Protein AF-A0AAJ5NM85-F1 (afdb_monomer)

Solvent-accessible surface area (backbone atoms only — not comparable to full-atom values): 30050 Å² total; per-residue (Å²): 132,50,73,75,46,78,42,83,62,84,63,25,39,36,34,34,31,39,49,61,102,87,48,76,36,71,47,92,88,70,49,82,34,58,48,47,79,47,77,43,70,54,78,76,82,49,87,84,48,31,68,41,43,70,54,45,54,53,50,40,73,75,38,35,67,41,74,45,28,33,74,47,63,30,53,40,73,85,62,88,69,64,92,82,57,78,21,74,34,55,94,40,68,31,39,19,36,43,34,27,45,94,83,41,65,37,34,44,29,36,36,50,46,18,47,28,34,30,31,42,60,16,39,39,32,30,33,31,36,35,64,30,50,29,65,45,68,54,78,86,50,56,49,36,8,47,56,16,18,33,30,33,44,16,41,39,35,41,34,41,38,35,35,37,40,37,37,48,34,30,30,12,46,41,32,5,34,31,26,53,51,12,34,42,29,55,25,34,27,34,40,41,38,39,25,47,25,18,27,9,32,41,23,11,31,32,21,50,47,9,35,41,33,53,27,39,27,42,29,40,37,42,22,37,31,58,84,80,28,22,30,11,44,41,23,8,31,44,20,43,47,16,31,40,33,46,33,38,38,34,42,37,38,35,49,71,30,87,57,86,56,39,25,18,6,39,39,29,0,30,77,44,69,91,45,39,68,90,53,50,36,48,29,43,38,31,45,34,40,37,52,66,46,64,40,66,38,38,68,50,48,21,69,74,45,89,87,70,42,66,39,51,57,90,35,46,40,52,37,34,26,50,67,91,80,67,99,71,88,50,96,38,55,44,81,43,53,68,69,62,51,46,63,72,46,52,86,62,62,70,80,72,74,77,70,83,74,74,85,74,92,81,60,86,82,46,91,88,63,54,79,91,43,51,48,16,37,59,32,32,46,64,33,34,67,87,57,55,71,66,59,28,44,56,57,36,71,55,54,55,82,85,38,60,64,42,73,43,53,60,73,52,72,50,48,14,40,82,90,44,75,57,57,41,57,78,86,42,53,91,56,51,40,31,37,40,39,33,34,76,89,74,51,71,52,81,32,51,39,79,51,72,49,70,51,102,81,32,51,53,39,36,32,30,57,53,94,93,30,85,42,73,39,33,67,85,37,68,42,51,72,61,54,51,55,57,48,51,52,49,47,53,55,55,73,70,47,69,91,74,48,68,66,57,46,60,76,68,51,59,87,63,62,84,98,49,63,60,46,70,76,69,56,43,74,86,41,46,70,57,47,64,72,41,39,60,62,51,53,49,32,51,55,54,72,50,73,58,91,54,83,83,41,69,67,55,51,51,52,52,49,52,51,46,65,72,42,44,62,59,64,72,75,104

Structure (mmCIF, N/CA/C/O backbone):
data_AF-A0AAJ5NM85-F1
#
_entry.id   AF-A0AAJ5NM85-F1
#
loop_
_atom_site.group_PDB
_atom_site.id
_atom_site.type_symbol
_atom_site.label_atom_id
_atom_site.label_alt_id
_atom_site.label_comp_id
_atom_site.label_asym_id
_atom_site.label_entity_id
_atom_site.label_seq_id
_atom_site.pdbx_PDB_ins_code
_atom_site.Cartn_x
_atom_site.Cartn_y
_atom_site.Cartn_z
_atom_site.occupancy
_atom_site.B_iso_or_equiv
_atom_site.auth_seq_id
_atom_site.auth_comp_id
_atom_site.auth_asym_id
_atom_site.auth_atom_id
_atom_site.pdbx_PDB_model_num
ATOM 1 N N . MET A 1 1 ? -15.282 -10.354 30.564 1.00 53.19 1 MET A N 1
ATOM 2 C CA . MET A 1 1 ? -16.303 -10.937 29.638 1.00 53.19 1 MET A CA 1
ATOM 3 C C . MET A 1 1 ? -16.311 -12.460 29.787 1.00 53.19 1 MET A C 1
ATOM 5 O O . MET A 1 1 ? -15.390 -13.124 29.322 1.00 53.19 1 MET A O 1
ATOM 9 N N . ASN A 1 2 ? -17.308 -13.020 30.475 1.00 59.53 2 ASN A N 1
ATOM 10 C CA . ASN A 1 2 ? -17.346 -14.452 30.786 1.00 59.53 2 ASN A CA 1
ATOM 11 C C . ASN A 1 2 ? -18.121 -15.215 29.705 1.00 59.53 2 ASN A C 1
ATOM 13 O O . ASN A 1 2 ? -19.340 -15.087 29.597 1.00 59.53 2 ASN A O 1
ATOM 17 N N . VAL A 1 3 ? -17.421 -16.012 28.893 1.00 65.38 3 VAL A N 1
ATOM 18 C CA . VAL A 1 3 ? -18.071 -16.956 27.971 1.00 65.38 3 VAL A CA 1
ATOM 19 C C . VAL A 1 3 ? -18.693 -18.069 28.809 1.00 65.38 3 VAL A C 1
ATOM 21 O O . VAL A 1 3 ? -17.976 -18.869 29.409 1.00 65.38 3 VAL A O 1
ATOM 24 N N . LYS A 1 4 ? -20.026 -18.115 28.858 1.00 72.75 4 LYS A N 1
ATOM 25 C CA . LYS A 1 4 ? -20.777 -19.103 29.641 1.00 72.75 4 LYS A CA 1
ATOM 26 C C . LYS A 1 4 ? -20.854 -20.438 28.917 1.00 72.75 4 LYS A C 1
ATOM 28 O O . LYS A 1 4 ? -20.656 -21.491 29.512 1.00 72.75 4 LYS A O 1
ATOM 33 N N . THR A 1 5 ? -21.157 -20.387 27.621 1.00 78.31 5 THR A N 1
ATOM 34 C CA . THR A 1 5 ? -21.244 -21.578 26.771 1.00 78.31 5 THR A CA 1
ATOM 35 C C . THR A 1 5 ? -20.793 -21.258 25.353 1.00 78.31 5 THR A C 1
ATOM 37 O O . THR A 1 5 ? -20.979 -20.141 24.867 1.00 78.31 5 THR A O 1
ATOM 40 N N . VAL A 1 6 ? -20.225 -22.259 24.687 1.00 80.88 6 VAL A N 1
ATOM 41 C CA . VAL A 1 6 ? -19.972 -22.243 23.245 1.00 80.88 6 VAL A CA 1
ATOM 42 C C . VAL A 1 6 ? -20.846 -23.323 22.633 1.00 80.88 6 VAL A C 1
ATOM 44 O O . VAL A 1 6 ? -20.788 -24.477 23.058 1.00 80.88 6 VAL A O 1
ATOM 47 N N . LYS A 1 7 ? -21.684 -22.946 21.670 1.00 84.25 7 LYS A N 1
ATOM 48 C CA . LYS A 1 7 ? -22.556 -23.861 20.934 1.00 84.25 7 LYS A CA 1
ATOM 49 C C . LYS A 1 7 ? -22.127 -23.921 19.479 1.00 84.25 7 LYS A C 1
ATOM 51 O O . LYS A 1 7 ? -21.772 -22.910 18.876 1.00 84.25 7 LYS A O 1
ATOM 56 N N . ASP A 1 8 ? -22.172 -25.120 18.927 1.00 80.50 8 ASP A N 1
ATOM 57 C CA . ASP A 1 8 ? -22.029 -25.341 17.498 1.00 80.50 8 ASP A CA 1
ATOM 58 C C . ASP A 1 8 ? -23.404 -25.163 16.831 1.00 80.50 8 ASP A C 1
ATOM 60 O O . ASP A 1 8 ? -24.329 -25.916 17.129 1.00 80.50 8 ASP A O 1
ATOM 64 N N . GLU A 1 9 ? -23.545 -24.160 15.958 1.00 80.62 9 GLU A N 1
ATOM 65 C CA . GLU A 1 9 ? -24.769 -23.896 15.187 1.00 80.62 9 GLU A CA 1
ATOM 66 C C . GLU A 1 9 ? -24.514 -24.026 13.675 1.00 80.62 9 GLU A C 1
ATOM 68 O O . GLU A 1 9 ? -24.886 -23.176 12.862 1.00 80.62 9 GLU A O 1
ATOM 73 N N . GLY A 1 10 ? -23.835 -25.106 13.279 1.00 78.19 10 GLY A N 1
ATOM 74 C CA . GLY A 1 10 ? -23.626 -25.454 11.875 1.00 78.19 10 GLY A CA 1
ATOM 75 C C . GLY A 1 10 ? -22.535 -24.606 11.226 1.00 78.19 10 GLY A C 1
ATOM 76 O O . GLY A 1 10 ? -21.361 -24.966 11.299 1.00 78.19 10 GLY A O 1
ATOM 77 N N . ASP A 1 11 ? -22.909 -23.493 10.592 1.00 59.88 11 ASP A N 1
ATOM 78 C CA . ASP A 1 11 ? -21.981 -22.577 9.905 1.00 59.88 11 ASP A CA 1
ATOM 79 C C . ASP A 1 11 ? -21.297 -21.579 10.864 1.00 59.88 11 ASP A C 1
ATOM 81 O O . ASP A 1 11 ? -20.364 -20.879 10.467 1.00 59.88 11 ASP A O 1
ATOM 85 N N . TYR A 1 12 ? -21.715 -21.530 12.134 1.00 68.19 12 TYR A N 1
ATOM 86 C CA . TYR A 1 12 ? -21.208 -20.597 13.143 1.00 68.19 12 TYR A CA 1
ATOM 87 C C . TYR A 1 12 ? -20.920 -21.306 14.471 1.00 68.19 12 TYR A C 1
ATOM 89 O O . TYR A 1 12 ? -21.576 -22.284 14.831 1.00 68.19 12 TYR A O 1
ATOM 97 N N . TYR A 1 13 ? -19.957 -20.780 15.225 1.00 73.75 13 TYR A N 1
ATOM 98 C CA . TYR A 1 13 ? -19.885 -20.969 16.668 1.00 73.75 13 TYR A CA 1
ATOM 99 C C . TYR A 1 13 ? -20.651 -19.834 17.342 1.00 73.75 13 TYR A C 1
ATOM 101 O O . TYR A 1 13 ? -20.342 -18.659 17.132 1.00 73.75 13 TYR A O 1
ATOM 109 N N . LYS A 1 14 ? -21.639 -20.184 18.160 1.00 80.38 14 LYS A N 1
ATOM 110 C CA . LYS A 1 14 ? -22.370 -19.248 19.005 1.00 80.38 14 LYS A CA 1
ATOM 111 C C . LYS A 1 14 ? -21.721 -19.212 20.383 1.00 80.38 14 LYS A C 1
ATOM 113 O O . LYS A 1 14 ? -21.803 -20.171 21.149 1.00 80.38 14 LYS A O 1
ATOM 118 N N . PHE A 1 15 ? -21.088 -18.095 20.701 1.00 80.75 15 PHE A N 1
ATOM 119 C CA . PHE A 1 15 ? -20.566 -17.800 22.027 1.00 80.75 15 PHE A CA 1
ATOM 120 C C . PHE A 1 15 ? -21.640 -17.055 22.805 1.00 80.75 15 PHE A C 1
ATOM 122 O O . PHE A 1 15 ? -22.013 -15.946 22.432 1.00 80.75 15 PHE A O 1
ATOM 129 N N . VAL A 1 16 ? -22.129 -17.662 23.882 1.00 80.38 16 VAL A N 1
ATOM 130 C CA . VAL A 1 16 ? -23.043 -16.995 24.810 1.00 80.38 16 VAL A CA 1
ATOM 131 C C . VAL A 1 16 ? -22.191 -16.363 25.898 1.00 80.38 16 VAL A C 1
ATOM 133 O O . VAL A 1 16 ? -21.657 -17.061 26.768 1.00 80.38 16 VAL A O 1
ATOM 136 N N . GLY A 1 17 ? -22.016 -15.052 25.804 1.00 73.81 17 GLY A N 1
ATOM 137 C CA . GLY A 1 17 ? -21.405 -14.253 26.850 1.00 73.81 17 GLY A CA 1
ATOM 138 C C . GLY A 1 17 ? -22.451 -13.811 27.864 1.00 73.81 17 GLY A C 1
ATOM 139 O O . GLY A 1 17 ? -23.620 -13.618 27.532 1.00 73.81 17 GLY A O 1
ATOM 140 N N . GLU A 1 18 ? -22.032 -13.661 29.110 1.00 72.81 18 GLU A N 1
ATOM 141 C CA . GLU A 1 18 ? -22.828 -13.003 30.139 1.00 72.81 18 GLU A CA 1
ATOM 142 C C . GLU A 1 18 ? -22.237 -11.627 30.414 1.00 72.81 18 GLU A C 1
ATOM 144 O O . GLU A 1 18 ? -21.014 -11.459 30.515 1.00 72.81 18 GLU A O 1
ATOM 149 N N . PHE A 1 19 ? -23.116 -10.638 30.480 1.00 64.19 19 PHE A N 1
ATOM 150 C CA . PHE A 1 19 ? -22.761 -9.333 30.985 1.00 64.19 19 PHE A CA 1
ATOM 151 C C . PHE A 1 19 ? -22.539 -9.420 32.496 1.00 64.19 19 PHE A C 1
ATOM 153 O O . PHE A 1 19 ? -23.261 -10.120 33.199 1.00 64.19 19 PHE A O 1
ATOM 160 N N . ASN A 1 20 ? -21.559 -8.680 33.011 1.00 60.28 20 ASN A N 1
ATOM 161 C CA . ASN A 1 20 ? -21.497 -8.416 34.449 1.00 60.28 20 ASN A CA 1
ATOM 162 C C . ASN A 1 20 ? -22.788 -7.666 34.854 1.00 60.28 20 ASN A C 1
ATOM 164 O O . ASN A 1 20 ? -23.427 -7.080 33.978 1.00 60.28 20 ASN A O 1
ATOM 168 N N . ASP A 1 21 ? -23.135 -7.608 36.145 1.00 59.12 21 ASP A N 1
ATOM 169 C CA . ASP A 1 21 ? -24.398 -7.032 36.677 1.00 59.12 21 ASP A CA 1
ATOM 170 C C . ASP A 1 21 ? -24.747 -5.594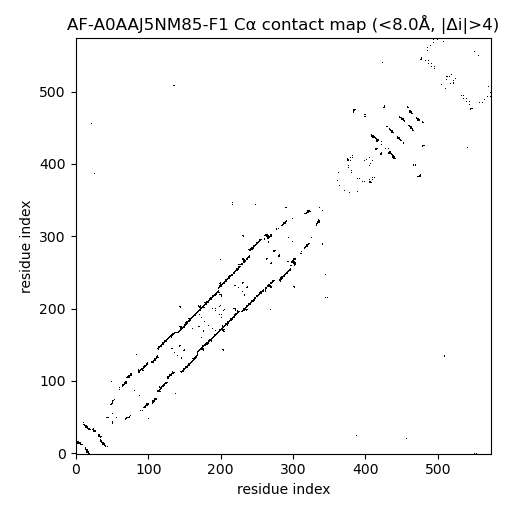 36.201 1.00 59.12 21 ASP A C 1
ATOM 172 O O . ASP A 1 21 ? -25.833 -5.081 36.465 1.00 59.12 21 ASP A O 1
ATOM 176 N N . ASN A 1 22 ? -23.834 -4.942 35.477 1.00 56.31 22 ASN A N 1
ATOM 177 C CA . ASN A 1 22 ? -23.887 -3.568 34.991 1.00 56.31 22 ASN A CA 1
ATOM 178 C C . ASN A 1 22 ? -24.462 -3.407 33.576 1.00 56.31 22 ASN A C 1
ATOM 180 O O . ASN A 1 22 ? -24.713 -2.274 33.167 1.00 56.31 22 ASN A O 1
ATOM 184 N N . PHE A 1 23 ? -24.628 -4.486 32.805 1.00 63.12 23 PHE A N 1
ATOM 185 C CA . PHE A 1 23 ? -25.128 -4.397 31.432 1.00 63.12 23 PHE A CA 1
ATOM 186 C C . PHE A 1 23 ? -26.288 -5.355 31.198 1.00 63.12 23 PHE A C 1
ATOM 188 O O . PHE A 1 23 ? -26.308 -6.487 31.674 1.00 63.12 23 PHE A O 1
ATOM 195 N N . ILE A 1 24 ? -27.248 -4.887 30.409 1.00 63.94 24 ILE A N 1
ATOM 196 C CA . ILE A 1 24 ? -28.376 -5.685 29.953 1.00 63.94 24 ILE A CA 1
ATOM 197 C C . ILE A 1 24 ? -28.390 -5.719 28.432 1.00 63.94 24 ILE A C 1
ATOM 199 O O . ILE A 1 24 ? -28.097 -4.729 27.762 1.00 63.94 24 ILE A O 1
ATOM 203 N N . ASN A 1 25 ? -28.765 -6.862 27.882 1.00 63.31 25 ASN A N 1
ATOM 204 C CA . ASN A 1 25 ? -29.136 -6.985 26.488 1.00 63.31 25 ASN A CA 1
ATOM 205 C C . ASN A 1 25 ? -30.648 -6.800 26.375 1.00 63.31 25 ASN A C 1
ATOM 207 O O . ASN A 1 25 ? -31.394 -7.484 27.073 1.00 63.31 25 ASN A O 1
ATOM 211 N N . ILE A 1 26 ? -31.114 -5.928 25.485 1.00 65.19 26 ILE A N 1
ATOM 212 C CA . ILE A 1 26 ? -32.531 -5.899 25.110 1.00 65.19 26 ILE A CA 1
ATOM 213 C C . ILE A 1 26 ? -32.653 -6.550 23.738 1.00 65.19 26 ILE A C 1
ATOM 215 O O . ILE A 1 26 ? -32.163 -6.014 22.738 1.00 65.19 26 ILE A O 1
ATOM 219 N N . LEU A 1 27 ? -33.292 -7.718 23.705 1.00 65.00 27 LEU A N 1
ATOM 220 C CA . LEU A 1 27 ? -33.532 -8.463 22.475 1.00 65.00 27 LEU A CA 1
ATOM 221 C C . LEU A 1 27 ? -34.530 -7.713 21.578 1.00 65.00 27 LEU A C 1
ATOM 223 O O . LEU A 1 27 ? -35.232 -6.797 22.006 1.00 65.00 27 LEU A O 1
ATOM 227 N N . ASN A 1 28 ? -34.592 -8.085 20.297 1.00 56.16 28 ASN A N 1
ATOM 228 C CA . ASN A 1 28 ? -35.455 -7.401 19.323 1.00 56.16 28 ASN A CA 1
ATOM 229 C C . ASN A 1 28 ? -36.954 -7.497 19.659 1.00 56.16 28 ASN A C 1
ATOM 231 O O . ASN A 1 28 ? -37.730 -6.682 19.171 1.00 56.16 28 ASN A O 1
ATOM 235 N N . ASP A 1 29 ? -37.350 -8.462 20.488 1.00 59.69 29 ASP A N 1
ATOM 236 C CA . ASP A 1 29 ? -38.710 -8.623 21.009 1.00 59.69 29 ASP A CA 1
ATOM 237 C C . ASP A 1 29 ? -38.987 -7.784 22.275 1.00 59.69 29 ASP A C 1
ATOM 239 O O . ASP A 1 29 ? -40.091 -7.822 22.813 1.00 59.69 29 ASP A O 1
ATOM 243 N N . GLY A 1 30 ? -38.004 -7.007 22.746 1.00 58.31 30 GLY A N 1
ATOM 244 C CA . GLY A 1 30 ? -38.111 -6.146 23.923 1.00 58.31 30 GLY A CA 1
ATOM 245 C C . GLY A 1 30 ? -37.813 -6.836 25.255 1.00 58.31 30 GLY A C 1
ATOM 246 O O . GLY A 1 30 ? -37.892 -6.182 26.295 1.00 58.31 30 GLY A O 1
ATOM 247 N N . THR A 1 31 ? -37.453 -8.121 25.257 1.00 70.56 31 THR A N 1
ATOM 248 C CA . THR A 1 31 ? -37.101 -8.836 26.490 1.00 70.56 31 THR A CA 1
ATOM 249 C C . THR A 1 31 ? -35.698 -8.473 26.984 1.00 70.56 31 THR A C 1
ATOM 251 O O . THR A 1 31 ? -34.771 -8.251 26.201 1.00 70.56 31 THR A O 1
ATOM 254 N N . VAL A 1 32 ? -35.546 -8.403 28.310 1.00 71.81 32 VAL A N 1
ATOM 255 C CA . VAL A 1 32 ? -34.264 -8.145 28.976 1.00 71.81 32 VAL A CA 1
ATOM 256 C C . VAL A 1 32 ? -33.535 -9.471 29.180 1.00 71.81 32 VAL A C 1
ATOM 258 O O . VAL A 1 32 ? -34.085 -10.404 29.764 1.00 71.81 32 VAL A O 1
ATOM 261 N N . SER A 1 33 ? -32.289 -9.550 28.727 1.00 70.81 33 SER A N 1
ATOM 262 C CA . SER A 1 33 ? -31.400 -10.694 28.911 1.00 70.81 33 SER A CA 1
ATOM 263 C C . SER A 1 33 ? -30.092 -10.247 29.560 1.00 70.81 33 SER A C 1
ATOM 265 O O . SER A 1 33 ? -29.517 -9.230 29.180 1.00 70.81 33 SER A O 1
ATOM 267 N N . SER A 1 34 ? -29.585 -11.024 30.518 1.00 72.44 34 SER A N 1
ATOM 268 C CA . SER A 1 34 ? -28.229 -10.849 31.064 1.00 72.44 34 SER A CA 1
ATOM 269 C C . SER A 1 34 ? -27.145 -11.412 30.136 1.00 72.44 34 SER A C 1
ATOM 271 O O . SER A 1 34 ? -25.954 -11.305 30.419 1.00 72.44 34 SER A O 1
ATOM 273 N N . THR A 1 35 ? -27.542 -12.021 29.015 1.00 76.06 35 THR A N 1
ATOM 274 C CA . THR A 1 35 ? -26.638 -12.694 28.080 1.00 76.06 35 THR A CA 1
ATOM 275 C C . THR A 1 35 ? -26.659 -12.053 26.700 1.00 76.06 35 THR A C 1
ATOM 277 O O . THR A 1 35 ? -27.655 -11.465 26.266 1.00 76.06 35 THR A O 1
ATOM 280 N N . PHE A 1 36 ? -25.555 -12.198 25.981 1.00 71.62 36 PHE A N 1
ATOM 281 C CA . PHE A 1 36 ? -25.429 -11.798 24.590 1.00 71.62 36 PHE A CA 1
ATOM 282 C C . PHE A 1 36 ? -24.804 -12.921 23.770 1.00 71.62 36 PHE A C 1
ATOM 284 O O . PHE A 1 36 ? -23.990 -13.705 24.259 1.00 71.62 36 PHE A O 1
ATOM 291 N N . ASP A 1 37 ? -25.176 -12.964 22.496 1.00 77.06 37 ASP A N 1
ATOM 292 C CA . ASP A 1 37 ? -24.698 -13.965 21.558 1.00 77.06 37 ASP A CA 1
ATOM 293 C C . ASP A 1 37 ? -23.686 -13.337 20.598 1.00 77.06 37 ASP A C 1
ATOM 295 O O . ASP A 1 37 ? -24.001 -12.380 19.885 1.00 77.06 37 ASP A O 1
ATOM 299 N N . ILE A 1 38 ? -22.482 -13.902 20.532 1.00 75.44 38 ILE A N 1
ATOM 300 C CA . ILE A 1 38 ? -21.518 -13.627 19.467 1.00 75.44 38 ILE A CA 1
ATOM 301 C C . ILE A 1 38 ? -21.501 -14.830 18.531 1.00 75.44 38 ILE A C 1
ATOM 303 O O . ILE A 1 38 ? -21.133 -15.934 18.925 1.00 75.44 38 ILE A O 1
ATOM 307 N N . TYR A 1 39 ? -21.863 -14.604 17.272 1.00 66.19 39 TYR A N 1
ATOM 308 C CA . TYR A 1 39 ? -21.767 -15.612 16.221 1.00 66.19 39 TYR A CA 1
ATOM 309 C C . TYR A 1 39 ? -20.453 -15.424 15.475 1.00 66.19 39 TYR A C 1
ATOM 311 O O . TYR A 1 39 ? -20.274 -14.441 14.753 1.00 66.19 39 TYR A O 1
ATOM 319 N N . ILE A 1 40 ? -19.534 -16.369 15.643 1.00 65.75 40 ILE A N 1
ATOM 320 C CA . ILE A 1 40 ? -18.288 -16.412 14.883 1.00 65.75 40 ILE A CA 1
ATOM 321 C C . ILE A 1 40 ? -18.489 -17.403 13.737 1.00 65.75 40 ILE A C 1
ATOM 323 O O . ILE A 1 40 ? -18.719 -18.582 14.010 1.00 65.75 40 ILE A O 1
ATOM 327 N N . PRO A 1 41 ? -18.437 -16.972 12.463 1.00 55.47 41 PRO A N 1
ATOM 328 C CA . PRO A 1 41 ? -18.528 -17.900 11.345 1.00 55.47 41 PRO A CA 1
ATOM 329 C C . PRO A 1 41 ? -17.402 -18.917 11.447 1.00 55.47 41 PRO A C 1
ATOM 331 O O . PRO A 1 41 ? -16.242 -18.559 11.672 1.00 55.47 41 PRO A O 1
ATOM 334 N N . LYS A 1 42 ? -17.734 -20.191 11.262 1.00 59.16 42 LYS A N 1
ATOM 335 C CA . LYS A 1 42 ? -16.703 -21.202 11.089 1.00 59.16 42 LYS A CA 1
ATOM 336 C C . LYS A 1 42 ? -15.968 -20.872 9.803 1.00 59.16 42 LYS A C 1
ATOM 338 O O . LYS A 1 42 ? -16.582 -20.740 8.741 1.00 59.16 42 LYS A O 1
ATOM 343 N N . THR A 1 43 ? -14.647 -20.767 9.878 1.00 55.25 43 THR A N 1
ATOM 344 C CA . THR A 1 43 ? -13.827 -20.865 8.678 1.00 55.25 43 THR A CA 1
ATOM 345 C C . THR A 1 43 ? -14.096 -22.248 8.099 1.00 55.25 43 THR A C 1
ATOM 347 O O . THR A 1 43 ? -13.689 -23.267 8.658 1.00 55.25 43 THR A O 1
ATOM 350 N N . LYS A 1 44 ? -14.870 -22.313 7.009 1.00 53.97 44 LYS A N 1
ATOM 351 C CA . LYS A 1 44 ? -14.984 -23.543 6.229 1.00 53.97 44 LYS A CA 1
ATOM 352 C C . LYS A 1 44 ? -13.573 -23.827 5.733 1.00 53.97 44 LYS A C 1
ATOM 354 O O . LYS A 1 44 ? -13.116 -23.176 4.802 1.00 53.97 44 LYS A O 1
ATOM 359 N N . ASN A 1 45 ? -12.870 -24.744 6.397 1.00 55.00 45 ASN A N 1
ATOM 360 C CA . ASN A 1 45 ? -11.620 -25.305 5.904 1.00 55.00 45 ASN A CA 1
ATOM 361 C C . ASN A 1 45 ? -11.963 -26.078 4.631 1.00 55.00 45 ASN A C 1
ATOM 363 O O . ASN A 1 45 ? -12.242 -27.276 4.654 1.00 55.00 45 ASN A O 1
ATOM 367 N N . VAL A 1 46 ? -12.032 -25.358 3.517 1.00 62.44 46 VAL A N 1
ATOM 368 C CA . VAL A 1 46 ? -12.157 -25.968 2.205 1.00 62.44 46 VAL A CA 1
ATOM 369 C C . VAL A 1 46 ? -10.774 -26.507 1.879 1.00 62.44 46 VAL A C 1
ATOM 371 O O . VAL A 1 46 ? -9.818 -25.742 1.764 1.00 62.44 46 VAL A O 1
ATOM 374 N N . SER A 1 47 ? -10.656 -27.833 1.810 1.00 70.38 47 SER A N 1
ATOM 375 C CA . SER A 1 47 ? -9.386 -28.500 1.521 1.00 70.38 47 SER A CA 1
ATOM 376 C C . SER A 1 47 ? -8.742 -27.900 0.265 1.00 70.38 47 SER A C 1
ATOM 378 O O . SER A 1 47 ? -9.385 -27.812 -0.780 1.00 70.38 47 SER A O 1
ATOM 380 N N . GLY A 1 48 ? -7.490 -27.451 0.387 1.00 77.56 48 GLY A N 1
ATOM 381 C CA . GLY A 1 48 ? -6.724 -26.847 -0.707 1.00 77.56 48 GLY A CA 1
ATOM 382 C C . GLY A 1 48 ? -6.975 -25.356 -0.968 1.00 77.56 48 GLY A C 1
ATOM 383 O O . GLY A 1 48 ? -6.358 -24.815 -1.884 1.00 77.56 48 GLY A O 1
ATOM 384 N N . LEU A 1 49 ? -7.837 -24.680 -0.195 1.00 89.62 49 LEU A N 1
ATOM 385 C CA . LEU A 1 49 ? -8.012 -23.226 -0.268 1.00 89.62 49 LEU A CA 1
ATOM 386 C C . LEU A 1 49 ? -7.447 -22.513 0.967 1.00 89.62 49 LEU A C 1
ATOM 388 O O . LEU A 1 49 ? -7.472 -23.019 2.091 1.00 89.62 49 LEU A O 1
ATOM 392 N N . ILE A 1 50 ? -6.976 -21.291 0.741 1.00 91.12 50 ILE A N 1
ATOM 393 C CA . ILE A 1 50 ? -6.440 -20.391 1.755 1.00 91.12 50 ILE A CA 1
ATOM 394 C C . ILE A 1 50 ? -7.577 -19.558 2.338 1.00 91.12 50 ILE A C 1
ATOM 396 O O . ILE A 1 50 ? -8.226 -18.795 1.619 1.00 91.12 50 ILE A O 1
ATOM 400 N N . THR A 1 51 ? -7.781 -19.668 3.651 1.00 85.81 51 THR A N 1
ATOM 401 C CA . THR A 1 51 ? -8.834 -18.923 4.368 1.00 85.81 51 THR A CA 1
ATOM 402 C C . THR A 1 51 ? -8.313 -17.935 5.407 1.00 85.81 51 THR A C 1
ATOM 404 O O . THR A 1 51 ? -9.068 -17.111 5.926 1.00 85.81 51 THR A O 1
ATOM 407 N N . SER A 1 52 ? -7.011 -17.987 5.702 1.00 87.06 52 SER A N 1
ATOM 408 C CA . SER A 1 52 ? -6.340 -17.071 6.624 1.00 87.06 52 SER A CA 1
ATOM 409 C C . SER A 1 52 ? -4.954 -16.683 6.119 1.00 87.06 52 SER A C 1
ATOM 411 O O . SER A 1 52 ? -4.308 -17.420 5.370 1.00 87.06 52 SER A O 1
ATOM 413 N N . PHE A 1 53 ? -4.466 -15.530 6.574 1.00 91.62 53 PHE A N 1
ATOM 414 C CA . PHE A 1 53 ? -3.135 -15.050 6.214 1.00 91.62 53 PHE A CA 1
ATOM 415 C C . PHE A 1 53 ? -2.019 -15.933 6.796 1.00 91.62 53 PHE A C 1
ATOM 417 O O . PHE A 1 53 ? -1.056 -16.244 6.103 1.00 91.62 53 PHE A O 1
ATOM 424 N N . GLN A 1 54 ? -2.180 -16.443 8.023 1.00 89.56 54 GLN A N 1
ATOM 425 C CA . GLN A 1 54 ? -1.235 -17.405 8.606 1.00 89.56 54 GLN A CA 1
ATOM 426 C C . GLN A 1 54 ? -1.102 -18.673 7.749 1.00 89.56 54 GLN A C 1
ATOM 428 O O . GLN A 1 54 ? 0.012 -19.157 7.524 1.00 89.56 54 GLN A O 1
ATOM 433 N N . GLN A 1 55 ? -2.229 -19.206 7.262 1.00 91.06 55 GLN A N 1
ATOM 434 C CA . GLN A 1 55 ? -2.239 -20.375 6.382 1.00 91.06 55 GLN A CA 1
ATOM 435 C C . GLN A 1 55 ? -1.500 -20.078 5.074 1.00 91.06 55 GLN A C 1
ATOM 437 O O . GLN A 1 55 ? -0.638 -20.865 4.694 1.00 91.06 55 GLN A O 1
ATOM 442 N N . LEU A 1 56 ? -1.761 -18.923 4.447 1.00 96.06 56 LEU A N 1
ATOM 443 C CA . LEU A 1 56 ? -1.078 -18.492 3.222 1.00 96.06 56 LEU A CA 1
ATOM 444 C C . LEU A 1 56 ? 0.447 -18.561 3.366 1.00 96.06 56 LEU A C 1
ATOM 446 O O . LEU A 1 56 ? 1.125 -19.219 2.579 1.00 96.06 56 LEU A O 1
ATOM 450 N N . ILE A 1 57 ? 0.982 -17.903 4.398 1.00 96.88 57 ILE A N 1
ATOM 451 C CA . ILE A 1 57 ? 2.429 -17.839 4.625 1.00 96.88 57 ILE A CA 1
ATOM 452 C C . ILE A 1 57 ? 2.997 -19.230 4.915 1.00 96.88 57 ILE A C 1
ATOM 454 O O . ILE A 1 57 ? 4.041 -19.604 4.379 1.00 96.88 57 ILE A O 1
ATOM 458 N N . THR A 1 58 ? 2.300 -20.016 5.736 1.00 94.62 58 THR A N 1
ATOM 459 C CA . THR A 1 58 ? 2.747 -21.359 6.124 1.00 94.62 58 THR A CA 1
ATOM 460 C C . THR A 1 58 ? 2.796 -22.306 4.926 1.00 94.62 58 THR A C 1
ATOM 462 O O . THR A 1 58 ? 3.768 -23.045 4.767 1.00 94.62 58 THR A O 1
ATOM 465 N N . GLU A 1 59 ? 1.771 -22.302 4.076 1.00 95.94 59 GLU A N 1
ATOM 466 C CA . GLU A 1 59 ? 1.707 -23.205 2.927 1.00 95.94 59 GLU A CA 1
ATOM 467 C C . GLU A 1 59 ? 2.672 -22.797 1.808 1.00 95.9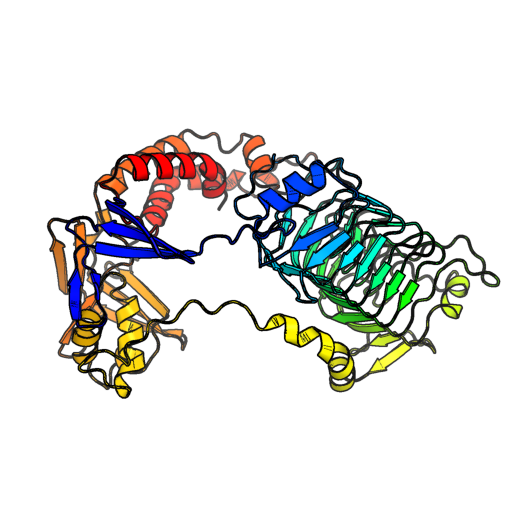4 59 GLU A C 1
ATOM 469 O O . GLU A 1 59 ? 3.336 -23.673 1.250 1.00 95.94 59 GLU A O 1
ATOM 474 N N . ILE A 1 60 ? 2.855 -21.495 1.548 1.00 97.88 60 ILE A N 1
ATOM 475 C CA . ILE A 1 60 ? 3.873 -21.036 0.591 1.00 97.88 60 ILE A CA 1
ATOM 476 C C . ILE A 1 60 ? 5.276 -21.425 1.064 1.00 97.88 60 ILE A C 1
ATOM 478 O O . ILE A 1 60 ? 6.069 -21.916 0.265 1.00 97.88 60 ILE A O 1
ATOM 482 N N . ARG A 1 61 ? 5.593 -21.267 2.357 1.00 96.75 61 ARG A N 1
ATOM 483 C CA . ARG A 1 61 ? 6.903 -21.684 2.893 1.00 96.75 61 ARG A CA 1
ATOM 484 C C . ARG A 1 61 ? 7.139 -23.188 2.750 1.00 96.75 61 ARG A C 1
ATOM 486 O O . ARG A 1 61 ? 8.267 -23.594 2.497 1.00 96.75 61 ARG A O 1
ATOM 493 N N . LYS A 1 62 ? 6.091 -24.006 2.890 1.00 97.31 62 LYS A N 1
ATOM 494 C CA . LYS A 1 62 ? 6.169 -25.464 2.694 1.00 97.31 62 LYS A CA 1
ATOM 495 C C . LYS A 1 62 ? 6.330 -25.853 1.225 1.00 97.31 62 LYS A C 1
ATOM 497 O O . LYS A 1 62 ? 7.035 -26.813 0.936 1.00 97.31 62 LYS A O 1
ATOM 502 N N . ASN A 1 63 ? 5.673 -25.140 0.311 1.00 97.56 63 ASN A N 1
ATOM 503 C CA . ASN A 1 63 ? 5.724 -25.426 -1.119 1.00 97.56 63 ASN A CA 1
ATOM 504 C C . ASN A 1 63 ? 5.763 -24.135 -1.965 1.00 97.56 63 ASN A C 1
ATOM 506 O O . ASN A 1 63 ? 4.741 -23.731 -2.522 1.00 97.56 63 ASN A O 1
ATOM 510 N N . PRO A 1 64 ? 6.938 -23.506 -2.151 1.00 97.94 64 PRO A N 1
ATOM 511 C CA . PRO A 1 64 ? 7.052 -22.242 -2.889 1.00 97.94 64 PRO A CA 1
ATOM 512 C C . PRO A 1 64 ? 6.670 -22.315 -4.376 1.00 97.94 64 PRO A C 1
ATOM 514 O O . PRO A 1 64 ? 6.539 -21.278 -5.024 1.00 97.94 64 PRO A O 1
ATOM 517 N N . SER A 1 65 ? 6.504 -23.521 -4.927 1.00 98.31 65 SER A N 1
ATOM 518 C CA . SER A 1 65 ? 6.071 -23.759 -6.314 1.00 98.31 65 SER A CA 1
ATOM 519 C C . SER A 1 65 ? 4.581 -24.115 -6.423 1.00 98.31 65 SER A C 1
ATOM 521 O O . SER A 1 65 ? 4.091 -24.407 -7.512 1.00 98.31 65 SER A O 1
ATOM 523 N N . GLY A 1 66 ? 3.855 -24.126 -5.301 1.00 97.56 66 GLY A N 1
ATOM 524 C CA . GLY A 1 66 ? 2.447 -24.505 -5.239 1.00 97.56 66 GLY A CA 1
ATOM 525 C C . GLY A 1 66 ? 1.496 -23.505 -5.903 1.00 97.56 66 GLY A C 1
ATOM 526 O O . GLY A 1 66 ? 1.865 -22.393 -6.280 1.00 97.56 66 GLY A O 1
ATOM 527 N N . THR A 1 67 ? 0.233 -23.909 -6.033 1.00 97.50 67 THR A N 1
ATOM 528 C CA . THR A 1 67 ? -0.866 -23.016 -6.426 1.00 97.50 67 THR A CA 1
ATOM 529 C C . THR A 1 67 ? -1.733 -22.744 -5.208 1.00 97.50 67 THR A C 1
ATOM 531 O O . THR A 1 67 ? -2.272 -23.676 -4.617 1.00 97.50 67 THR A O 1
ATOM 534 N N . PHE A 1 68 ? -1.867 -21.472 -4.851 1.00 97.38 68 PHE A N 1
ATOM 535 C CA . PHE A 1 68 ? -2.537 -21.001 -3.647 1.00 97.38 68 PHE A CA 1
ATOM 536 C C . PHE A 1 68 ? -3.732 -20.143 -4.039 1.00 97.38 68 PHE A C 1
ATOM 538 O O . PHE A 1 68 ? -3.581 -19.140 -4.739 1.00 97.38 68 PHE A O 1
ATOM 545 N N . LYS A 1 69 ? -4.922 -20.551 -3.593 1.00 96.31 69 LYS A N 1
ATOM 546 C CA . LYS A 1 69 ? -6.185 -19.895 -3.935 1.00 96.31 69 LYS A CA 1
ATOM 547 C C . LYS A 1 69 ? -6.862 -19.344 -2.694 1.00 96.31 69 LYS A C 1
ATOM 549 O O . LYS A 1 69 ? -7.178 -20.115 -1.792 1.00 96.31 69 LYS A O 1
ATOM 554 N N . LEU A 1 70 ? -7.104 -18.038 -2.648 1.00 92.62 70 LEU A N 1
ATOM 555 C CA . LEU A 1 70 ? -7.875 -17.420 -1.567 1.00 92.62 70 LEU A CA 1
ATOM 556 C C . LEU A 1 70 ? -9.360 -17.771 -1.702 1.00 92.62 70 LEU A C 1
ATOM 558 O O . LEU A 1 70 ? -9.920 -17.635 -2.789 1.00 92.62 70 LEU A O 1
ATOM 562 N N . ALA A 1 71 ? -10.001 -18.178 -0.606 1.00 88.88 71 ALA A N 1
ATOM 563 C CA . ALA A 1 71 ? -11.442 -18.463 -0.562 1.00 88.88 71 ALA A CA 1
ATOM 564 C C . ALA A 1 71 ? -12.285 -17.281 -0.043 1.00 88.88 71 ALA A C 1
ATOM 566 O O . ALA A 1 71 ? -13.511 -17.275 -0.182 1.00 88.88 71 ALA A O 1
ATOM 567 N N . ASN A 1 72 ? -11.634 -16.306 0.592 1.00 83.12 72 ASN A N 1
ATOM 568 C CA . ASN A 1 72 ? -12.226 -15.137 1.231 1.00 83.12 72 ASN A CA 1
ATOM 569 C C . ASN A 1 72 ? -11.179 -14.030 1.384 1.00 83.12 72 ASN A C 1
ATOM 571 O O . ASN A 1 72 ? -9.984 -14.249 1.186 1.00 83.12 72 ASN A O 1
ATOM 575 N N . ASP A 1 73 ? -11.643 -12.847 1.779 1.00 85.75 73 ASP A N 1
ATOM 576 C CA . ASP A 1 73 ? -10.760 -11.781 2.238 1.00 85.75 73 ASP A CA 1
ATOM 577 C C . ASP A 1 73 ? -9.998 -12.229 3.497 1.00 85.75 73 ASP A C 1
ATOM 579 O O . ASP A 1 73 ? -10.572 -12.863 4.390 1.00 85.75 73 ASP A O 1
ATOM 583 N N . ILE A 1 74 ? -8.714 -11.880 3.571 1.00 85.81 74 ILE A N 1
ATOM 584 C CA . ILE A 1 74 ? -7.806 -12.214 4.676 1.00 85.81 74 ILE A CA 1
ATOM 585 C C . ILE A 1 74 ? -7.057 -10.960 5.136 1.00 85.81 74 ILE A C 1
ATOM 587 O O . ILE A 1 74 ? -6.892 -10.018 4.367 1.00 85.81 74 ILE A O 1
ATOM 591 N N . SER A 1 75 ? -6.578 -10.937 6.380 1.00 89.31 75 SER A N 1
ATOM 592 C CA . SER A 1 75 ? -5.835 -9.800 6.942 1.00 89.31 75 SER A CA 1
ATOM 593 C C . SER A 1 75 ? -4.515 -10.246 7.568 1.00 89.31 75 SER A C 1
ATOM 595 O O . SER A 1 75 ? -4.449 -11.298 8.211 1.00 89.31 75 SER A O 1
ATOM 597 N N . ALA A 1 76 ? -3.479 -9.426 7.384 1.00 88.12 76 ALA A N 1
ATOM 598 C CA . ALA A 1 76 ? -2.169 -9.574 8.009 1.00 88.12 76 ALA A CA 1
ATOM 599 C C . ALA A 1 76 ? -2.027 -8.797 9.335 1.00 88.12 76 ALA A C 1
ATOM 601 O O . ALA A 1 76 ? -0.933 -8.765 9.898 1.00 88.12 76 ALA A O 1
ATOM 602 N N . GLU A 1 77 ? -3.100 -8.176 9.843 1.00 82.81 77 GLU A N 1
ATOM 603 C CA . GLU A 1 77 ? -3.078 -7.285 11.014 1.00 82.81 77 GLU A CA 1
ATOM 604 C C . GLU A 1 77 ? -2.444 -7.939 12.251 1.00 82.81 77 GLU A C 1
ATOM 606 O O . GLU A 1 77 ? -1.561 -7.342 12.879 1.00 82.81 77 GLU A O 1
ATOM 611 N N . ASN A 1 78 ? -2.852 -9.184 12.523 1.00 75.94 78 ASN A N 1
ATOM 612 C CA . ASN A 1 78 ? -2.448 -9.991 13.680 1.00 75.94 78 ASN A CA 1
ATOM 613 C C . ASN A 1 78 ? -1.277 -10.940 13.387 1.00 75.94 78 ASN A C 1
ATOM 615 O O . ASN A 1 78 ? -0.970 -11.810 14.200 1.00 75.94 78 ASN A O 1
ATOM 619 N N . PHE A 1 79 ? -0.644 -10.827 12.217 1.00 81.81 79 PHE A N 1
ATOM 620 C CA . PHE A 1 79 ? 0.513 -11.653 11.895 1.00 81.81 79 PHE A CA 1
ATOM 621 C C . PHE A 1 79 ? 1.764 -11.056 12.547 1.00 81.81 79 PHE A C 1
ATOM 623 O O . PHE A 1 79 ? 2.179 -9.941 12.220 1.00 81.81 79 PHE A O 1
ATOM 630 N N . GLU A 1 80 ? 2.379 -11.802 13.463 1.00 78.44 80 GLU A N 1
ATOM 631 C CA . GLU A 1 80 ? 3.615 -11.384 14.121 1.00 78.44 80 GLU A CA 1
ATOM 632 C C . GLU A 1 80 ? 4.817 -11.574 13.182 1.00 78.44 80 GLU A C 1
ATOM 634 O O . GLU A 1 80 ? 5.151 -12.683 12.769 1.00 78.44 80 GLU A O 1
ATOM 639 N N . LEU A 1 81 ? 5.479 -10.468 12.843 1.00 76.75 81 LEU A N 1
ATOM 640 C CA . LEU A 1 81 ? 6.742 -10.428 12.104 1.00 76.75 81 LEU A CA 1
ATOM 641 C C . LEU A 1 81 ? 7.836 -9.875 13.010 1.00 76.75 81 LEU A C 1
ATOM 643 O O . LEU A 1 81 ? 7.578 -8.984 13.822 1.00 76.75 81 LEU A O 1
ATOM 647 N N . SER A 1 82 ? 9.076 -10.330 12.823 1.00 72.12 82 SER A N 1
ATOM 648 C CA . SER A 1 82 ? 10.206 -9.639 13.447 1.00 72.12 82 SER A CA 1
ATOM 649 C C . SER A 1 82 ? 10.330 -8.232 12.848 1.00 72.12 82 SER A C 1
ATOM 651 O O . SER A 1 82 ? 10.107 -8.032 11.651 1.00 72.12 82 SER A O 1
ATOM 653 N N . SER A 1 83 ? 10.700 -7.241 13.663 1.00 66.44 83 SER A N 1
ATOM 654 C CA . SER A 1 83 ? 10.840 -5.839 13.226 1.00 66.44 83 SER A CA 1
ATOM 655 C C . SER A 1 83 ? 11.772 -5.693 12.012 1.00 66.44 83 SER A C 1
ATOM 657 O O . SER A 1 83 ? 11.513 -4.901 11.098 1.00 66.44 83 SER A O 1
ATOM 659 N N . ASN A 1 84 ? 12.804 -6.540 11.969 1.00 72.50 84 ASN A N 1
ATOM 660 C CA . ASN A 1 84 ? 13.848 -6.548 10.950 1.00 72.50 84 ASN A CA 1
ATOM 661 C C . ASN A 1 84 ? 13.513 -7.410 9.726 1.00 72.50 84 ASN A C 1
ATOM 663 O O . ASN A 1 84 ? 14.298 -7.411 8.784 1.00 72.50 84 ASN A O 1
ATOM 667 N N . SER A 1 85 ? 12.377 -8.120 9.718 1.00 83.00 85 SER A N 1
ATOM 668 C CA . SER A 1 85 ? 11.971 -8.925 8.562 1.00 83.00 85 SER A CA 1
ATOM 669 C C . SER A 1 85 ? 11.806 -8.043 7.329 1.00 83.00 85 SER A C 1
ATOM 671 O O . SER A 1 85 ? 11.172 -6.974 7.379 1.00 83.00 85 SER A O 1
ATOM 673 N N . ASN A 1 86 ? 12.339 -8.526 6.212 1.00 86.19 86 ASN A N 1
ATOM 674 C CA . ASN A 1 86 ? 12.300 -7.814 4.945 1.00 86.19 86 ASN A CA 1
ATOM 675 C C . ASN A 1 86 ? 10.943 -7.917 4.229 1.00 86.19 86 ASN A C 1
ATOM 677 O O . ASN A 1 86 ? 10.517 -6.966 3.567 1.00 86.19 86 ASN A O 1
ATOM 681 N N . SER A 1 87 ? 10.255 -9.047 4.402 1.00 93.06 87 SER A N 1
ATOM 682 C CA . SER A 1 87 ? 8.933 -9.361 3.849 1.00 93.06 87 SER A CA 1
ATOM 683 C C . SER A 1 87 ? 8.256 -10.469 4.667 1.00 93.06 87 SER A C 1
ATOM 685 O O . SER A 1 87 ? 8.880 -11.093 5.528 1.00 93.06 87 SER A O 1
ATOM 687 N N . TYR A 1 88 ? 6.976 -10.747 4.401 1.00 95.44 88 TYR A N 1
ATOM 688 C CA . TYR A 1 88 ? 6.269 -11.878 5.023 1.00 95.44 88 TYR A CA 1
ATOM 689 C C . TYR A 1 88 ? 6.836 -13.242 4.594 1.00 95.44 88 TYR A C 1
ATOM 691 O O . TYR A 1 88 ? 6.829 -14.201 5.373 1.00 95.44 88 TYR A O 1
ATOM 699 N N . LEU A 1 89 ? 7.353 -13.327 3.367 1.00 95.69 89 LEU A N 1
ATOM 700 C CA . LEU A 1 89 ? 7.997 -14.504 2.781 1.00 95.69 89 LEU A CA 1
ATOM 701 C C . LEU A 1 89 ? 9.485 -14.246 2.539 1.00 95.69 89 LEU A C 1
ATOM 703 O O . LEU A 1 89 ? 10.007 -14.460 1.445 1.00 95.69 89 LEU A O 1
ATOM 707 N N . GLU A 1 90 ? 10.157 -13.790 3.595 1.00 91.31 90 GLU A N 1
ATOM 708 C CA . GLU A 1 90 ? 11.582 -13.488 3.551 1.00 91.31 90 GLU A CA 1
ATOM 709 C C . GLU A 1 90 ? 12.426 -14.715 3.179 1.00 91.31 90 GLU A C 1
ATOM 711 O O . GLU A 1 90 ? 12.167 -15.827 3.665 1.00 91.31 90 GLU A O 1
ATOM 716 N N . ASN A 1 91 ? 13.431 -14.490 2.325 1.00 90.44 91 ASN A N 1
ATOM 717 C CA . ASN A 1 91 ? 14.342 -15.490 1.756 1.00 90.44 91 ASN A CA 1
ATOM 718 C C . ASN A 1 91 ? 13.655 -16.619 0.964 1.00 90.44 91 ASN A C 1
ATOM 720 O O . ASN A 1 91 ? 14.279 -17.638 0.663 1.00 90.44 91 ASN A O 1
ATOM 724 N N . ILE A 1 92 ? 12.383 -16.447 0.594 1.00 95.69 92 ILE A N 1
ATOM 725 C CA . ILE A 1 92 ? 11.666 -17.380 -0.274 1.00 95.69 92 ILE A CA 1
ATOM 726 C C . ILE A 1 92 ? 11.686 -16.851 -1.706 1.00 95.69 92 ILE A C 1
ATOM 728 O O . ILE A 1 92 ? 11.268 -15.727 -1.986 1.00 95.69 92 ILE A O 1
ATOM 732 N N . TYR A 1 93 ? 12.132 -17.703 -2.625 1.00 97.69 93 TYR A N 1
ATOM 733 C CA . TYR A 1 93 ? 11.877 -17.536 -4.049 1.00 97.69 93 TYR A CA 1
ATOM 734 C C . TYR A 1 93 ? 10.568 -18.238 -4.373 1.00 97.69 93 TYR A C 1
ATOM 736 O O . TYR A 1 93 ? 10.475 -19.465 -4.312 1.00 97.69 93 TYR A O 1
ATOM 744 N N . PHE A 1 94 ? 9.535 -17.455 -4.656 1.00 98.69 94 PHE A N 1
ATOM 745 C CA . PHE A 1 94 ? 8.238 -17.988 -5.029 1.00 98.69 94 PHE A CA 1
ATOM 746 C C . PHE A 1 94 ? 8.226 -18.281 -6.527 1.00 98.69 94 PHE A C 1
ATOM 748 O O . PHE A 1 94 ? 8.515 -17.393 -7.327 1.00 98.69 94 PHE A O 1
ATOM 755 N N . PHE A 1 95 ? 7.885 -19.517 -6.890 1.00 98.62 95 PHE A N 1
ATOM 756 C CA . PHE A 1 95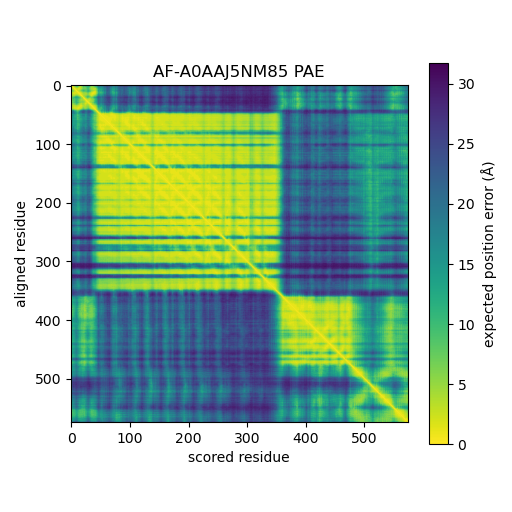 ? 7.754 -19.990 -8.276 1.00 98.62 95 PHE A CA 1
ATOM 757 C C . PHE A 1 95 ? 6.308 -20.342 -8.640 1.00 98.62 95 PHE A C 1
ATOM 759 O O . PHE A 1 95 ? 6.003 -20.692 -9.778 1.00 98.62 95 PHE A O 1
ATOM 766 N N . GLY A 1 96 ? 5.423 -20.297 -7.646 1.00 98.44 96 GLY A N 1
ATOM 767 C CA . GLY A 1 96 ? 4.057 -20.767 -7.738 1.00 98.44 96 GLY A CA 1
ATOM 768 C C . GLY A 1 96 ? 3.072 -19.763 -8.329 1.00 98.44 96 GLY A C 1
ATOM 769 O O . GLY A 1 96 ? 3.416 -18.784 -8.998 1.00 98.44 96 GLY A O 1
ATOM 770 N N . THR A 1 97 ? 1.796 -20.024 -8.056 1.00 98.62 97 THR A N 1
ATOM 771 C CA . THR A 1 97 ? 0.682 -19.131 -8.391 1.00 98.62 97 THR A CA 1
ATOM 772 C C . THR A 1 97 ? -0.063 -18.733 -7.124 1.00 98.62 97 THR A C 1
ATOM 774 O O . THR A 1 97 ? -0.414 -19.601 -6.331 1.00 98.62 97 THR A O 1
ATOM 777 N N . LEU A 1 98 ? -0.315 -17.439 -6.938 1.00 98.56 98 LEU A N 1
ATOM 778 C CA . LEU A 1 98 ? -1.221 -16.912 -5.920 1.00 98.56 98 LEU A CA 1
ATOM 779 C C . LEU A 1 98 ? -2.390 -16.211 -6.614 1.00 98.56 98 LEU A C 1
ATOM 781 O O . LEU A 1 98 ? -2.189 -15.255 -7.367 1.00 98.56 98 LEU A O 1
ATOM 785 N N . GLU A 1 99 ? -3.606 -16.683 -6.362 1.00 97.38 99 GLU A N 1
ATOM 786 C CA . GLU A 1 99 ? -4.818 -16.119 -6.952 1.00 97.38 99 GLU A CA 1
ATOM 787 C C . GLU A 1 99 ? -6.037 -16.221 -6.031 1.00 97.38 99 GLU A C 1
ATOM 789 O O . GLU A 1 99 ? -5.992 -16.836 -4.969 1.00 97.38 99 GLU A O 1
ATOM 794 N N . SER A 1 100 ? -7.144 -15.607 -6.432 1.00 94.19 100 SER A N 1
ATOM 795 C CA . SER A 1 100 ? -8.451 -15.824 -5.806 1.00 94.19 100 SER A CA 1
ATOM 796 C C . SER A 1 100 ? -9.182 -17.006 -6.435 1.00 94.19 100 SER A C 1
ATOM 798 O O . SER A 1 100 ? -9.082 -17.245 -7.641 1.00 94.19 100 SER A O 1
ATOM 800 N N . ASP A 1 101 ? -9.975 -17.717 -5.638 1.00 88.94 101 ASP A N 1
ATOM 801 C CA . ASP A 1 101 ? -10.813 -18.802 -6.136 1.00 88.94 101 ASP A CA 1
ATOM 802 C C . ASP A 1 101 ? -11.944 -18.296 -7.057 1.00 88.94 101 ASP A C 1
ATOM 804 O O . ASP A 1 101 ? -12.486 -17.198 -6.888 1.00 88.94 101 ASP A O 1
ATOM 808 N N . GLN A 1 102 ? -12.306 -19.121 -8.046 1.00 80.88 102 GLN A N 1
ATOM 809 C CA . GLN A 1 102 ? -13.443 -18.917 -8.962 1.00 80.88 102 GLN A CA 1
ATOM 810 C C . GLN A 1 102 ? -13.498 -17.552 -9.680 1.00 80.88 102 GLN A C 1
ATOM 812 O O . GLN A 1 102 ? -14.578 -17.038 -9.965 1.00 80.88 102 GLN A O 1
ATOM 817 N N . GLY A 1 103 ? -12.347 -16.941 -9.982 1.00 74.75 103 GLY A N 1
ATOM 818 C CA . GLY A 1 103 ? -12.303 -15.667 -10.713 1.00 74.75 103 GLY A CA 1
ATOM 819 C C . GLY A 1 103 ? -12.856 -14.471 -9.928 1.00 74.75 103 GLY A C 1
ATOM 820 O O . GLY A 1 103 ? -13.177 -13.441 -10.520 1.00 74.75 103 GLY A O 1
ATOM 821 N N . LYS A 1 104 ? -12.985 -14.601 -8.601 1.00 86.62 104 LYS A N 1
ATOM 822 C CA . LYS A 1 104 ? -13.243 -13.474 -7.695 1.00 86.62 104 LYS A CA 1
ATOM 823 C C . LYS A 1 104 ? -11.975 -12.628 -7.531 1.00 86.62 104 LYS A C 1
ATOM 825 O O . LYS A 1 104 ? -10.905 -13.024 -7.971 1.00 86.62 104 LYS A O 1
ATOM 830 N N . ASN A 1 105 ? -12.096 -11.480 -6.864 1.00 87.31 105 ASN A N 1
ATOM 831 C CA . ASN A 1 105 ? -10.965 -10.627 -6.485 1.00 87.31 105 ASN A CA 1
ATOM 832 C C . ASN A 1 105 ? -10.975 -10.423 -4.963 1.00 87.31 105 ASN A C 1
ATOM 834 O O . ASN A 1 105 ? -11.435 -9.384 -4.477 1.00 87.31 105 ASN A O 1
ATOM 838 N N . PHE A 1 106 ? -10.549 -11.439 -4.213 1.00 90.94 106 PHE A N 1
ATOM 839 C CA . PHE A 1 106 ? -10.428 -11.345 -2.760 1.00 90.94 106 PHE A CA 1
ATOM 840 C C . PHE A 1 106 ? -9.305 -10.393 -2.356 1.00 90.94 106 PHE A C 1
ATOM 842 O O . PHE A 1 106 ? -8.359 -10.138 -3.109 1.00 90.94 106 PHE A O 1
ATOM 849 N N . THR A 1 107 ? -9.443 -9.846 -1.156 1.00 92.38 107 THR A N 1
ATOM 850 C CA . THR A 1 107 ? -8.583 -8.795 -0.631 1.00 92.38 107 THR A CA 1
ATOM 851 C C . THR A 1 107 ? -7.671 -9.326 0.466 1.00 92.38 107 THR A C 1
ATOM 853 O O . THR A 1 107 ? -8.125 -9.984 1.400 1.00 92.38 107 THR A O 1
ATOM 856 N N . ILE A 1 108 ? -6.390 -8.978 0.378 1.00 95.62 108 ILE A N 1
ATOM 857 C CA . ILE A 1 108 ? -5.421 -9.092 1.464 1.00 95.62 108 ILE A CA 1
ATOM 858 C C . ILE A 1 108 ? -5.307 -7.719 2.135 1.00 95.62 108 ILE A C 1
ATOM 860 O O . ILE A 1 108 ? -4.870 -6.744 1.519 1.00 95.62 108 ILE A O 1
ATOM 864 N N . TYR A 1 109 ? -5.732 -7.631 3.389 1.00 92.12 109 TYR A N 1
ATOM 865 C CA . TYR A 1 109 ? -5.707 -6.402 4.173 1.00 92.12 109 TYR A CA 1
ATOM 866 C C . TYR A 1 109 ? -4.441 -6.283 5.034 1.00 92.12 109 TYR A C 1
ATOM 868 O O . TYR A 1 109 ? -3.836 -7.283 5.425 1.00 92.12 109 TYR A O 1
ATOM 876 N N . ASP A 1 110 ? -4.088 -5.043 5.370 1.00 90.31 110 ASP A N 1
ATOM 877 C CA . ASP A 1 110 ? -3.225 -4.689 6.507 1.00 90.31 110 ASP A CA 1
ATOM 878 C C . ASP A 1 110 ? -1.762 -5.143 6.389 1.00 90.31 110 ASP A C 1
ATOM 880 O O . ASP A 1 110 ? -1.092 -5.392 7.394 1.00 90.31 110 ASP A O 1
ATOM 884 N N . LEU A 1 111 ? -1.230 -5.229 5.163 1.00 95.00 111 LEU A N 1
ATOM 885 C CA . LEU A 1 111 ? 0.192 -5.513 4.961 1.00 95.00 111 LEU A CA 1
ATOM 886 C C . LEU A 1 111 ? 1.068 -4.399 5.552 1.00 95.00 111 LEU A C 1
ATOM 888 O O . LEU A 1 111 ? 0.977 -3.237 5.148 1.00 95.00 111 LEU A O 1
ATOM 892 N N . LYS A 1 112 ? 1.975 -4.782 6.457 1.00 92.12 112 LYS A N 1
ATOM 893 C CA . LYS A 1 112 ? 2.986 -3.905 7.084 1.00 92.12 112 LYS A CA 1
ATOM 894 C C . LYS A 1 112 ? 4.379 -4.045 6.450 1.00 92.12 112 LYS A C 1
ATOM 896 O O . LYS A 1 112 ? 5.273 -3.236 6.701 1.00 92.12 112 LYS A O 1
ATOM 901 N N . LYS A 1 113 ? 4.566 -5.070 5.615 1.00 93.12 113 LYS A N 1
ATOM 902 C CA . LYS A 1 113 ? 5.786 -5.395 4.860 1.00 93.12 113 LYS A CA 1
ATOM 903 C C . LYS A 1 113 ? 5.407 -5.923 3.461 1.00 93.12 113 LYS A C 1
ATOM 905 O O . LYS A 1 113 ? 4.253 -6.312 3.271 1.00 93.12 113 LYS A O 1
ATOM 910 N N . PRO A 1 114 ? 6.338 -5.950 2.492 1.00 96.31 114 PRO A N 1
ATOM 911 C CA . PRO A 1 114 ? 6.168 -6.683 1.234 1.00 96.31 114 PRO A CA 1
ATOM 912 C C . PRO A 1 114 ? 5.679 -8.116 1.467 1.00 96.31 114 PRO A C 1
ATOM 914 O O . PRO A 1 114 ? 6.109 -8.757 2.431 1.00 96.31 114 PRO A O 1
ATOM 917 N N . LEU A 1 115 ? 4.798 -8.636 0.607 1.00 98.25 115 LEU A N 1
ATOM 918 C CA . LEU A 1 115 ? 4.340 -10.026 0.727 1.00 98.25 115 LEU A CA 1
ATOM 919 C C . LEU A 1 115 ? 5.472 -11.011 0.397 1.00 98.25 115 LEU A C 1
ATOM 921 O O . LEU A 1 115 ? 5.766 -11.893 1.203 1.00 98.25 115 LEU A O 1
ATOM 925 N N . PHE A 1 116 ? 6.123 -10.828 -0.753 1.00 98.38 116 PHE A N 1
ATOM 926 C CA . PHE A 1 116 ? 7.234 -11.657 -1.221 1.00 98.38 116 PHE A CA 1
ATOM 927 C C . PHE A 1 116 ? 8.557 -10.883 -1.229 1.00 98.38 116 PHE A C 1
ATOM 929 O O . PHE A 1 116 ? 8.590 -9.691 -1.530 1.00 98.38 116 PHE A O 1
ATOM 936 N N . ASP A 1 117 ? 9.673 -11.573 -0.998 1.00 94.75 117 ASP A N 1
ATOM 937 C CA . ASP A 1 117 ? 10.975 -11.032 -1.398 1.00 94.75 117 ASP A CA 1
ATOM 938 C C . ASP A 1 117 ? 11.167 -11.169 -2.906 1.00 94.75 117 ASP A C 1
ATOM 940 O O . ASP A 1 117 ? 11.408 -10.177 -3.592 1.00 94.75 117 ASP A O 1
ATOM 944 N N . ASN A 1 118 ? 11.039 -12.392 -3.430 1.00 97.81 118 ASN A N 1
ATOM 945 C CA . ASN A 1 118 ? 11.397 -12.696 -4.809 1.00 97.81 118 ASN A CA 1
ATOM 946 C C . ASN A 1 118 ? 10.307 -13.514 -5.507 1.00 97.81 118 ASN A C 1
ATOM 948 O O . ASN A 1 118 ? 9.931 -14.595 -5.044 1.00 97.81 118 ASN A O 1
ATOM 952 N N . LEU A 1 119 ? 9.852 -13.022 -6.657 1.00 98.81 119 LEU A N 1
ATOM 953 C CA . LEU A 1 119 ? 9.051 -13.773 -7.621 1.00 98.81 119 LEU A CA 1
ATOM 954 C C . LEU A 1 119 ? 9.959 -14.276 -8.744 1.00 98.81 119 LEU A C 1
ATOM 956 O O . LEU A 1 119 ? 10.605 -13.467 -9.406 1.00 98.81 119 LEU A O 1
ATOM 960 N N . ASN A 1 120 ? 9.965 -15.584 -8.996 1.00 98.56 120 ASN A N 1
ATOM 961 C CA . ASN A 1 120 ? 10.742 -16.212 -10.062 1.00 98.56 120 ASN A CA 1
ATOM 962 C C . ASN A 1 120 ? 9.848 -17.131 -10.891 1.00 98.56 120 ASN A C 1
ATOM 964 O O . ASN A 1 120 ? 9.465 -18.194 -10.422 1.00 98.56 120 ASN A O 1
ATOM 968 N N . ASN A 1 121 ? 9.551 -16.781 -12.143 1.00 98.50 121 ASN A N 1
ATOM 969 C CA . ASN A 1 121 ? 8.598 -17.534 -12.977 1.00 98.50 121 ASN A CA 1
ATOM 970 C C . ASN A 1 121 ? 7.195 -17.676 -12.344 1.00 98.50 121 ASN A C 1
ATOM 972 O O . ASN A 1 121 ? 6.442 -18.586 -12.691 1.00 98.50 121 ASN A O 1
ATOM 976 N N . ALA A 1 122 ? 6.841 -16.784 -11.419 1.00 98.81 122 ALA A N 1
ATOM 977 C CA . ALA A 1 122 ? 5.618 -16.869 -10.636 1.00 98.81 122 ALA A CA 1
ATOM 978 C C . ALA A 1 122 ? 4.450 -16.115 -11.274 1.00 98.81 122 ALA A C 1
ATOM 980 O O . ALA A 1 122 ? 4.613 -15.274 -12.168 1.00 98.81 122 ALA A O 1
ATOM 981 N N . LYS A 1 123 ? 3.247 -16.386 -10.763 1.00 98.81 123 LYS A N 1
ATOM 982 C CA . LYS A 1 123 ? 2.020 -15.672 -11.131 1.00 98.81 123 LYS A CA 1
ATOM 983 C C . LYS A 1 123 ? 1.307 -15.160 -9.885 1.00 98.81 123 LYS A C 1
ATOM 985 O O . LYS A 1 123 ? 1.022 -15.929 -8.973 1.00 98.81 123 LYS A O 1
ATOM 990 N N . VAL A 1 124 ? 0.979 -13.874 -9.866 1.00 98.81 124 VAL A N 1
ATOM 991 C CA . VAL A 1 124 ? 0.122 -13.261 -8.842 1.00 98.81 124 VAL A CA 1
ATOM 992 C C . VAL A 1 124 ? -1.026 -12.572 -9.561 1.00 98.81 124 VAL A C 1
ATOM 994 O O . VAL A 1 124 ? -0.789 -11.671 -10.369 1.00 98.81 124 VAL A O 1
ATOM 997 N N . GLN A 1 125 ? -2.264 -13.014 -9.331 1.00 98.00 125 GLN A N 1
ATOM 998 C CA . GLN A 1 125 ? -3.385 -12.528 -10.134 1.00 98.00 125 GLN A CA 1
ATOM 999 C C . GLN A 1 125 ? -4.739 -12.507 -9.432 1.00 98.00 125 GLN A C 1
ATOM 1001 O O . GLN A 1 125 ? -5.000 -13.327 -8.562 1.00 98.00 125 GLN A O 1
ATOM 1006 N N . ASN A 1 126 ? -5.628 -11.616 -9.879 1.00 96.94 126 ASN A N 1
ATOM 1007 C CA . ASN A 1 126 ? -7.016 -11.506 -9.407 1.00 96.94 126 ASN A CA 1
ATOM 1008 C C . ASN A 1 126 ? -7.108 -11.254 -7.896 1.00 96.94 126 ASN A C 1
ATOM 1010 O O . ASN A 1 126 ? -7.754 -11.998 -7.158 1.00 96.94 126 ASN A O 1
ATOM 1014 N N . LEU A 1 127 ? -6.403 -10.230 -7.417 1.00 96.50 127 LEU A N 1
ATOM 1015 C CA . LEU A 1 127 ? -6.268 -9.938 -5.988 1.00 96.50 127 LEU A CA 1
ATOM 1016 C C . LEU A 1 127 ? -6.347 -8.443 -5.722 1.00 96.50 127 LEU A C 1
ATOM 1018 O O . LEU A 1 127 ? -5.879 -7.619 -6.510 1.00 96.50 127 LEU A O 1
ATOM 1022 N N . HIS A 1 128 ? -6.885 -8.093 -4.562 1.00 96.06 128 HIS A N 1
ATOM 1023 C CA . HIS A 1 128 ? -6.792 -6.744 -4.026 1.00 96.06 128 HIS A CA 1
ATOM 1024 C C . HIS A 1 128 ? -5.870 -6.712 -2.809 1.00 96.06 128 HIS A C 1
ATOM 1026 O O . HIS A 1 128 ? -5.826 -7.656 -2.027 1.00 96.06 128 HIS A O 1
ATOM 1032 N N . PHE A 1 129 ? -5.181 -5.594 -2.616 1.00 96.81 129 PHE A N 1
ATOM 1033 C CA . PHE A 1 129 ? -4.431 -5.300 -1.401 1.00 96.81 129 PHE A CA 1
ATOM 1034 C C . PHE A 1 129 ? -4.915 -3.967 -0.842 1.00 96.81 129 PHE A C 1
ATOM 1036 O O . PHE A 1 129 ? -4.867 -2.951 -1.538 1.00 96.81 129 PHE A O 1
ATOM 1043 N N . LYS A 1 130 ? -5.413 -3.950 0.395 1.00 93.19 130 LYS A N 1
ATOM 1044 C CA . LYS A 1 130 ? -6.011 -2.749 1.000 1.00 93.19 130 LYS A CA 1
ATOM 1045 C C . LYS A 1 130 ? -5.448 -2.466 2.384 1.00 93.19 130 LYS A C 1
ATOM 1047 O O . LYS A 1 130 ? -4.969 -3.367 3.060 1.00 93.19 130 LYS A O 1
ATOM 1052 N N . ASN A 1 131 ? -5.524 -1.200 2.793 1.00 88.50 131 ASN A N 1
ATOM 1053 C CA . ASN A 1 131 ? -4.938 -0.708 4.044 1.00 88.50 131 ASN A CA 1
ATOM 1054 C C . ASN A 1 131 ? -3.446 -1.074 4.181 1.00 88.50 131 ASN A C 1
ATOM 1056 O O . ASN A 1 131 ? -2.974 -1.455 5.249 1.00 88.50 131 ASN A O 1
ATOM 1060 N N . ILE A 1 132 ? -2.704 -0.989 3.073 1.00 95.06 132 ILE A N 1
ATOM 1061 C CA . ILE A 1 132 ? -1.258 -1.228 3.079 1.00 95.06 132 ILE A CA 1
ATOM 1062 C C . ILE A 1 132 ? -0.594 -0.114 3.895 1.00 95.06 132 ILE A C 1
ATOM 1064 O O . ILE A 1 132 ? -0.882 1.063 3.678 1.00 95.06 132 ILE A O 1
ATOM 1068 N N . LYS A 1 133 ? 0.299 -0.477 4.817 1.00 92.38 133 LYS A N 1
ATOM 1069 C CA . LYS A 1 133 ? 1.119 0.450 5.610 1.00 92.38 133 LYS A CA 1
ATOM 1070 C C . LYS A 1 133 ? 2.546 -0.082 5.694 1.00 92.38 133 LYS A C 1
ATOM 1072 O O . LYS A 1 133 ? 3.020 -0.468 6.762 1.00 92.38 133 LYS A O 1
ATOM 1077 N N . ILE A 1 134 ? 3.226 -0.145 4.551 1.00 92.44 134 ILE A N 1
ATOM 1078 C CA . ILE A 1 134 ? 4.597 -0.656 4.489 1.00 92.44 134 ILE A CA 1
ATOM 1079 C C . ILE A 1 134 ? 5.558 0.398 5.013 1.00 92.44 134 ILE A C 1
ATOM 1081 O O . ILE A 1 134 ? 5.589 1.529 4.527 1.00 92.44 134 ILE A O 1
ATOM 1085 N N . LYS A 1 135 ? 6.384 -0.000 5.979 1.00 86.88 135 LYS A N 1
ATOM 1086 C CA . LYS A 1 135 ? 7.444 0.839 6.531 1.00 86.88 135 LYS A CA 1
ATOM 1087 C C . LYS A 1 135 ? 8.748 0.047 6.609 1.00 86.88 135 LYS A C 1
ATOM 1089 O O . LYS A 1 135 ? 8.836 -0.927 7.357 1.00 86.88 135 LYS A O 1
ATOM 1094 N N . SER A 1 136 ? 9.750 0.458 5.833 1.00 78.38 136 SER A N 1
ATOM 1095 C CA . SER A 1 136 ? 11.091 -0.138 5.818 1.00 78.38 136 SER A CA 1
ATOM 1096 C C . SER A 1 136 ? 12.165 0.929 6.048 1.00 78.38 136 SER A C 1
ATOM 1098 O O . SER A 1 136 ? 12.360 1.826 5.231 1.00 78.38 136 SER A O 1
ATOM 1100 N N . THR A 1 137 ? 12.865 0.826 7.176 1.00 63.09 137 THR A N 1
ATOM 1101 C CA . THR A 1 137 ? 14.027 1.657 7.554 1.00 63.09 137 THR A CA 1
ATOM 1102 C C . THR A 1 137 ? 15.354 0.941 7.400 1.00 63.09 137 THR A C 1
ATOM 1104 O O . THR A 1 137 ? 16.406 1.524 7.652 1.00 63.09 137 THR A O 1
ATOM 1107 N N . ASN A 1 138 ? 15.331 -0.325 6.995 1.00 66.12 138 ASN A N 1
ATOM 1108 C CA . ASN A 1 138 ? 16.550 -1.082 6.833 1.00 66.12 138 ASN A CA 1
ATOM 1109 C C . ASN A 1 138 ? 17.284 -0.590 5.575 1.00 66.12 138 ASN A C 1
ATOM 1111 O O . ASN A 1 138 ? 16.893 -0.916 4.461 1.00 66.12 138 ASN A O 1
ATOM 1115 N N . TYR A 1 139 ? 18.371 0.168 5.739 1.00 61.72 139 TYR A N 1
ATOM 1116 C CA . TYR A 1 139 ? 19.186 0.662 4.618 1.00 61.72 139 TYR A CA 1
ATOM 1117 C C . TYR A 1 139 ? 19.866 -0.453 3.811 1.00 61.72 139 TYR A C 1
ATOM 1119 O O . TYR A 1 139 ? 20.304 -0.204 2.686 1.00 61.72 139 TYR A O 1
ATOM 1127 N N . SER A 1 140 ? 19.952 -1.673 4.361 1.00 58.81 140 SER A N 1
ATOM 1128 C CA . SER A 1 140 ? 20.394 -2.854 3.607 1.00 58.81 140 SER A CA 1
ATOM 1129 C C . SER A 1 140 ? 19.296 -3.428 2.703 1.00 58.81 140 SER A C 1
ATOM 1131 O O . SER A 1 140 ? 19.607 -4.138 1.746 1.00 58.81 140 SER A O 1
ATOM 1133 N N . GLN A 1 141 ? 18.023 -3.080 2.943 1.00 64.62 141 GLN A N 1
ATOM 1134 C CA . GLN A 1 141 ? 16.945 -3.338 1.993 1.00 64.62 141 GLN A CA 1
ATOM 1135 C C . GLN A 1 141 ? 16.968 -2.292 0.889 1.00 64.62 141 GLN A C 1
ATOM 1137 O O . GLN A 1 141 ? 16.543 -1.146 1.042 1.00 64.62 141 GLN A O 1
ATOM 1142 N N . ASN A 1 142 ? 17.453 -2.722 -0.266 1.00 76.44 142 ASN A N 1
ATOM 1143 C CA . ASN A 1 142 ? 17.681 -1.817 -1.382 1.00 76.44 142 ASN A CA 1
ATOM 1144 C C . ASN A 1 142 ? 16.438 -1.592 -2.235 1.00 76.44 142 ASN A C 1
ATOM 1146 O O . ASN A 1 142 ? 16.405 -0.630 -2.997 1.00 76.44 142 ASN A O 1
ATOM 1150 N N . VAL A 1 143 ? 15.442 -2.470 -2.120 1.00 92.88 143 VAL A N 1
ATOM 1151 C CA . VAL A 1 143 ? 14.318 -2.554 -3.046 1.00 92.88 143 VAL A CA 1
ATOM 1152 C C . VAL A 1 143 ? 13.052 -2.937 -2.285 1.00 92.88 143 VAL A C 1
ATOM 1154 O O . VAL A 1 143 ? 13.066 -3.915 -1.541 1.00 92.88 143 VAL A O 1
ATOM 1157 N N . ILE A 1 144 ? 11.972 -2.178 -2.480 1.00 95.38 144 ILE A N 1
ATOM 1158 C CA . ILE A 1 144 ? 10.670 -2.403 -1.846 1.00 95.38 144 ILE A CA 1
ATOM 1159 C C . ILE A 1 144 ? 9.552 -2.339 -2.884 1.00 95.38 144 ILE A C 1
ATOM 1161 O O . ILE A 1 144 ? 9.438 -1.359 -3.621 1.00 95.38 144 ILE A O 1
ATOM 1165 N N . GLY A 1 145 ? 8.692 -3.357 -2.883 1.00 97.12 145 GLY A N 1
ATOM 1166 C CA . GLY A 1 145 ? 7.399 -3.354 -3.568 1.00 97.12 145 GLY A CA 1
ATOM 1167 C C . GLY A 1 145 ? 6.345 -4.075 -2.740 1.00 97.12 145 GLY A C 1
ATOM 1168 O O . GLY A 1 145 ? 6.673 -4.982 -1.983 1.00 97.12 145 GLY A O 1
ATOM 1169 N N . THR A 1 146 ? 5.077 -3.674 -2.841 1.00 98.31 146 THR A N 1
ATOM 1170 C CA . THR A 1 146 ? 4.039 -4.254 -1.970 1.00 98.31 146 THR A CA 1
ATOM 1171 C C . THR A 1 146 ? 3.804 -5.737 -2.245 1.00 98.31 146 THR A C 1
ATOM 1173 O O . THR A 1 146 ? 3.714 -6.530 -1.307 1.00 98.31 146 THR A O 1
ATOM 1176 N N . VAL A 1 147 ? 3.712 -6.121 -3.523 1.00 98.69 147 VAL A N 1
ATOM 1177 C CA . VAL A 1 147 ? 3.581 -7.532 -3.906 1.00 98.69 147 VAL A CA 1
ATOM 1178 C C . VAL A 1 147 ? 4.919 -8.228 -3.700 1.00 98.69 147 VAL A C 1
ATOM 1180 O O . VAL A 1 147 ? 4.976 -9.227 -2.988 1.00 98.69 147 VAL A O 1
ATOM 1183 N N . ALA A 1 148 ? 5.988 -7.694 -4.292 1.00 98.50 148 ALA A N 1
ATOM 1184 C CA . ALA A 1 148 ? 7.322 -8.254 -4.143 1.00 98.50 148 ALA A CA 1
ATOM 1185 C C . ALA A 1 148 ? 8.428 -7.205 -4.244 1.00 98.50 148 ALA A C 1
ATOM 1187 O O . ALA A 1 148 ? 8.298 -6.221 -4.978 1.00 98.50 148 ALA A O 1
ATOM 1188 N N . ASN A 1 149 ? 9.549 -7.468 -3.572 1.00 97.44 149 ASN A N 1
ATOM 1189 C CA . ASN A 1 149 ? 10.754 -6.656 -3.729 1.00 97.44 149 ASN A CA 1
ATOM 1190 C C . ASN A 1 149 ? 11.342 -6.846 -5.134 1.00 97.44 149 ASN A C 1
ATOM 1192 O O . ASN A 1 149 ? 11.537 -5.863 -5.845 1.00 97.44 149 ASN A O 1
ATOM 1196 N N . ASN A 1 150 ? 11.522 -8.092 -5.580 1.00 98.19 150 ASN A N 1
ATOM 1197 C CA . ASN A 1 150 ? 12.069 -8.413 -6.899 1.00 98.19 150 ASN A CA 1
ATOM 1198 C C . ASN A 1 150 ? 11.150 -9.345 -7.697 1.00 98.19 150 ASN A C 1
ATOM 1200 O O . ASN A 1 150 ? 10.512 -10.245 -7.145 1.00 98.19 150 ASN A O 1
ATOM 1204 N N . SER A 1 151 ? 11.134 -9.160 -9.015 1.00 98.56 151 SER A N 1
ATOM 1205 C CA . SER A 1 151 ? 10.425 -10.013 -9.967 1.00 98.56 151 SER A CA 1
ATOM 1206 C C . SER A 1 151 ? 11.333 -10.387 -11.131 1.00 98.56 151 SER A C 1
ATOM 1208 O O . SER A 1 151 ? 11.864 -9.503 -11.795 1.00 98.56 151 SER A O 1
ATOM 1210 N N . ILE A 1 152 ? 11.450 -11.684 -11.413 1.00 98.62 152 ILE A N 1
ATOM 1211 C CA . ILE A 1 152 ? 12.181 -12.260 -12.547 1.00 98.62 152 ILE A CA 1
ATOM 1212 C C . ILE A 1 152 ? 11.220 -13.173 -13.313 1.00 98.62 152 ILE A C 1
ATOM 1214 O O . ILE A 1 152 ? 10.635 -14.095 -12.732 1.00 98.62 152 ILE A O 1
ATOM 1218 N N . ASN A 1 153 ? 11.017 -12.909 -14.607 1.00 98.50 153 ASN A N 1
ATOM 1219 C CA . ASN A 1 153 ? 10.119 -13.660 -15.498 1.00 98.50 153 ASN A CA 1
ATOM 1220 C C . ASN A 1 153 ? 8.725 -13.959 -14.909 1.00 98.50 153 ASN A C 1
ATOM 1222 O O . ASN A 1 153 ? 8.140 -15.014 -15.157 1.00 98.50 153 ASN A O 1
ATOM 1226 N N . SER A 1 154 ? 8.202 -13.060 -14.075 1.00 98.88 154 SER A N 1
ATOM 1227 C CA . SER A 1 154 ? 6.954 -13.279 -13.335 1.00 98.88 154 SER A CA 1
ATOM 1228 C C . SER A 1 154 ? 5.835 -12.370 -13.832 1.00 98.88 154 SER A C 1
ATOM 1230 O O . SER A 1 154 ? 6.076 -11.333 -14.454 1.00 98.88 154 SER A O 1
ATOM 1232 N N . LYS A 1 155 ? 4.586 -12.776 -13.585 1.00 98.88 155 LYS A N 1
ATOM 1233 C CA . LYS A 1 155 ? 3.387 -12.086 -14.079 1.00 98.88 155 LYS A CA 1
ATOM 1234 C C . LYS A 1 155 ? 2.509 -11.619 -12.928 1.00 98.88 155 LYS A C 1
ATOM 1236 O O . LYS A 1 155 ? 2.019 -12.434 -12.149 1.00 98.88 155 LYS A O 1
ATOM 1241 N N . ILE A 1 156 ? 2.269 -10.316 -12.880 1.00 98.88 156 ILE A N 1
ATOM 1242 C CA . ILE A 1 156 ? 1.324 -9.664 -11.983 1.00 98.88 156 ILE A CA 1
ATOM 1243 C C . ILE A 1 156 ? 0.154 -9.193 -12.844 1.00 98.88 156 ILE A C 1
ATOM 1245 O O . ILE A 1 156 ? 0.338 -8.339 -13.711 1.00 98.88 156 ILE A O 1
ATOM 1249 N N . ASN A 1 157 ? -1.034 -9.769 -12.659 1.00 98.69 157 ASN A N 1
ATOM 1250 C CA . ASN A 1 157 ? -2.179 -9.497 -13.531 1.00 98.69 157 ASN A CA 1
ATOM 1251 C C . ASN A 1 157 ? -3.475 -9.270 -12.753 1.00 98.69 157 ASN A C 1
ATOM 1253 O O . ASN A 1 157 ? -3.861 -10.122 -11.962 1.00 98.69 157 ASN A O 1
ATOM 1257 N N . ASN A 1 158 ? -4.200 -8.183 -13.033 1.00 97.50 158 ASN A N 1
ATOM 1258 C CA . ASN A 1 158 ? -5.454 -7.871 -12.330 1.00 97.50 158 ASN A CA 1
ATOM 1259 C C . ASN A 1 158 ? -5.240 -7.800 -10.802 1.00 97.50 158 ASN A C 1
ATOM 1261 O O . ASN A 1 158 ? -5.925 -8.463 -10.019 1.00 97.50 158 ASN A O 1
ATOM 1265 N N . VAL A 1 159 ? -4.206 -7.053 -10.396 1.00 98.19 159 VAL A N 1
ATOM 1266 C CA . VAL A 1 159 ? -3.851 -6.829 -8.993 1.00 98.19 159 VAL A CA 1
ATOM 1267 C C . VAL A 1 159 ? -3.990 -5.347 -8.660 1.00 98.19 159 VAL A C 1
ATOM 1269 O O . VAL A 1 159 ? -3.362 -4.498 -9.294 1.00 98.19 159 VAL A O 1
ATOM 1272 N N . HIS A 1 160 ? -4.813 -5.027 -7.660 1.00 97.44 160 HIS A N 1
ATOM 1273 C CA . HIS A 1 160 ? -5.140 -3.641 -7.312 1.00 97.44 160 HIS A CA 1
ATOM 1274 C C . HIS A 1 160 ? -4.796 -3.334 -5.861 1.00 97.44 160 HIS A C 1
ATOM 1276 O O . HIS A 1 160 ? -5.273 -4.000 -4.944 1.00 97.44 160 HIS A O 1
ATOM 1282 N N . LEU A 1 161 ? -3.975 -2.311 -5.656 1.00 97.50 161 LEU A N 1
ATOM 1283 C CA . LEU A 1 161 ? -3.371 -1.998 -4.371 1.00 97.50 161 LEU A CA 1
ATOM 1284 C C . LEU A 1 161 ? -3.764 -0.598 -3.908 1.00 97.50 161 LEU A C 1
ATOM 1286 O O . LEU A 1 161 ? -3.749 0.343 -4.702 1.00 97.50 161 LEU A O 1
ATOM 1290 N N . SER A 1 162 ? -4.072 -0.454 -2.618 1.00 95.19 162 SER A N 1
ATOM 1291 C CA . SER A 1 162 ? -4.312 0.844 -1.988 1.00 95.19 162 SER A CA 1
ATOM 1292 C C . SER A 1 162 ? -3.678 0.968 -0.602 1.00 95.19 162 SER A C 1
ATOM 1294 O O . SER A 1 162 ? -3.995 0.173 0.294 1.00 95.19 162 SER A O 1
ATOM 1296 N N . GLY A 1 163 ? -2.855 1.996 -0.399 1.00 93.31 163 GLY A N 1
ATOM 1297 C CA . GLY A 1 163 ? -2.302 2.323 0.914 1.00 93.31 163 GLY A CA 1
ATOM 1298 C C . GLY A 1 163 ? -1.061 3.208 0.861 1.00 93.31 163 GLY A C 1
ATOM 1299 O O . GLY A 1 163 ? -0.942 4.089 0.015 1.00 93.31 163 GLY A O 1
ATOM 1300 N N . GLU A 1 164 ? -0.157 3.003 1.806 1.00 94.12 164 GLU A N 1
ATOM 1301 C CA . GLU A 1 164 ? 0.992 3.862 2.054 1.00 94.12 164 GLU A CA 1
ATOM 1302 C C . GLU A 1 164 ? 2.287 3.051 2.150 1.00 94.12 164 GLU A C 1
ATOM 1304 O O . GLU A 1 164 ? 2.340 2.012 2.814 1.00 94.12 164 GLU A O 1
ATOM 1309 N N . ILE A 1 165 ? 3.339 3.548 1.496 1.00 94.94 165 ILE A N 1
ATOM 1310 C CA . ILE A 1 165 ? 4.681 2.962 1.513 1.00 94.94 165 ILE A CA 1
ATOM 1311 C C . ILE A 1 165 ? 5.678 4.027 1.968 1.00 94.94 165 ILE A C 1
ATOM 1313 O O . ILE A 1 165 ? 5.751 5.110 1.391 1.00 94.94 165 ILE A O 1
ATOM 1317 N N . ARG A 1 166 ? 6.477 3.707 2.987 1.00 91.25 166 ARG A N 1
ATOM 1318 C CA . ARG A 1 166 ? 7.640 4.485 3.426 1.00 91.25 166 ARG A CA 1
ATOM 1319 C C . ARG A 1 166 ? 8.878 3.598 3.383 1.00 91.25 166 ARG A C 1
ATOM 1321 O O . ARG A 1 166 ? 8.944 2.619 4.127 1.00 91.25 166 ARG A O 1
ATOM 1328 N N . ALA A 1 167 ? 9.841 3.915 2.526 1.00 88.06 167 ALA A N 1
ATOM 1329 C CA . ALA A 1 167 ? 11.039 3.095 2.355 1.00 88.06 167 ALA A CA 1
ATOM 1330 C C . ALA A 1 167 ? 12.263 3.922 1.942 1.00 88.06 167 ALA A C 1
ATOM 1332 O O . ALA A 1 167 ? 12.132 5.051 1.483 1.00 88.06 167 ALA A O 1
ATOM 1333 N N . ALA A 1 168 ? 13.466 3.381 2.142 1.00 80.88 168 ALA A N 1
ATOM 1334 C CA . ALA A 1 168 ? 14.684 4.177 2.026 1.00 80.88 168 ALA A CA 1
ATOM 1335 C C . ALA A 1 168 ? 15.264 4.286 0.608 1.00 80.88 168 ALA A C 1
ATOM 1337 O O . ALA A 1 168 ? 15.655 5.374 0.198 1.00 80.88 168 ALA A O 1
ATOM 1338 N N . ARG A 1 169 ? 15.366 3.171 -0.124 1.00 84.38 169 ARG A N 1
ATOM 1339 C CA . ARG A 1 169 ? 16.186 3.092 -1.344 1.00 84.38 169 ARG A CA 1
ATOM 1340 C C . ARG A 1 169 ? 15.353 3.123 -2.623 1.00 84.38 169 ARG A C 1
ATOM 1342 O O . ARG A 1 169 ? 14.906 4.194 -3.015 1.00 84.38 169 ARG A O 1
ATOM 1349 N N . LEU A 1 170 ? 15.149 1.988 -3.290 1.00 92.44 170 LEU A N 1
ATOM 1350 C CA . LEU A 1 170 ? 14.329 1.898 -4.499 1.00 92.44 170 LEU A CA 1
ATOM 1351 C C . LEU A 1 170 ? 12.920 1.419 -4.148 1.00 92.44 170 LEU A C 1
ATOM 1353 O O . LEU A 1 170 ? 12.754 0.331 -3.598 1.00 92.44 170 LEU A O 1
ATOM 1357 N N . VAL A 1 171 ? 11.906 2.213 -4.483 1.00 95.88 171 VAL A N 1
ATOM 1358 C CA . VAL A 1 171 ? 10.515 1.925 -4.109 1.00 95.88 171 VAL A CA 1
ATOM 1359 C C . VAL A 1 171 ? 9.620 1.846 -5.337 1.00 95.88 171 VAL A C 1
ATOM 1361 O O . VAL A 1 171 ? 9.643 2.741 -6.180 1.00 95.88 171 VAL A O 1
ATOM 1364 N N . GLY A 1 172 ? 8.798 0.803 -5.406 1.00 98.06 172 GLY A N 1
ATOM 1365 C CA . GLY A 1 172 ? 7.692 0.682 -6.347 1.00 98.06 172 GLY A CA 1
ATOM 1366 C C . GLY A 1 172 ? 6.374 0.415 -5.629 1.00 98.06 172 GLY A C 1
ATOM 1367 O O . GLY A 1 172 ? 6.340 -0.298 -4.628 1.00 98.06 172 GLY A O 1
ATOM 1368 N N . GLY A 1 173 ? 5.268 0.961 -6.136 1.00 98.38 173 GLY A N 1
ATOM 1369 C CA . GLY A 1 173 ? 3.944 0.696 -5.562 1.00 98.38 173 GLY A CA 1
ATOM 1370 C C . GLY A 1 173 ? 3.580 -0.795 -5.556 1.00 98.38 173 GLY A C 1
ATOM 1371 O O . GLY A 1 173 ? 3.120 -1.329 -4.542 1.00 98.38 173 GLY A O 1
ATOM 1372 N N . ILE A 1 174 ? 3.831 -1.487 -6.674 1.00 98.75 174 ILE A N 1
ATOM 1373 C CA . ILE A 1 174 ? 3.477 -2.901 -6.878 1.00 98.75 174 ILE A CA 1
ATOM 1374 C C . ILE A 1 174 ? 4.698 -3.807 -6.699 1.00 98.75 174 ILE A C 1
ATOM 1376 O O . ILE A 1 174 ? 4.697 -4.667 -5.817 1.00 98.75 174 ILE A O 1
ATOM 1380 N N . ILE A 1 175 ? 5.728 -3.605 -7.522 1.00 98.81 175 ILE A N 1
ATOM 1381 C CA . ILE A 1 175 ? 6.986 -4.364 -7.515 1.00 98.81 175 ILE A CA 1
ATOM 1382 C C . ILE A 1 175 ? 8.138 -3.384 -7.327 1.00 98.81 175 ILE A C 1
ATOM 1384 O O . ILE A 1 175 ? 8.114 -2.307 -7.905 1.00 98.81 175 ILE A O 1
ATOM 1388 N N . GLY A 1 176 ? 9.148 -3.725 -6.534 1.00 98.06 176 GLY A N 1
ATOM 1389 C CA . GLY A 1 176 ? 10.297 -2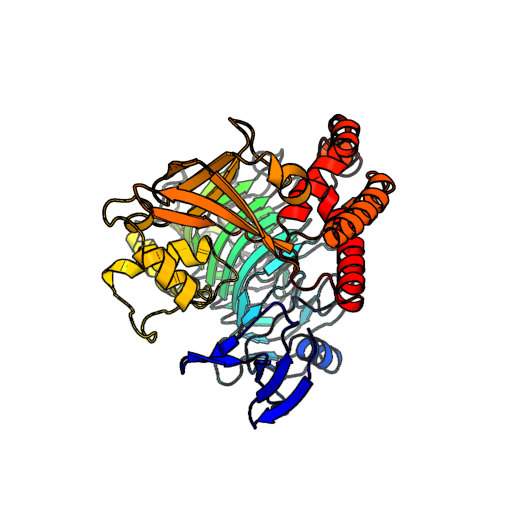.837 -6.367 1.00 98.06 176 GLY A CA 1
ATOM 1390 C C . GLY A 1 176 ? 11.204 -2.816 -7.602 1.00 98.06 176 GLY A C 1
ATOM 1391 O O . GLY A 1 176 ? 11.452 -1.752 -8.166 1.00 98.06 176 GLY A O 1
ATOM 1392 N N . SER A 1 177 ? 11.657 -3.989 -8.049 1.00 97.94 177 SER A N 1
ATOM 1393 C CA . SER A 1 177 ? 12.503 -4.163 -9.237 1.00 97.94 177 SER A CA 1
ATOM 1394 C C . SER A 1 177 ? 11.982 -5.292 -10.124 1.00 97.94 177 SER A C 1
ATOM 1396 O O . SER A 1 177 ? 11.760 -6.412 -9.656 1.00 97.94 177 SER A O 1
ATOM 1398 N N . MET A 1 178 ? 11.791 -5.002 -11.411 1.00 98.31 178 MET A N 1
ATOM 1399 C CA . MET A 1 178 ? 11.376 -5.974 -12.422 1.00 98.31 178 MET A CA 1
ATOM 1400 C C . MET A 1 178 ? 12.520 -6.276 -13.381 1.00 98.31 178 MET A C 1
ATOM 1402 O O . MET A 1 178 ? 13.108 -5.363 -13.961 1.00 98.31 178 MET A O 1
ATOM 1406 N N . ASP A 1 179 ? 12.773 -7.559 -13.599 1.00 96.38 179 ASP A N 1
ATOM 1407 C CA . ASP A 1 179 ? 13.829 -8.051 -14.470 1.00 96.38 179 ASP A CA 1
ATOM 1408 C C . ASP A 1 179 ? 13.352 -9.253 -15.311 1.00 96.38 179 ASP A C 1
ATOM 1410 O O . ASP A 1 179 ? 12.322 -9.878 -15.023 1.00 96.38 179 ASP A O 1
ATOM 1414 N N . ASP A 1 180 ? 14.101 -9.547 -16.372 1.00 96.19 180 ASP A N 1
ATOM 1415 C CA . ASP A 1 180 ? 13.958 -10.693 -17.279 1.00 96.19 180 ASP A CA 1
ATOM 1416 C C . ASP A 1 180 ? 12.510 -11.028 -17.678 1.00 96.19 180 ASP A C 1
ATOM 1418 O O . ASP A 1 180 ? 11.946 -12.038 -17.263 1.00 96.19 180 ASP A O 1
ATOM 1422 N N . ASN A 1 181 ? 11.911 -10.213 -18.551 1.00 96.94 181 ASN A N 1
ATOM 1423 C CA . ASN A 1 181 ? 10.551 -10.396 -19.085 1.00 96.94 181 ASN A CA 1
ATOM 1424 C C . ASN A 1 181 ? 9.427 -10.393 -18.025 1.00 96.94 181 ASN A C 1
ATOM 1426 O O . ASN A 1 181 ? 8.358 -10.968 -18.246 1.00 96.94 181 ASN A O 1
ATOM 1430 N N . SER A 1 182 ? 9.636 -9.752 -16.874 1.00 98.69 182 SER A N 1
ATOM 1431 C CA . SER A 1 182 ? 8.571 -9.573 -15.884 1.00 98.69 182 SER A CA 1
ATOM 1432 C C . SER A 1 182 ? 7.472 -8.643 -16.403 1.00 98.69 182 SER A C 1
ATOM 1434 O O . SER A 1 182 ? 7.742 -7.676 -17.117 1.00 98.69 182 SER A O 1
ATOM 1436 N N . VAL A 1 183 ? 6.219 -8.909 -16.028 1.00 98.88 183 VAL A N 1
ATOM 1437 C CA . VAL A 1 183 ? 5.055 -8.171 -16.541 1.00 98.88 183 VAL A CA 1
ATOM 1438 C C . VAL A 1 183 ? 4.123 -7.751 -15.411 1.00 98.88 183 VAL A C 1
ATOM 1440 O O . VAL A 1 183 ? 3.650 -8.596 -14.652 1.00 98.88 183 VAL A O 1
ATOM 1443 N N . ILE A 1 184 ? 3.792 -6.461 -15.361 1.00 98.94 184 ILE A N 1
ATOM 1444 C CA . ILE A 1 184 ? 2.629 -5.933 -14.639 1.00 98.94 184 ILE A CA 1
ATOM 1445 C C . ILE A 1 184 ? 1.555 -5.611 -15.676 1.00 98.94 184 ILE A C 1
ATOM 1447 O O . ILE A 1 184 ? 1.794 -4.834 -16.597 1.00 98.94 184 ILE A O 1
ATOM 1451 N N . LYS A 1 185 ? 0.364 -6.192 -15.534 1.00 98.75 185 LYS A N 1
ATOM 1452 C CA . LYS A 1 185 ? -0.740 -5.993 -16.475 1.00 98.75 185 LYS A CA 1
ATOM 1453 C C . LYS A 1 185 ? -2.077 -5.818 -15.773 1.00 98.75 185 LYS A C 1
ATOM 1455 O O . LYS A 1 185 ? -2.317 -6.446 -14.743 1.00 98.75 185 LYS A O 1
ATOM 1460 N N . ASN A 1 186 ? -2.971 -4.995 -16.324 1.00 98.00 186 ASN A N 1
ATOM 1461 C CA . ASN A 1 186 ? -4.320 -4.792 -15.772 1.00 98.00 186 ASN A CA 1
ATOM 1462 C C . ASN A 1 186 ? -4.322 -4.430 -14.278 1.00 98.00 186 ASN A C 1
ATOM 1464 O O . ASN A 1 186 ? -5.249 -4.781 -13.557 1.00 98.00 186 ASN A O 1
ATOM 1468 N N . SER A 1 187 ? -3.269 -3.780 -13.793 1.00 98.62 187 SER A N 1
ATOM 1469 C CA . SER A 1 187 ? -3.017 -3.635 -12.361 1.00 98.62 187 SER A CA 1
ATOM 1470 C C . SER A 1 187 ? -2.968 -2.167 -11.975 1.00 98.62 187 SER A C 1
ATOM 1472 O O . SER A 1 187 ? -2.814 -1.286 -12.824 1.00 98.62 187 SER A O 1
ATOM 1474 N N . SER A 1 188 ? -3.137 -1.882 -10.689 1.00 98.19 188 SER A N 1
ATOM 1475 C CA . SER A 1 188 ? -3.126 -0.501 -10.223 1.00 98.19 188 SER A CA 1
ATOM 1476 C C . SER A 1 188 ? -2.547 -0.334 -8.836 1.00 98.19 188 SER A C 1
ATOM 1478 O O . SER A 1 188 ? -2.755 -1.180 -7.968 1.00 98.19 188 SER A O 1
ATOM 1480 N N . PHE A 1 189 ? -1.914 0.811 -8.610 1.00 98.25 189 PHE A N 1
ATOM 1481 C CA . PHE A 1 189 ? -1.533 1.262 -7.279 1.00 98.25 189 PHE A CA 1
ATOM 1482 C C . PHE A 1 189 ? -2.143 2.636 -6.995 1.00 98.25 189 PHE A C 1
ATOM 1484 O O . PHE A 1 189 ? -2.071 3.544 -7.827 1.00 98.25 189 PHE A O 1
ATOM 1491 N N . GLN A 1 190 ? -2.742 2.776 -5.813 1.00 96.56 190 GLN A N 1
ATOM 1492 C CA . GLN A 1 190 ? -3.281 4.031 -5.315 1.00 96.56 190 GLN A CA 1
ATOM 1493 C C . GLN A 1 190 ? -2.763 4.346 -3.910 1.00 96.56 190 GLN A C 1
ATOM 1495 O O . GLN A 1 190 ? -2.942 3.563 -2.979 1.00 96.56 190 GLN A O 1
ATOM 1500 N N . GLY A 1 191 ? -2.224 5.545 -3.728 1.00 95.06 191 GLY A N 1
ATOM 1501 C CA . GLY A 1 191 ? -1.909 6.077 -2.410 1.00 95.06 191 GLY A CA 1
ATOM 1502 C C . GLY A 1 191 ? -0.559 6.771 -2.343 1.00 95.06 191 GLY A C 1
ATOM 1503 O O . GLY A 1 191 ? -0.094 7.342 -3.329 1.00 95.06 191 GLY A O 1
ATOM 1504 N N . ASN A 1 192 ? 0.038 6.777 -1.155 1.00 94.69 192 ASN A N 1
ATOM 1505 C CA . ASN A 1 192 ? 1.189 7.626 -0.866 1.00 94.69 192 ASN A CA 1
ATOM 1506 C C . ASN A 1 192 ? 2.483 6.809 -0.856 1.00 94.69 192 ASN A C 1
ATOM 1508 O O . ASN A 1 192 ? 2.557 5.758 -0.217 1.00 94.69 192 ASN A O 1
ATOM 1512 N N . ILE A 1 193 ? 3.513 7.317 -1.527 1.00 95.81 193 ILE A N 1
ATOM 1513 C CA . ILE A 1 193 ? 4.859 6.743 -1.523 1.00 95.81 193 ILE A CA 1
ATOM 1514 C C . ILE A 1 193 ? 5.823 7.805 -1.003 1.00 95.81 193 ILE A C 1
ATOM 1516 O O . ILE A 1 193 ? 5.959 8.877 -1.589 1.00 95.81 193 ILE A O 1
ATOM 1520 N N . TYR A 1 194 ? 6.518 7.487 0.082 1.00 92.31 194 TYR A N 1
ATOM 1521 C CA . TYR A 1 194 ? 7.593 8.305 0.625 1.00 92.31 194 TYR A CA 1
ATOM 1522 C C . TYR A 1 194 ? 8.900 7.533 0.494 1.00 92.31 194 TYR A C 1
ATOM 1524 O O . TYR A 1 194 ? 9.069 6.484 1.123 1.00 92.31 194 TYR A O 1
ATOM 1532 N N . SER A 1 195 ? 9.812 8.052 -0.324 1.00 88.44 195 SER A N 1
ATOM 1533 C CA . SER A 1 195 ? 11.153 7.492 -0.486 1.00 88.44 195 SER A CA 1
ATOM 1534 C C . SER A 1 195 ? 12.223 8.490 -0.057 1.00 88.44 195 SER A C 1
ATOM 1536 O O . SER A 1 195 ? 12.043 9.705 -0.134 1.00 88.44 195 SER A O 1
ATOM 1538 N N . LEU A 1 196 ? 13.360 7.989 0.411 1.00 81.31 196 LEU A N 1
ATOM 1539 C CA . LEU A 1 196 ? 14.532 8.830 0.668 1.00 81.31 196 LEU A CA 1
ATOM 1540 C C . LEU A 1 196 ? 15.447 8.919 -0.546 1.00 81.31 196 LEU A C 1
ATOM 1542 O O . LEU A 1 196 ? 16.304 9.787 -0.583 1.00 81.31 196 LEU A O 1
ATOM 1546 N N . GLN A 1 197 ? 15.267 8.024 -1.511 1.00 87.44 197 GLN A N 1
ATOM 1547 C CA . GLN A 1 197 ? 16.028 7.966 -2.746 1.00 87.44 197 GLN A CA 1
ATOM 1548 C C . GLN A 1 197 ? 15.037 7.757 -3.896 1.00 87.44 197 GLN A C 1
ATOM 1550 O O . GLN A 1 197 ? 14.114 8.552 -4.105 1.00 87.44 197 GLN A O 1
ATOM 1555 N N . SER A 1 198 ? 15.196 6.665 -4.639 1.00 92.12 198 SER A N 1
ATOM 1556 C CA . SER A 1 198 ? 14.497 6.441 -5.889 1.00 92.12 198 SER A CA 1
ATOM 1557 C C . SER A 1 198 ? 13.079 5.908 -5.684 1.00 92.12 198 SER A C 1
ATOM 1559 O O . SER A 1 198 ? 12.825 5.081 -4.804 1.00 92.12 198 SER A O 1
ATOM 1561 N N . ALA A 1 199 ? 12.135 6.361 -6.506 1.00 95.31 199 ALA A N 1
ATOM 1562 C CA . ALA A 1 199 ? 10.752 5.897 -6.431 1.00 95.31 199 ALA A CA 1
ATOM 1563 C C . ALA A 1 199 ? 10.036 5.913 -7.781 1.00 95.31 199 ALA A C 1
ATOM 1565 O O . ALA A 1 199 ? 10.226 6.819 -8.596 1.00 95.31 199 ALA A O 1
ATOM 1566 N N . GLY A 1 200 ? 9.186 4.908 -7.974 1.00 97.88 200 GLY A N 1
ATOM 1567 C CA . GLY A 1 200 ? 8.231 4.804 -9.064 1.00 97.88 200 GLY A CA 1
ATOM 1568 C C . GLY A 1 200 ? 6.836 4.451 -8.553 1.00 97.88 200 GLY A C 1
ATOM 1569 O O . GLY A 1 200 ? 6.688 3.653 -7.628 1.00 97.88 200 GLY A O 1
ATOM 1570 N N . GLY A 1 201 ? 5.792 5.034 -9.143 1.00 98.31 201 GLY A N 1
ATOM 1571 C CA . GLY A 1 201 ? 4.417 4.799 -8.687 1.00 98.31 201 GLY A CA 1
ATOM 1572 C C . GLY A 1 201 ? 3.932 3.359 -8.864 1.00 98.31 201 GLY A C 1
ATOM 1573 O O . GLY A 1 201 ? 3.207 2.857 -8.009 1.00 98.31 201 GLY A O 1
ATOM 1574 N N . LEU A 1 202 ? 4.351 2.669 -9.932 1.00 98.69 202 LEU A N 1
ATOM 1575 C CA . LEU A 1 202 ? 3.997 1.264 -10.187 1.00 98.69 202 LEU A CA 1
ATOM 1576 C C . LEU A 1 202 ? 5.164 0.314 -9.920 1.00 98.69 202 LEU A C 1
ATOM 1578 O O . LEU A 1 202 ? 4.980 -0.692 -9.233 1.00 98.69 202 LEU A O 1
ATOM 1582 N N . SER A 1 203 ? 6.353 0.647 -10.426 1.00 98.62 203 SER A N 1
ATOM 1583 C CA . SER A 1 203 ? 7.583 -0.105 -10.163 1.00 98.62 203 SER A CA 1
ATOM 1584 C C . SER A 1 203 ? 8.755 0.829 -9.912 1.00 98.62 203 SER A C 1
ATOM 1586 O O . SER A 1 203 ? 8.819 1.886 -10.527 1.00 98.62 203 SER A O 1
ATOM 1588 N N . GLY A 1 204 ? 9.703 0.451 -9.058 1.00 97.50 204 GLY A N 1
ATOM 1589 C CA . GLY A 1 204 ? 10.931 1.225 -8.878 1.00 97.50 204 GLY A CA 1
ATOM 1590 C C . GLY A 1 204 ? 11.790 1.188 -10.142 1.00 97.50 204 GLY A C 1
ATOM 1591 O O . GLY A 1 204 ? 12.071 2.227 -10.734 1.00 97.50 204 GLY A O 1
ATOM 1592 N N . SER A 1 205 ? 12.148 -0.002 -10.613 1.00 96.06 205 SER A N 1
ATOM 1593 C CA . SER A 1 205 ? 12.891 -0.196 -11.865 1.00 96.06 205 SER A CA 1
ATOM 1594 C C . SER A 1 205 ? 12.247 -1.269 -12.737 1.00 96.06 205 SER A C 1
ATOM 1596 O O . SER A 1 205 ? 11.611 -2.200 -12.232 1.00 96.06 205 SER A O 1
ATOM 1598 N N . ILE A 1 206 ? 12.418 -1.146 -14.056 1.00 96.19 206 ILE A N 1
ATOM 1599 C CA . ILE A 1 206 ? 12.098 -2.211 -15.012 1.00 96.19 206 ILE A CA 1
ATOM 1600 C C . ILE A 1 206 ? 13.254 -2.416 -15.998 1.00 96.19 206 ILE A C 1
ATOM 1602 O O . ILE A 1 206 ? 13.739 -1.453 -16.589 1.00 96.19 206 ILE A O 1
ATOM 1606 N N . GLN A 1 207 ? 13.719 -3.657 -16.156 1.00 93.56 207 GLN A N 1
ATOM 1607 C CA . GLN A 1 207 ? 14.864 -4.016 -17.002 1.00 93.56 207 GLN A CA 1
ATOM 1608 C C . GLN A 1 207 ? 14.626 -5.308 -17.802 1.00 93.56 207 GLN A C 1
ATOM 1610 O O . GLN A 1 207 ? 13.685 -6.063 -17.543 1.00 93.56 207 GLN A O 1
ATOM 1615 N N . LYS A 1 208 ? 15.492 -5.539 -18.798 1.00 92.94 208 LYS A N 1
ATOM 1616 C CA . LYS A 1 208 ? 15.579 -6.754 -19.628 1.00 92.94 208 LYS A CA 1
ATOM 1617 C C . LYS A 1 208 ? 14.225 -7.237 -20.162 1.00 92.94 208 LYS A C 1
ATOM 1619 O O . LYS A 1 208 ? 13.745 -8.320 -19.820 1.00 92.94 208 LYS A O 1
ATOM 1624 N N . ARG A 1 209 ? 13.627 -6.436 -21.050 1.00 93.56 209 ARG A N 1
ATOM 1625 C CA . ARG A 1 209 ? 12.346 -6.720 -21.734 1.00 93.56 209 ARG A CA 1
ATOM 1626 C C . ARG A 1 209 ? 11.142 -6.854 -20.793 1.00 93.56 209 ARG A C 1
ATOM 1628 O O . ARG A 1 209 ? 10.138 -7.470 -21.150 1.00 93.56 209 ARG A O 1
ATOM 1635 N N . SER A 1 210 ? 11.223 -6.287 -19.592 1.00 97.62 210 SER A N 1
ATOM 1636 C CA . SER A 1 210 ? 10.078 -6.224 -18.681 1.00 97.62 210 SER A CA 1
ATOM 1637 C C . SER A 1 210 ? 9.042 -5.202 -19.163 1.00 97.62 210 SER A C 1
ATOM 1639 O O . SER A 1 210 ? 9.347 -4.309 -19.955 1.00 97.62 210 SER A O 1
ATOM 1641 N N . SER A 1 211 ? 7.790 -5.314 -18.721 1.00 98.06 211 SER A N 1
ATOM 1642 C CA . SER A 1 211 ? 6.731 -4.410 -19.187 1.00 98.06 211 SER A CA 1
ATOM 1643 C C . SER A 1 211 ? 5.667 -4.084 -18.148 1.00 98.06 211 SER A C 1
ATOM 1645 O O . SER A 1 211 ? 5.334 -4.898 -17.286 1.00 98.06 211 SER A O 1
ATOM 1647 N N . ILE A 1 212 ? 5.111 -2.878 -18.267 1.00 98.81 212 ILE A N 1
ATOM 1648 C CA . ILE A 1 212 ? 3.897 -2.456 -17.570 1.00 98.81 212 ILE A CA 1
ATOM 1649 C C . ILE A 1 212 ? 2.851 -2.097 -18.623 1.00 98.81 212 ILE A C 1
ATOM 1651 O O . ILE A 1 212 ? 3.068 -1.203 -19.444 1.00 98.81 212 ILE A O 1
ATOM 1655 N N . GLU A 1 213 ? 1.718 -2.793 -18.597 1.00 98.50 213 GLU A N 1
ATOM 1656 C CA . GLU A 1 213 ? 0.672 -2.687 -19.613 1.00 98.50 213 GLU A CA 1
ATOM 1657 C C . GLU A 1 213 ? -0.713 -2.483 -18.994 1.00 98.50 213 GLU A C 1
ATOM 1659 O O . GLU A 1 213 ? -1.038 -3.075 -17.962 1.00 98.50 213 GLU A O 1
ATOM 1664 N N . ASP A 1 214 ? -1.560 -1.685 -19.645 1.00 98.31 214 ASP A N 1
ATOM 1665 C CA . ASP A 1 214 ? -2.985 -1.540 -19.314 1.00 98.31 214 ASP A CA 1
ATOM 1666 C C . ASP A 1 214 ? -3.207 -1.275 -17.817 1.00 98.31 214 ASP A C 1
ATOM 1668 O O . ASP A 1 214 ? -3.984 -1.978 -17.174 1.00 98.31 214 ASP A O 1
ATOM 1672 N N . SER A 1 215 ? -2.463 -0.335 -17.234 1.00 98.62 215 SER A N 1
ATOM 1673 C CA . SER A 1 215 ? -2.341 -0.175 -15.777 1.00 98.62 215 SER A CA 1
ATOM 1674 C C . SER A 1 215 ? -2.583 1.265 -15.322 1.00 98.62 215 SER A C 1
ATOM 1676 O O . SER A 1 215 ? -2.603 2.195 -16.132 1.00 98.62 215 SER A O 1
ATOM 1678 N N . TYR A 1 216 ? -2.791 1.451 -14.018 1.00 98.38 216 TYR A N 1
ATOM 1679 C CA . TYR A 1 216 ? -3.188 2.740 -13.449 1.00 98.38 216 TYR A CA 1
ATOM 1680 C C . TYR A 1 216 ? -2.426 3.117 -12.180 1.00 98.38 216 TYR A C 1
ATOM 1682 O O . TYR A 1 216 ? -2.338 2.322 -11.244 1.00 98.38 216 TYR A O 1
ATOM 1690 N N . ALA A 1 217 ? -1.928 4.351 -12.130 1.00 98.25 217 ALA A N 1
ATOM 1691 C CA . ALA A 1 217 ? -1.263 4.925 -10.966 1.00 98.25 217 ALA A CA 1
ATOM 1692 C C . ALA A 1 217 ? -2.033 6.154 -10.463 1.00 98.25 217 ALA A C 1
ATOM 1694 O O . ALA A 1 217 ? -2.180 7.132 -11.188 1.00 98.25 217 ALA A O 1
ATOM 1695 N N . ASN A 1 218 ? -2.498 6.118 -9.215 1.00 97.31 218 ASN A N 1
ATOM 1696 C CA . ASN A 1 218 ? -3.048 7.285 -8.523 1.00 97.31 218 ASN A CA 1
ATOM 1697 C C . ASN A 1 218 ? -2.197 7.581 -7.291 1.00 97.31 218 ASN A C 1
ATOM 1699 O O . ASN A 1 218 ? -2.429 7.016 -6.219 1.00 97.31 218 ASN A O 1
ATOM 1703 N N . VAL A 1 219 ? -1.152 8.380 -7.468 1.00 96.75 219 VAL A N 1
ATOM 1704 C CA . VAL A 1 219 ? -0.019 8.398 -6.540 1.00 96.75 219 VAL A CA 1
ATOM 1705 C C . VAL A 1 219 ? 0.330 9.790 -6.050 1.00 96.75 219 VAL A C 1
ATOM 1707 O O . VAL A 1 219 ? 0.437 10.734 -6.827 1.00 96.75 219 VAL A O 1
ATOM 1710 N N . ASN A 1 220 ? 0.588 9.898 -4.749 1.00 95.00 220 ASN A N 1
ATOM 1711 C CA . ASN A 1 220 ? 1.320 11.026 -4.184 1.00 95.00 220 ASN A CA 1
ATOM 1712 C C . ASN A 1 220 ? 2.717 10.534 -3.812 1.00 95.00 220 ASN A C 1
ATOM 1714 O O . ASN A 1 220 ? 2.873 9.811 -2.826 1.00 95.00 220 ASN A O 1
ATOM 1718 N N . ILE A 1 221 ? 3.714 10.886 -4.619 1.00 95.06 221 ILE A N 1
ATOM 1719 C CA . ILE A 1 221 ? 5.100 10.476 -4.404 1.00 95.06 221 ILE A CA 1
ATOM 1720 C C . ILE A 1 221 ? 5.898 11.661 -3.878 1.00 95.06 221 ILE A C 1
ATOM 1722 O O . ILE A 1 221 ? 5.969 12.701 -4.531 1.00 95.06 221 ILE A O 1
ATOM 1726 N N . THR A 1 222 ? 6.542 11.470 -2.732 1.00 92.25 222 THR A N 1
ATOM 1727 C CA . THR A 1 222 ? 7.512 12.411 -2.172 1.00 92.25 222 THR A CA 1
ATOM 1728 C C . THR A 1 222 ? 8.847 11.698 -2.008 1.00 92.25 222 THR A C 1
ATOM 1730 O O . THR A 1 222 ? 8.960 10.784 -1.190 1.00 92.25 222 THR A O 1
ATOM 1733 N N . SER A 1 223 ? 9.861 12.141 -2.751 1.00 85.44 223 SER A N 1
ATOM 1734 C CA . SER A 1 223 ? 11.231 11.624 -2.636 1.00 85.44 223 SER A CA 1
ATOM 1735 C C . SER A 1 223 ? 12.222 12.703 -2.221 1.00 85.44 223 SER A C 1
ATOM 1737 O O . SER A 1 223 ? 12.146 13.828 -2.713 1.00 85.44 223 SER A O 1
ATOM 1739 N N . LYS A 1 224 ? 13.188 12.369 -1.358 1.00 82.50 224 LYS A N 1
ATOM 1740 C CA . LYS A 1 224 ? 14.292 13.268 -0.966 1.00 82.50 224 LYS A CA 1
ATOM 1741 C C . LYS A 1 224 ? 15.578 12.959 -1.749 1.00 82.50 224 LYS A C 1
ATOM 1743 O O . LYS A 1 224 ? 16.566 12.536 -1.167 1.00 82.50 224 LYS A O 1
ATOM 1748 N N . LEU A 1 225 ? 15.554 13.176 -3.063 1.00 76.19 225 LEU A N 1
ATOM 1749 C CA . LEU A 1 225 ? 16.649 12.775 -3.954 1.00 76.19 225 LEU A CA 1
ATOM 1750 C C . LEU A 1 225 ? 17.991 13.425 -3.586 1.00 76.19 225 LEU A C 1
ATOM 1752 O O . LEU A 1 225 ? 18.053 14.630 -3.315 1.00 76.19 225 LEU A O 1
ATOM 1756 N N . VAL A 1 226 ? 19.057 12.627 -3.649 1.00 69.62 226 VAL A N 1
ATOM 1757 C CA . VAL A 1 226 ? 20.451 13.073 -3.572 1.00 69.62 226 VAL A CA 1
ATOM 1758 C C . VAL A 1 226 ? 21.268 12.463 -4.716 1.00 69.62 226 VAL A C 1
ATOM 1760 O O . VAL A 1 226 ? 21.082 11.306 -5.099 1.00 69.62 226 VAL A O 1
ATOM 1763 N N . ASN A 1 227 ? 22.230 13.209 -5.254 1.00 70.81 227 ASN A N 1
ATOM 1764 C CA . ASN A 1 227 ? 23.175 12.729 -6.266 1.00 70.81 227 ASN A CA 1
ATOM 1765 C C . ASN A 1 227 ? 22.501 12.234 -7.569 1.00 70.81 227 ASN A C 1
ATOM 1767 O O . ASN A 1 227 ? 22.118 13.033 -8.416 1.00 70.81 227 ASN A O 1
ATOM 1771 N N . SER A 1 228 ? 22.407 10.909 -7.766 1.00 75.00 228 SER A N 1
ATOM 1772 C CA . SER A 1 228 ? 21.955 10.245 -9.008 1.00 75.00 228 SER A CA 1
ATOM 1773 C C . SER A 1 228 ? 20.624 9.497 -8.864 1.00 75.00 228 SER A C 1
ATOM 1775 O O . SER A 1 228 ? 20.236 8.755 -9.774 1.00 75.00 228 SER A O 1
ATOM 1777 N N . ASP A 1 229 ? 19.929 9.701 -7.739 1.00 87.00 229 ASP A N 1
ATOM 1778 C CA . ASP A 1 229 ? 18.624 9.102 -7.462 1.00 87.00 229 ASP A CA 1
ATOM 1779 C C . ASP A 1 229 ? 17.580 9.467 -8.527 1.00 87.00 229 ASP A C 1
ATOM 1781 O O . ASP A 1 229 ? 17.658 10.510 -9.179 1.00 87.00 229 ASP A O 1
ATOM 1785 N N . LYS A 1 230 ? 16.590 8.588 -8.701 1.00 91.88 230 LYS A N 1
ATOM 1786 C CA . LYS A 1 230 ? 15.648 8.622 -9.823 1.00 91.88 230 LYS A CA 1
ATOM 1787 C C . LYS A 1 230 ? 14.212 8.704 -9.320 1.00 91.88 230 LYS A C 1
ATOM 1789 O O . LYS A 1 230 ? 13.819 7.946 -8.438 1.00 91.88 230 LYS A O 1
ATOM 1794 N N . LEU A 1 231 ? 13.395 9.575 -9.898 1.00 93.75 231 LEU A N 1
ATOM 1795 C CA . LEU A 1 231 ? 11.989 9.718 -9.497 1.00 93.75 231 LEU A CA 1
ATOM 1796 C C . LEU A 1 231 ? 11.078 9.749 -10.713 1.00 93.75 231 LEU A C 1
ATOM 1798 O O . LEU A 1 231 ? 11.242 10.623 -11.557 1.00 93.75 231 LEU A O 1
ATOM 1802 N N . GLY A 1 232 ? 10.107 8.839 -10.764 1.00 95.75 232 GLY A N 1
ATOM 1803 C CA . GLY A 1 232 ? 9.076 8.804 -11.796 1.00 95.75 232 GLY A CA 1
ATOM 1804 C C . GLY A 1 232 ? 7.686 8.559 -11.233 1.00 95.75 232 GLY A C 1
ATOM 1805 O O . GLY A 1 232 ? 7.512 7.769 -10.311 1.00 95.75 232 GLY A O 1
ATOM 1806 N N . GLY A 1 233 ? 6.661 9.182 -11.810 1.00 97.44 233 GLY A N 1
ATOM 1807 C CA . GLY A 1 233 ? 5.278 8.870 -11.446 1.00 97.44 233 GLY A CA 1
ATOM 1808 C C . GLY A 1 233 ? 4.868 7.439 -11.805 1.00 97.44 233 GLY A C 1
ATOM 1809 O O . GLY A 1 233 ? 4.059 6.846 -11.100 1.00 97.44 233 GLY A O 1
ATOM 1810 N N . ILE A 1 234 ? 5.450 6.851 -12.856 1.00 98.50 234 ILE A N 1
ATOM 1811 C CA . ILE A 1 234 ? 5.202 5.462 -13.273 1.00 98.50 234 ILE A CA 1
ATOM 1812 C C . ILE A 1 234 ? 6.351 4.561 -12.812 1.00 98.50 234 ILE A C 1
ATOM 1814 O O . ILE A 1 234 ? 6.118 3.623 -12.046 1.00 98.50 234 ILE A O 1
ATOM 1818 N N . VAL A 1 235 ? 7.580 4.857 -13.256 1.00 97.94 235 VAL A N 1
ATOM 1819 C CA . VAL A 1 235 ? 8.796 4.116 -12.878 1.00 97.94 235 VAL A CA 1
ATOM 1820 C C . VAL A 1 235 ? 9.970 5.044 -12.597 1.00 97.94 235 VAL A C 1
ATOM 1822 O O . VAL A 1 235 ? 10.154 6.036 -13.302 1.00 97.94 235 VAL A O 1
ATOM 1825 N N . ALA A 1 236 ? 10.799 4.719 -11.602 1.00 95.62 236 ALA A N 1
ATOM 1826 C CA . ALA A 1 236 ? 12.027 5.475 -11.355 1.00 95.62 236 ALA A CA 1
ATOM 1827 C C . ALA A 1 236 ? 13.029 5.258 -12.497 1.00 95.62 236 ALA A C 1
ATOM 1829 O O . ALA A 1 236 ? 13.635 6.209 -12.980 1.00 95.62 236 ALA A O 1
ATOM 1830 N N . GLU A 1 237 ? 13.166 4.015 -12.961 1.00 93.56 237 GLU A N 1
ATOM 1831 C CA . GLU A 1 237 ? 14.096 3.634 -14.022 1.00 93.56 237 GLU A CA 1
ATOM 1832 C C . GLU A 1 237 ? 13.453 2.726 -15.075 1.00 93.56 237 GLU A C 1
ATOM 1834 O O . GLU A 1 237 ? 12.851 1.700 -14.749 1.00 93.56 237 GLU A O 1
ATOM 1839 N N . LEU A 1 238 ? 13.642 3.090 -16.344 1.00 92.88 238 LEU A N 1
ATOM 1840 C CA . LEU A 1 238 ? 13.278 2.313 -17.526 1.00 92.88 238 LEU A CA 1
ATOM 1841 C C . LEU A 1 238 ? 14.554 1.846 -18.242 1.00 92.88 238 LEU A C 1
ATOM 1843 O O . LEU A 1 238 ? 15.254 2.666 -18.828 1.00 92.88 238 LEU A O 1
ATOM 1847 N N . GLY A 1 239 ? 14.860 0.550 -18.191 1.00 87.31 239 GLY A N 1
ATOM 1848 C CA . GLY A 1 239 ? 16.064 -0.049 -18.779 1.00 87.31 239 GLY A CA 1
ATOM 1849 C C . GLY A 1 239 ? 15.812 -0.962 -19.988 1.00 87.31 239 GLY A C 1
ATOM 1850 O O . GLY A 1 239 ? 14.711 -1.016 -20.537 1.00 87.31 239 GLY A O 1
ATOM 1851 N N . SER A 1 240 ? 16.855 -1.700 -20.385 1.00 79.94 240 SER A N 1
ATOM 1852 C CA . SER A 1 240 ? 17.003 -2.441 -21.653 1.00 79.94 240 SER A CA 1
ATOM 1853 C C . SER A 1 240 ? 15.731 -3.138 -22.154 1.00 79.94 240 SER A C 1
ATOM 1855 O O . SER A 1 240 ? 15.190 -4.031 -21.495 1.00 79.94 240 SER A O 1
ATOM 1857 N N . ASP A 1 241 ? 15.262 -2.718 -23.329 1.00 85.69 241 ASP A N 1
ATOM 1858 C CA . ASP A 1 241 ? 14.103 -3.198 -24.089 1.00 85.69 241 ASP A CA 1
ATOM 1859 C C . ASP A 1 241 ? 12.776 -3.252 -23.312 1.00 85.69 241 ASP A C 1
ATOM 1861 O O . ASP A 1 241 ? 11.813 -3.893 -23.739 1.00 85.69 241 ASP A O 1
ATOM 1865 N N . SER A 1 242 ? 12.691 -2.570 -22.168 1.00 93.50 242 SER A N 1
ATOM 1866 C CA . SER A 1 242 ? 11.510 -2.608 -21.303 1.00 93.50 242 SER A CA 1
ATOM 1867 C C . SER A 1 242 ? 10.462 -1.581 -21.722 1.00 93.50 242 SER A C 1
ATOM 1869 O O . SER A 1 242 ? 10.803 -0.512 -22.219 1.00 93.50 242 SER A O 1
ATOM 1871 N N . SER A 1 243 ? 9.174 -1.883 -21.544 1.00 95.00 243 SER A N 1
ATOM 1872 C CA . SER A 1 243 ? 8.096 -1.071 -22.131 1.00 95.00 243 SER A CA 1
ATOM 1873 C C . SER A 1 243 ? 7.006 -0.637 -21.156 1.00 95.00 243 SER A C 1
ATOM 1875 O O . SER A 1 243 ? 6.674 -1.334 -20.200 1.00 95.00 243 SER A O 1
ATOM 1877 N N . LEU A 1 244 ? 6.424 0.525 -21.443 1.00 97.75 244 LEU A N 1
ATOM 1878 C CA . LEU A 1 244 ? 5.296 1.120 -20.738 1.00 97.75 244 LEU A CA 1
ATOM 1879 C C . LEU A 1 244 ? 4.183 1.380 -21.753 1.00 97.75 244 LEU A C 1
ATOM 1881 O O . LEU A 1 244 ? 4.380 2.140 -22.704 1.00 97.75 244 LEU A O 1
ATOM 1885 N N . LYS A 1 245 ? 3.026 0.736 -21.590 1.00 97.88 245 LYS A N 1
ATOM 1886 C CA . LYS A 1 245 ? 1.945 0.779 -22.586 1.00 97.88 245 LYS A CA 1
ATOM 1887 C C . LYS A 1 245 ? 0.586 0.974 -21.936 1.00 97.88 245 LYS A C 1
ATOM 1889 O O . LYS A 1 245 ? 0.243 0.252 -21.006 1.00 97.88 245 LYS A O 1
ATOM 1894 N N . ASN A 1 246 ? -0.225 1.875 -22.488 1.00 98.00 246 ASN A N 1
ATOM 1895 C CA . ASN A 1 246 ? -1.622 2.068 -22.077 1.00 98.00 246 ASN A CA 1
ATOM 1896 C C . ASN A 1 246 ? -1.739 2.355 -20.568 1.00 98.00 246 ASN A C 1
ATOM 1898 O O . ASN A 1 246 ? -2.458 1.663 -19.844 1.00 98.00 246 ASN A O 1
ATOM 1902 N N . ILE A 1 247 ? -0.984 3.343 -20.085 1.00 98.69 247 ILE A N 1
ATOM 1903 C CA . ILE A 1 247 ? -0.939 3.685 -18.660 1.00 98.69 247 ILE A CA 1
ATOM 1904 C C . ILE A 1 247 ? -1.702 4.979 -18.427 1.00 98.69 247 ILE A C 1
ATOM 1906 O O . ILE A 1 247 ? -1.506 5.969 -19.133 1.00 98.69 247 ILE A O 1
ATOM 1910 N N . VAL A 1 248 ? -2.550 4.972 -17.406 1.00 98.31 248 VAL A N 1
ATOM 1911 C CA . VAL A 1 248 ? -3.240 6.167 -16.923 1.00 98.31 248 VAL A CA 1
ATOM 1912 C C . VAL A 1 248 ? -2.629 6.554 -15.578 1.00 98.31 248 VAL A C 1
ATOM 1914 O O . VAL A 1 248 ? -2.478 5.704 -14.701 1.00 98.31 248 VAL A O 1
ATOM 1917 N N . ILE A 1 249 ? -2.250 7.817 -15.411 1.00 98.06 249 ILE A N 1
ATOM 1918 C CA . ILE A 1 249 ? -1.630 8.314 -14.182 1.00 98.06 249 ILE A CA 1
ATOM 1919 C C . ILE A 1 249 ? -2.268 9.622 -13.715 1.00 98.06 249 ILE A C 1
ATOM 1921 O O . ILE A 1 249 ? -2.441 10.555 -14.498 1.00 98.06 249 ILE A O 1
ATOM 1925 N N . GLU A 1 250 ? -2.586 9.699 -12.426 1.00 96.31 250 GLU A N 1
ATOM 1926 C CA . GLU A 1 250 ? -2.954 10.936 -11.738 1.00 96.31 250 GLU A CA 1
ATOM 1927 C C . GLU A 1 250 ? -2.272 11.059 -10.369 1.00 96.31 250 GLU A C 1
ATOM 1929 O O . GLU A 1 250 ? -1.824 10.068 -9.790 1.00 96.31 250 GLU A O 1
ATOM 1934 N N . GLY A 1 251 ? -2.167 12.290 -9.866 1.00 95.38 251 GLY A N 1
ATOM 1935 C CA . GLY A 1 251 ? -1.652 12.578 -8.525 1.00 95.38 251 GLY A CA 1
ATOM 1936 C C . GLY A 1 251 ? -0.522 13.607 -8.496 1.00 95.38 251 GLY A C 1
ATOM 1937 O O . GLY A 1 251 ? -0.439 14.475 -9.365 1.00 95.38 251 GLY A O 1
ATOM 1938 N N . ASN A 1 252 ? 0.325 13.555 -7.467 1.00 95.00 252 ASN A N 1
ATOM 1939 C CA . ASN A 1 252 ? 1.342 14.573 -7.192 1.00 95.00 252 ASN A CA 1
ATOM 1940 C C . ASN A 1 252 ? 2.736 13.948 -7.074 1.00 95.00 252 ASN A C 1
ATOM 1942 O O . ASN A 1 252 ? 2.930 13.023 -6.289 1.00 95.00 252 ASN A O 1
ATOM 1946 N N . ILE A 1 253 ? 3.714 14.482 -7.807 1.00 94.69 253 ILE A N 1
ATOM 1947 C CA . ILE A 1 253 ? 5.104 14.011 -7.810 1.00 94.69 253 ILE A CA 1
ATOM 1948 C C . ILE A 1 253 ? 6.015 15.137 -7.315 1.00 94.69 253 ILE A C 1
ATOM 1950 O O . ILE A 1 253 ? 6.185 16.166 -7.976 1.00 94.69 253 ILE A O 1
ATOM 1954 N N . LEU A 1 254 ? 6.602 14.941 -6.138 1.00 90.62 254 LEU A N 1
ATOM 1955 C CA . LEU A 1 254 ? 7.409 15.932 -5.439 1.00 90.62 254 LEU A CA 1
ATOM 1956 C C . LEU A 1 254 ? 8.829 15.412 -5.205 1.00 90.62 254 LEU A C 1
ATOM 1958 O O . LEU A 1 254 ? 9.045 14.418 -4.509 1.00 90.62 254 LEU A O 1
ATOM 1962 N N . ASN A 1 255 ? 9.806 16.160 -5.716 1.00 88.38 255 ASN A N 1
ATOM 1963 C CA . ASN A 1 255 ? 11.192 16.049 -5.282 1.00 88.38 255 ASN A CA 1
ATOM 1964 C C . ASN A 1 255 ? 11.458 17.061 -4.155 1.00 88.38 255 ASN A C 1
ATOM 1966 O O . ASN A 1 255 ? 11.510 18.272 -4.380 1.00 88.38 255 ASN A O 1
ATOM 1970 N N . ASN A 1 256 ? 11.648 16.551 -2.942 1.00 84.06 256 ASN A N 1
ATOM 1971 C CA . ASN A 1 256 ? 11.971 17.321 -1.743 1.00 84.06 256 ASN A CA 1
ATOM 1972 C C . ASN A 1 256 ? 13.473 17.262 -1.375 1.00 84.06 256 ASN A C 1
ATOM 1974 O O . ASN A 1 256 ? 13.854 17.568 -0.247 1.00 84.06 256 ASN A O 1
ATOM 1978 N N . GLY A 1 257 ? 14.328 16.814 -2.301 1.00 76.75 257 GLY A N 1
ATOM 1979 C CA . GLY A 1 257 ? 15.785 16.761 -2.148 1.00 76.75 257 GLY A CA 1
ATOM 1980 C C . GLY A 1 257 ? 16.468 18.127 -2.262 1.00 76.75 257 GLY A C 1
ATOM 1981 O O . GLY A 1 257 ? 15.827 19.141 -2.533 1.00 76.75 257 GLY A O 1
ATOM 1982 N N . THR A 1 258 ? 17.783 18.194 -2.060 1.00 67.38 258 THR A N 1
ATOM 1983 C CA . THR A 1 258 ? 18.555 19.442 -2.247 1.00 67.38 258 THR A CA 1
ATOM 1984 C C . THR A 1 258 ? 18.850 19.720 -3.716 1.00 67.38 258 THR A C 1
ATOM 1986 O O . THR A 1 258 ? 18.891 20.879 -4.122 1.00 67.38 258 THR A O 1
ATOM 1989 N N . ASP A 1 259 ? 18.947 18.676 -4.533 1.00 62.09 259 ASP A N 1
ATOM 1990 C CA . ASP A 1 259 ? 19.289 18.797 -5.943 1.00 62.09 259 ASP A CA 1
ATOM 1991 C C . ASP A 1 259 ? 18.074 19.234 -6.769 1.00 62.09 259 ASP A C 1
ATOM 1993 O O . ASP A 1 259 ? 17.014 18.592 -6.802 1.00 62.09 259 ASP A O 1
ATOM 1997 N N . GLN A 1 260 ? 18.226 20.363 -7.459 1.00 53.41 260 GLN A N 1
ATOM 1998 C CA . GLN A 1 260 ? 17.258 20.832 -8.438 1.00 53.41 260 GLN A CA 1
ATOM 1999 C C . GLN A 1 260 ? 17.524 20.066 -9.748 1.00 53.41 260 GLN A C 1
ATOM 2001 O O . GLN A 1 260 ? 18.372 20.459 -10.540 1.00 53.41 260 GLN A O 1
ATOM 2006 N N . PHE A 1 261 ? 16.800 18.954 -9.935 1.00 61.56 261 PHE A N 1
ATOM 2007 C CA . PHE A 1 261 ? 16.784 18.061 -11.113 1.00 61.56 261 PHE A CA 1
ATOM 2008 C C . PHE A 1 261 ? 17.861 16.948 -11.250 1.00 61.56 261 PHE A C 1
ATOM 2010 O O . PHE A 1 261 ? 18.423 16.810 -12.340 1.00 61.56 261 PHE A O 1
ATOM 2017 N N . PRO A 1 262 ? 18.106 16.060 -10.264 1.00 62.38 262 PRO A N 1
ATOM 2018 C CA . PRO A 1 262 ? 18.725 14.769 -10.563 1.00 62.38 262 PRO A CA 1
ATOM 2019 C C . PRO A 1 262 ? 17.643 13.806 -11.074 1.00 62.38 262 PRO A C 1
ATOM 2021 O O . PRO A 1 262 ? 16.666 13.561 -10.372 1.00 62.38 262 PRO A O 1
ATOM 2024 N N . ASN A 1 263 ? 17.774 13.323 -12.316 1.00 82.06 263 ASN A N 1
ATOM 2025 C CA . ASN A 1 263 ? 17.004 12.214 -12.911 1.00 82.06 263 ASN A CA 1
ATOM 2026 C C . ASN A 1 263 ? 15.534 12.073 -12.435 1.00 82.06 263 ASN A C 1
ATOM 2028 O O . ASN A 1 263 ? 15.066 10.977 -12.117 1.00 82.06 263 ASN A O 1
ATOM 2032 N N . SER A 1 264 ? 14.795 13.187 -12.376 1.00 87.88 264 SER A N 1
ATOM 2033 C CA . SER A 1 264 ? 13.416 13.235 -11.888 1.00 87.88 264 SER A CA 1
ATOM 2034 C C . SER A 1 264 ? 12.448 13.687 -12.980 1.00 87.88 264 SER A C 1
ATOM 2036 O O . SER A 1 264 ? 12.498 14.825 -13.455 1.00 87.88 264 SER A O 1
ATOM 2038 N N . GLY A 1 265 ? 11.557 12.785 -13.385 1.00 90.06 265 GLY A N 1
ATOM 2039 C CA . GLY A 1 265 ? 10.515 13.025 -14.377 1.00 90.06 265 GLY A CA 1
ATOM 2040 C C . GLY A 1 265 ? 9.126 12.728 -13.819 1.00 90.06 265 GLY A C 1
ATOM 2041 O O . GLY A 1 265 ? 8.954 11.887 -12.945 1.00 90.06 265 GLY A O 1
ATOM 2042 N N . GLY A 1 266 ? 8.100 13.412 -14.309 1.00 91.69 266 GLY A N 1
ATOM 2043 C CA . GLY A 1 266 ? 6.729 13.227 -13.852 1.00 91.69 266 GLY A CA 1
ATOM 2044 C C . GLY A 1 266 ? 6.191 11.856 -14.246 1.00 91.69 266 GLY A C 1
ATOM 2045 O O . GLY A 1 266 ?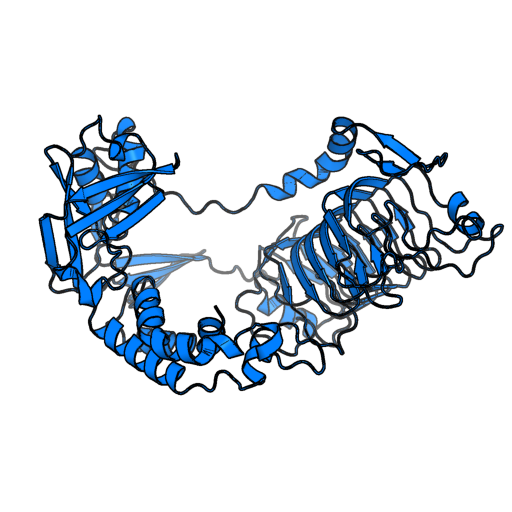 5.415 11.274 -13.496 1.00 91.69 266 GLY A O 1
ATOM 2046 N N . LEU A 1 267 ? 6.664 11.286 -15.361 1.00 94.44 267 LEU A N 1
ATOM 2047 C CA . LEU A 1 267 ? 6.333 9.923 -15.782 1.00 94.44 267 LEU A CA 1
ATOM 2048 C C . LEU A 1 267 ? 7.460 8.938 -15.461 1.00 94.44 267 LEU A C 1
ATOM 2050 O O . LEU A 1 267 ? 7.211 7.916 -14.820 1.00 94.44 267 LEU A O 1
ATOM 2054 N N . ILE A 1 268 ? 8.689 9.241 -15.889 1.00 94.00 268 ILE A N 1
ATOM 2055 C CA . ILE A 1 268 ? 9.850 8.351 -15.747 1.00 94.00 268 ILE A CA 1
ATOM 2056 C C . ILE A 1 268 ? 11.040 9.138 -15.210 1.00 94.00 268 ILE A C 1
ATOM 2058 O O . ILE A 1 268 ? 11.387 10.183 -15.758 1.00 94.00 268 ILE A O 1
ATOM 2062 N N . GLY A 1 269 ? 11.706 8.621 -14.179 1.00 92.00 269 GLY A N 1
ATOM 2063 C CA . GLY A 1 269 ? 12.898 9.273 -13.631 1.00 92.00 269 GLY A CA 1
ATOM 2064 C C . GLY A 1 269 ? 14.078 9.233 -14.588 1.00 92.00 269 GLY A C 1
ATOM 2065 O O . GLY A 1 269 ? 14.595 10.266 -15.012 1.00 92.00 269 GLY A O 1
ATOM 2066 N N . PHE A 1 270 ? 14.474 8.033 -14.984 1.00 89.56 270 PHE A N 1
ATOM 2067 C CA . PHE A 1 270 ? 15.623 7.825 -15.847 1.00 89.56 270 PHE A CA 1
ATOM 2068 C C . PHE A 1 270 ? 15.338 6.762 -16.893 1.00 89.56 270 PHE A C 1
ATOM 2070 O O . PHE A 1 270 ? 14.825 5.690 -16.571 1.00 89.56 270 PHE A O 1
ATOM 2077 N N . ILE A 1 271 ? 15.715 7.045 -18.134 1.00 87.12 271 ILE A N 1
ATOM 2078 C CA . ILE A 1 271 ? 15.754 6.040 -19.193 1.00 87.12 271 ILE A CA 1
ATOM 2079 C C . ILE A 1 271 ? 17.210 5.620 -19.399 1.00 87.12 271 ILE A C 1
ATOM 2081 O O . ILE A 1 271 ? 18.045 6.455 -19.749 1.00 87.12 271 ILE A O 1
ATOM 2085 N N . THR A 1 272 ? 17.501 4.339 -19.179 1.00 81.62 272 THR A N 1
ATOM 2086 C CA . THR A 1 272 ? 18.823 3.733 -19.370 1.00 81.62 272 THR A CA 1
ATOM 2087 C C . THR A 1 272 ? 18.911 3.129 -20.766 1.00 81.62 272 THR A C 1
ATOM 2089 O O . THR A 1 272 ? 18.097 2.277 -21.121 1.00 81.62 272 THR A O 1
ATOM 2092 N N . THR A 1 273 ? 19.915 3.546 -21.538 1.00 72.50 273 THR A N 1
ATOM 2093 C CA . THR A 1 273 ? 20.219 3.031 -22.880 1.00 72.50 273 THR A CA 1
ATOM 2094 C C . THR A 1 273 ? 21.710 2.771 -23.016 1.00 72.50 273 THR A C 1
ATOM 2096 O O . THR A 1 273 ? 22.522 3.563 -22.537 1.00 72.50 273 THR A O 1
ATOM 2099 N N . ASN A 1 274 ? 22.057 1.676 -23.682 1.00 70.81 274 ASN A N 1
ATOM 2100 C CA . ASN A 1 274 ? 23.373 1.461 -24.283 1.00 70.81 274 ASN A CA 1
ATOM 2101 C C . ASN A 1 274 ? 23.278 1.413 -25.822 1.00 70.81 274 ASN A C 1
ATOM 2103 O O . ASN A 1 274 ? 24.267 1.129 -26.498 1.00 70.81 274 ASN A O 1
ATOM 2107 N N . GLY A 1 275 ? 22.079 1.633 -26.368 1.00 67.56 275 GLY A N 1
ATOM 2108 C CA . GLY A 1 275 ? 21.785 1.655 -27.791 1.00 67.56 275 GLY A CA 1
ATOM 2109 C C . GLY A 1 275 ? 22.255 2.937 -28.465 1.00 67.56 275 GLY A C 1
ATOM 2110 O O . GLY A 1 275 ? 22.760 3.865 -27.838 1.00 67.56 275 GLY A O 1
ATOM 2111 N N . THR A 1 276 ? 22.089 2.978 -29.781 1.00 68.88 276 THR A N 1
ATOM 2112 C CA . THR A 1 276 ? 22.396 4.152 -30.604 1.00 68.88 276 THR A CA 1
ATOM 2113 C C . THR A 1 276 ? 21.123 4.683 -31.250 1.00 68.88 276 THR A C 1
ATOM 2115 O O . THR A 1 276 ? 20.105 3.992 -31.311 1.00 68.88 276 THR A O 1
ATOM 2118 N N . LYS A 1 277 ? 21.189 5.878 -31.838 1.00 67.50 277 LYS A N 1
ATOM 2119 C CA . LYS A 1 277 ? 20.096 6.491 -32.609 1.00 67.50 277 LYS A CA 1
ATOM 2120 C C . LYS A 1 277 ? 19.471 5.561 -33.652 1.00 67.50 277 LYS A C 1
ATOM 2122 O O . LYS A 1 277 ? 18.274 5.661 -33.951 1.00 67.50 277 LYS A O 1
ATOM 2127 N N . ASP A 1 278 ? 20.277 4.683 -34.238 1.00 71.44 278 ASP A N 1
ATOM 2128 C CA . ASP A 1 278 ? 19.849 3.759 -35.288 1.00 71.44 278 ASP A CA 1
ATOM 2129 C C . ASP A 1 278 ? 19.418 2.399 -34.736 1.00 71.44 278 ASP A C 1
ATOM 2131 O O . ASP A 1 278 ? 18.531 1.768 -35.312 1.00 71.44 278 ASP A O 1
ATOM 2135 N N . LEU A 1 279 ? 19.965 1.996 -33.586 1.00 72.25 279 LEU A N 1
ATOM 2136 C CA . LEU A 1 279 ? 19.594 0.778 -32.873 1.00 72.25 279 LEU A CA 1
ATOM 2137 C C . LEU A 1 279 ? 19.297 1.084 -31.395 1.00 72.25 279 LEU A C 1
ATOM 2139 O O . LEU A 1 279 ? 20.121 0.793 -30.523 1.00 72.25 279 LEU A O 1
ATOM 2143 N N . PRO A 1 280 ? 18.138 1.692 -31.100 1.00 71.00 280 PRO A N 1
ATOM 2144 C CA . PRO A 1 280 ? 17.773 2.004 -29.730 1.00 71.00 280 PRO A CA 1
ATOM 2145 C C . PRO A 1 280 ? 17.411 0.725 -28.975 1.00 71.00 280 PRO A C 1
ATOM 2147 O O . PRO A 1 280 ? 16.560 -0.045 -29.428 1.00 71.00 280 PRO A O 1
ATOM 2150 N N . ASP A 1 281 ? 18.035 0.537 -27.815 1.00 73.69 281 ASP A N 1
ATOM 2151 C CA . ASP A 1 281 ? 17.800 -0.576 -26.884 1.00 73.69 281 ASP A CA 1
ATOM 2152 C C . ASP A 1 281 ? 16.869 -0.172 -25.730 1.00 73.69 281 ASP A C 1
ATOM 2154 O O . ASP A 1 281 ? 16.715 -0.896 -24.750 1.00 73.69 281 ASP A O 1
ATOM 2158 N N . THR A 1 282 ? 16.255 1.009 -25.813 1.00 69.06 282 THR A N 1
ATOM 2159 C CA . THR A 1 282 ? 15.195 1.415 -24.894 1.00 69.06 282 THR A CA 1
ATOM 2160 C C . THR A 1 282 ? 13.876 0.878 -25.404 1.00 69.06 282 THR A C 1
ATOM 2162 O O . THR A 1 282 ? 13.527 1.081 -26.573 1.00 69.06 282 THR A O 1
ATOM 2165 N N . GLY A 1 283 ? 13.118 0.196 -24.548 1.00 72.88 283 GLY A N 1
ATOM 2166 C CA . GLY A 1 283 ? 11.819 -0.309 -24.964 1.00 72.88 283 GLY A CA 1
ATOM 2167 C C . GLY A 1 283 ? 10.769 0.799 -25.106 1.00 72.88 283 GLY A C 1
ATOM 2168 O O . GLY A 1 283 ? 11.024 1.991 -24.946 1.00 72.88 283 GLY A O 1
ATOM 2169 N N . VAL A 1 284 ? 9.574 0.393 -25.525 1.00 88.38 284 VAL A N 1
ATOM 2170 C CA . VAL A 1 284 ? 8.544 1.302 -26.046 1.00 88.38 284 VAL A CA 1
ATOM 2171 C C . VAL A 1 284 ? 7.786 2.003 -24.919 1.00 88.38 284 VAL A C 1
ATOM 2173 O O . VAL A 1 284 ? 7.269 1.331 -24.029 1.00 88.38 284 VAL A O 1
ATOM 2176 N N . VAL A 1 285 ? 7.624 3.324 -25.009 1.00 93.25 285 VAL A N 1
ATOM 2177 C CA . VAL A 1 285 ? 6.722 4.105 -24.146 1.00 93.25 285 VAL A CA 1
ATOM 2178 C C . VAL A 1 285 ? 5.570 4.613 -24.999 1.00 93.25 285 VAL A C 1
ATOM 2180 O O . VAL A 1 285 ? 5.772 5.429 -25.897 1.00 93.25 285 VAL A O 1
ATOM 2183 N N . GLN A 1 286 ? 4.355 4.124 -24.757 1.00 95.12 286 GLN A N 1
ATOM 2184 C CA . GLN A 1 286 ? 3.215 4.480 -25.596 1.00 95.12 286 GLN A CA 1
ATOM 2185 C C . GLN A 1 286 ? 1.886 4.586 -24.860 1.00 95.12 286 GLN A C 1
ATOM 2187 O O . GLN A 1 286 ? 1.613 3.835 -23.922 1.00 95.12 286 GLN A O 1
ATOM 2192 N N . ASN A 1 287 ? 1.015 5.456 -25.376 1.00 96.75 287 ASN A N 1
ATOM 2193 C CA . ASN A 1 287 ? -0.363 5.619 -24.908 1.00 96.75 287 ASN A CA 1
ATOM 2194 C C . ASN A 1 287 ? -0.415 5.905 -23.405 1.00 96.75 287 ASN A C 1
ATOM 2196 O O . ASN A 1 287 ? -1.033 5.166 -22.635 1.00 96.75 287 ASN A O 1
ATOM 2200 N N . ILE A 1 288 ? 0.284 6.959 -22.995 1.00 97.69 288 ILE A N 1
ATOM 2201 C CA . ILE A 1 288 ? 0.267 7.425 -21.611 1.00 97.69 288 ILE A CA 1
ATOM 2202 C C . ILE A 1 288 ? -0.734 8.572 -21.504 1.00 97.69 288 ILE A C 1
ATOM 2204 O O . ILE A 1 288 ? -0.747 9.458 -22.360 1.00 97.69 288 ILE A O 1
ATOM 2208 N N . TYR A 1 289 ? -1.567 8.551 -20.469 1.00 97.19 289 TYR A N 1
ATOM 2209 C CA . TYR A 1 289 ? -2.563 9.582 -20.182 1.00 97.19 289 TYR A CA 1
ATOM 2210 C C . TYR A 1 289 ? -2.318 10.108 -18.773 1.00 97.19 289 TYR A C 1
ATOM 2212 O O . TYR A 1 289 ? -2.434 9.349 -17.812 1.00 97.19 289 TYR A O 1
ATOM 2220 N N . ALA A 1 290 ? -1.956 11.382 -18.650 1.00 96.56 290 ALA A N 1
ATOM 2221 C CA . ALA A 1 290 ? -1.429 11.945 -17.416 1.00 96.56 290 ALA A CA 1
ATOM 2222 C C . ALA A 1 290 ? -2.206 13.182 -16.940 1.00 96.56 290 ALA A C 1
ATOM 2224 O O . ALA A 1 290 ? -2.364 14.169 -17.662 1.00 96.56 290 ALA A O 1
ATOM 2225 N N . LYS A 1 291 ? -2.630 13.136 -15.675 1.00 95.81 291 LYS A N 1
ATOM 2226 C CA . LYS A 1 291 ? -3.161 14.259 -14.894 1.00 95.81 291 LYS A CA 1
ATOM 2227 C C . LYS A 1 291 ? -2.353 14.387 -13.599 1.00 95.81 291 LYS A C 1
ATOM 2229 O O . LYS A 1 291 ? -2.820 14.030 -12.518 1.00 95.81 291 LYS A O 1
ATOM 2234 N N . ILE A 1 292 ? -1.102 14.820 -13.721 1.00 94.25 292 ILE A N 1
ATOM 2235 C CA . ILE A 1 292 ? -0.149 14.877 -12.606 1.00 94.25 292 ILE A CA 1
ATOM 2236 C C . ILE A 1 292 ? 0.262 16.308 -12.296 1.00 94.25 292 ILE A C 1
ATOM 2238 O O . ILE A 1 292 ? 0.391 17.112 -13.204 1.00 94.25 292 ILE A O 1
ATOM 2242 N N . LYS A 1 293 ? 0.542 16.608 -11.031 1.00 92.56 293 LYS A N 1
ATOM 2243 C CA . LYS A 1 293 ? 1.214 17.850 -10.634 1.00 92.56 293 LYS A CA 1
ATOM 2244 C C . LYS A 1 293 ? 2.640 17.537 -10.223 1.00 92.56 293 LYS A C 1
ATOM 2246 O O . LYS A 1 293 ? 2.872 16.617 -9.440 1.00 92.56 293 LYS A O 1
ATOM 2251 N N . THR A 1 294 ? 3.595 18.301 -10.732 1.00 89.44 294 THR A N 1
ATOM 2252 C CA . THR A 1 294 ? 5.025 18.081 -10.489 1.00 89.44 294 THR A CA 1
ATOM 2253 C C . THR A 1 294 ? 5.643 19.265 -9.757 1.00 89.44 294 THR A C 1
ATOM 2255 O O . THR A 1 294 ? 5.382 20.411 -10.114 1.00 89.44 294 THR A O 1
ATOM 2258 N N . SER A 1 295 ? 6.509 19.008 -8.776 1.00 88.12 295 SER A N 1
ATOM 2259 C CA . SER A 1 295 ? 7.288 20.049 -8.091 1.00 88.12 295 SER A CA 1
ATOM 2260 C C . SER A 1 295 ? 8.757 19.644 -7.996 1.00 88.12 295 SER A C 1
ATOM 2262 O O . SER A 1 295 ? 9.075 18.581 -7.461 1.00 88.12 295 SER A O 1
ATOM 2264 N N . ARG A 1 296 ? 9.649 20.490 -8.539 1.00 84.69 296 ARG A N 1
ATOM 2265 C CA . ARG A 1 296 ? 11.105 20.240 -8.683 1.00 84.69 296 ARG A CA 1
ATOM 2266 C C . ARG A 1 296 ? 11.434 18.947 -9.453 1.00 84.69 296 ARG A C 1
ATOM 2268 O O . ARG A 1 296 ? 12.423 18.266 -9.174 1.00 84.69 296 ARG A O 1
ATOM 2275 N N . VAL A 1 297 ? 10.580 18.635 -10.424 1.00 86.25 297 VAL A N 1
ATOM 2276 C CA . VAL A 1 297 ? 10.581 17.432 -11.266 1.00 86.25 297 VAL A CA 1
ATOM 2277 C C . VAL A 1 297 ? 10.277 17.868 -12.700 1.00 86.25 297 VAL A C 1
ATOM 2279 O O . VAL A 1 297 ? 9.440 18.750 -12.898 1.00 86.25 297 VAL A O 1
ATOM 2282 N N . ARG A 1 298 ? 10.959 17.295 -13.699 1.00 86.44 298 ARG A N 1
ATOM 2283 C CA . ARG A 1 298 ? 10.635 17.545 -15.115 1.00 86.44 298 ARG A CA 1
ATOM 2284 C C . ARG A 1 298 ? 9.294 16.890 -15.459 1.00 86.44 298 ARG A C 1
ATOM 2286 O O . ARG A 1 298 ? 9.018 15.837 -14.911 1.00 86.44 298 ARG A O 1
ATOM 2293 N N . PRO A 1 299 ? 8.472 17.400 -16.384 1.00 85.44 299 PRO A N 1
ATOM 2294 C CA . PRO A 1 299 ? 7.128 16.846 -16.590 1.00 85.44 299 PRO A CA 1
ATOM 2295 C C . PRO A 1 299 ? 7.096 15.389 -17.077 1.00 85.44 299 PRO A C 1
ATOM 2297 O O . PRO A 1 299 ? 6.237 14.613 -16.664 1.00 85.44 299 PRO A O 1
ATOM 2300 N N . ILE A 1 300 ? 8.046 14.998 -17.933 1.00 87.69 300 ILE A N 1
ATOM 2301 C CA . ILE A 1 300 ? 8.026 13.698 -18.621 1.00 87.69 300 ILE A CA 1
ATOM 2302 C C . ILE A 1 300 ? 9.173 12.806 -18.134 1.00 87.69 300 ILE A C 1
ATOM 2304 O O . ILE A 1 300 ? 8.932 11.836 -17.413 1.00 87.69 300 ILE A O 1
ATOM 2308 N N . PHE A 1 301 ? 10.409 13.158 -18.502 1.00 87.81 301 PHE A N 1
ATOM 2309 C CA . PHE A 1 301 ? 11.622 12.375 -18.256 1.00 87.81 301 PHE A CA 1
ATOM 2310 C C . PHE A 1 301 ? 12.637 13.174 -17.441 1.00 87.81 301 PHE A C 1
ATOM 2312 O O . PHE A 1 301 ? 12.826 14.365 -17.693 1.00 87.81 301 PHE A O 1
ATOM 2319 N N . GLY A 1 302 ? 13.322 12.533 -16.497 1.00 85.62 302 GLY A N 1
ATOM 2320 C CA . GLY A 1 302 ? 14.292 13.214 -15.641 1.00 85.62 302 GLY A CA 1
ATOM 2321 C C . GLY A 1 302 ? 15.659 13.459 -16.273 1.00 85.62 302 GLY A C 1
ATOM 2322 O O . GLY A 1 302 ? 16.224 14.536 -16.088 1.00 85.62 302 GLY A O 1
ATOM 2323 N N . ASN A 1 303 ? 16.168 12.526 -17.080 1.00 80.88 303 ASN A N 1
ATOM 2324 C CA . ASN A 1 303 ? 17.423 12.680 -17.832 1.00 80.88 303 ASN A CA 1
ATOM 2325 C C . ASN A 1 303 ? 17.243 13.332 -19.210 1.00 80.88 303 ASN A C 1
ATOM 2327 O O . ASN A 1 303 ? 17.998 13.070 -20.148 1.00 80.88 303 ASN A O 1
ATOM 2331 N N . PHE A 1 304 ? 16.248 14.206 -19.338 1.00 68.88 304 PHE A N 1
ATOM 2332 C CA . PHE A 1 304 ? 15.962 14.905 -20.580 1.00 68.88 304 PHE A CA 1
ATOM 2333 C C . PHE A 1 304 ? 17.070 15.923 -20.924 1.00 68.88 304 PHE A C 1
ATOM 2335 O O . PHE A 1 304 ? 17.094 17.030 -20.386 1.00 68.88 304 PHE A O 1
ATOM 2342 N N . ASN A 1 305 ? 17.976 15.561 -21.842 1.00 61.59 305 ASN A N 1
ATOM 2343 C CA . ASN A 1 305 ? 18.976 16.459 -22.430 1.00 61.59 305 ASN A CA 1
ATOM 2344 C C . ASN A 1 305 ? 18.854 16.457 -23.962 1.00 61.59 305 ASN A C 1
ATOM 2346 O O . ASN A 1 305 ? 19.107 15.438 -24.603 1.00 61.59 305 ASN A O 1
ATOM 2350 N N . LYS A 1 306 ? 18.551 17.622 -24.563 1.00 53.28 306 LYS A N 1
ATOM 2351 C CA . LYS A 1 306 ? 18.312 17.796 -26.017 1.00 53.28 306 LYS A CA 1
ATOM 2352 C C . LYS A 1 306 ? 19.408 17.212 -26.932 1.00 53.28 306 LYS A C 1
ATOM 2354 O O . LYS A 1 306 ? 19.119 16.893 -28.076 1.00 53.28 306 LYS A O 1
ATOM 2359 N N . LYS A 1 307 ? 20.653 17.060 -26.455 1.00 53.72 307 LYS A N 1
ATOM 2360 C CA . LYS A 1 307 ? 21.772 16.490 -27.234 1.00 53.72 307 LYS A CA 1
ATOM 2361 C C . LYS A 1 307 ? 21.774 14.955 -27.316 1.00 53.72 307 LYS A C 1
ATOM 2363 O O . LYS A 1 307 ? 22.178 14.433 -28.346 1.00 53.72 307 LYS A O 1
ATOM 2368 N N . ASN A 1 308 ? 21.284 14.257 -26.289 1.00 53.25 308 ASN A N 1
ATOM 2369 C CA . ASN A 1 308 ? 21.245 12.784 -26.231 1.00 53.25 308 ASN A CA 1
ATOM 2370 C C . ASN A 1 308 ? 19.842 12.232 -26.540 1.00 53.25 308 ASN A C 1
ATOM 2372 O O . ASN A 1 308 ? 19.609 11.035 -26.480 1.00 53.25 308 ASN A O 1
ATOM 2376 N N . LEU A 1 309 ? 18.889 13.114 -26.854 1.00 55.25 309 LEU A N 1
ATOM 2377 C CA . LEU A 1 309 ? 17.475 12.797 -27.043 1.00 55.25 309 LEU A CA 1
ATOM 2378 C C . LEU A 1 309 ? 17.201 11.874 -28.243 1.00 55.25 309 LEU A C 1
ATOM 2380 O O . LEU A 1 309 ? 16.208 11.146 -28.261 1.00 55.25 309 LEU A O 1
ATOM 2384 N N . PHE A 1 310 ? 18.091 11.894 -29.236 1.00 52.75 310 PHE A N 1
ATOM 2385 C CA . PHE A 1 310 ? 17.893 11.222 -30.516 1.00 52.75 310 PHE A CA 1
ATOM 2386 C C . PHE A 1 310 ? 17.792 9.694 -30.426 1.00 52.75 310 PHE A C 1
ATOM 2388 O O . PHE A 1 310 ? 17.252 9.088 -31.351 1.00 52.75 310 PHE A O 1
ATOM 2395 N N . ASP A 1 311 ? 18.252 9.088 -29.332 1.00 57.06 311 ASP A N 1
ATOM 2396 C CA . ASP A 1 311 ? 18.203 7.638 -29.151 1.00 57.06 311 ASP A CA 1
ATOM 2397 C C . ASP A 1 311 ? 16.793 7.159 -28.741 1.00 57.06 311 ASP A C 1
ATOM 2399 O O . ASP A 1 311 ? 16.375 6.067 -29.113 1.00 57.06 311 ASP A O 1
ATOM 2403 N N . TYR A 1 312 ? 15.982 7.995 -28.078 1.00 63.22 312 TYR A N 1
ATOM 2404 C CA . TYR A 1 312 ? 14.733 7.552 -27.429 1.00 63.22 312 TYR A CA 1
ATOM 2405 C C . TYR A 1 312 ? 13.451 7.899 -28.197 1.00 63.22 312 TYR A C 1
ATOM 2407 O O . TYR A 1 312 ? 12.466 7.162 -28.126 1.00 63.22 312 TYR A O 1
ATOM 2415 N N . GLU A 1 313 ? 13.429 9.015 -28.935 1.00 67.31 313 GLU A N 1
ATOM 2416 C CA . GLU A 1 313 ? 12.189 9.556 -29.524 1.00 67.31 313 GLU A CA 1
ATOM 2417 C C . GLU A 1 313 ? 11.484 8.583 -30.473 1.00 67.31 313 GLU A C 1
ATOM 2419 O O . GLU A 1 313 ? 10.258 8.546 -30.509 1.00 67.31 313 GLU A O 1
ATOM 2424 N N . LYS A 1 314 ? 12.231 7.730 -31.191 1.00 73.88 314 LYS A N 1
ATOM 2425 C CA . LYS A 1 314 ? 11.647 6.716 -32.093 1.00 73.88 314 LYS A CA 1
ATOM 2426 C C . LYS A 1 314 ? 10.775 5.686 -31.357 1.00 73.88 314 LYS A C 1
ATOM 2428 O O . LYS A 1 314 ? 9.992 4.980 -31.992 1.00 73.88 314 LYS A O 1
ATOM 2433 N N . LYS A 1 315 ? 10.936 5.553 -30.039 1.00 83.31 315 LYS A N 1
ATOM 2434 C CA . LYS A 1 315 ? 10.255 4.559 -29.197 1.00 83.31 315 LYS A CA 1
ATOM 2435 C C . LYS A 1 315 ? 9.192 5.180 -28.284 1.00 83.31 315 LYS A C 1
ATOM 2437 O O . LYS A 1 315 ? 8.505 4.428 -27.590 1.00 83.31 315 LYS A O 1
ATOM 2442 N N . VAL A 1 316 ? 9.020 6.506 -28.311 1.00 88.12 316 VAL A N 1
ATOM 2443 C CA . VAL A 1 316 ? 8.008 7.235 -27.531 1.00 88.12 316 VAL A CA 1
ATOM 2444 C C . VAL A 1 316 ? 6.865 7.669 -28.442 1.00 88.12 316 VAL A C 1
ATOM 2446 O O . VAL A 1 316 ? 7.086 8.348 -29.438 1.00 88.12 316 VAL A O 1
ATOM 2449 N N . ASN A 1 317 ? 5.630 7.289 -28.108 1.00 91.38 317 ASN A N 1
ATOM 2450 C CA . ASN A 1 317 ? 4.463 7.573 -28.942 1.00 91.38 317 ASN A CA 1
ATOM 2451 C C . ASN A 1 317 ? 3.221 7.923 -28.115 1.00 91.38 317 ASN A C 1
ATOM 2453 O O . ASN A 1 317 ? 2.884 7.232 -27.161 1.00 91.38 317 ASN A O 1
ATOM 2457 N N . ASN A 1 318 ? 2.461 8.931 -28.546 1.00 93.56 318 ASN A N 1
ATOM 2458 C CA . ASN A 1 318 ? 1.127 9.230 -28.012 1.00 93.56 318 ASN A CA 1
ATOM 2459 C C . ASN A 1 318 ? 1.102 9.407 -26.477 1.00 93.56 318 ASN A C 1
ATOM 2461 O O . ASN A 1 318 ? 0.462 8.643 -25.748 1.00 93.56 318 ASN A O 1
ATOM 2465 N N . ILE A 1 319 ? 1.829 10.412 -25.996 1.00 93.62 319 ILE A N 1
ATOM 2466 C CA . ILE A 1 319 ? 1.838 10.844 -24.597 1.00 93.62 319 ILE A CA 1
ATOM 2467 C C . ILE A 1 319 ? 0.862 12.009 -24.459 1.00 93.62 319 ILE A C 1
ATOM 2469 O O . ILE A 1 319 ? 0.959 12.981 -25.201 1.00 93.62 319 ILE A O 1
ATOM 2473 N N . ASN A 1 320 ? -0.084 11.909 -23.532 1.00 94.62 320 ASN A N 1
ATOM 2474 C CA . ASN A 1 320 ? -1.196 12.843 -23.400 1.00 94.62 320 ASN A CA 1
ATOM 2475 C C . ASN A 1 320 ? -1.208 13.458 -22.000 1.00 94.62 320 ASN A C 1
ATOM 2477 O O . ASN A 1 320 ? -1.191 12.719 -21.014 1.00 94.62 320 ASN A O 1
ATOM 2481 N N . PHE A 1 321 ? -1.295 14.784 -21.910 1.00 93.94 321 PHE A N 1
ATOM 2482 C CA . PHE A 1 321 ? -1.395 15.518 -20.646 1.00 93.94 321 PHE A CA 1
ATOM 2483 C C . PHE A 1 321 ? -2.646 16.394 -20.592 1.00 93.94 321 PHE A C 1
ATOM 2485 O O . PHE A 1 321 ? -3.065 16.948 -21.606 1.00 93.94 321 PHE A O 1
ATOM 2492 N N . VAL A 1 322 ? -3.230 16.516 -19.399 1.00 91.56 322 VAL A N 1
ATOM 2493 C CA . VAL A 1 322 ? -4.395 17.381 -19.148 1.00 91.56 322 VAL A CA 1
ATOM 2494 C C . VAL A 1 322 ? -4.013 18.857 -19.007 1.00 91.56 322 VAL A C 1
ATOM 2496 O O . VAL A 1 322 ? -4.722 19.732 -19.492 1.00 91.56 322 VAL A O 1
ATOM 2499 N N . GLU A 1 323 ? -2.897 19.148 -18.340 1.00 82.44 323 GLU A N 1
ATOM 2500 C CA . GLU A 1 323 ? -2.389 20.515 -18.184 1.00 82.44 323 GLU A CA 1
ATOM 2501 C C . GLU A 1 323 ? -1.170 20.723 -19.097 1.00 82.44 323 GLU A C 1
ATOM 2503 O O . GLU A 1 323 ? -0.496 19.767 -19.486 1.00 82.44 323 GLU A O 1
ATOM 2508 N N . ASN A 1 324 ? -0.893 21.974 -19.469 1.00 67.12 324 ASN A N 1
ATOM 2509 C CA . ASN A 1 324 ? 0.295 22.304 -20.249 1.00 67.12 324 ASN A CA 1
ATOM 2510 C C . ASN A 1 324 ? 1.506 22.444 -19.320 1.00 67.12 324 ASN A C 1
ATOM 2512 O O . ASN A 1 324 ? 1.523 23.321 -18.459 1.00 67.12 324 ASN A O 1
ATOM 2516 N N . PHE A 1 325 ? 2.510 21.584 -19.496 1.00 64.31 325 PHE A N 1
ATOM 2517 C CA . PHE A 1 325 ? 3.663 21.504 -18.596 1.00 64.31 325 PHE A CA 1
ATOM 2518 C C . PHE A 1 325 ? 4.976 22.018 -19.197 1.00 64.31 325 PHE A C 1
ATOM 2520 O O . PHE A 1 325 ? 6.000 21.984 -18.512 1.00 64.31 325 PHE A O 1
ATOM 2527 N N . SER A 1 326 ? 4.998 22.468 -20.454 1.00 57.59 326 SER A N 1
ATOM 2528 C CA . SER A 1 326 ? 6.269 22.785 -21.110 1.00 57.59 326 SER A CA 1
ATOM 2529 C C . SER A 1 326 ? 6.140 23.721 -22.310 1.00 57.59 326 SER A C 1
ATOM 2531 O O . SER A 1 326 ? 5.212 23.587 -23.099 1.00 57.59 326 SER A O 1
ATOM 2533 N N . ASP A 1 327 ? 7.177 24.530 -22.545 1.00 57.72 327 ASP A N 1
ATOM 2534 C CA . ASP A 1 327 ? 7.491 25.131 -23.858 1.00 57.72 327 ASP A CA 1
ATOM 2535 C C . ASP A 1 327 ? 7.973 24.077 -24.891 1.00 57.72 327 ASP A C 1
ATOM 2537 O O . ASP A 1 327 ? 8.457 24.406 -25.975 1.00 57.72 327 ASP A O 1
ATOM 2541 N N . GLU A 1 328 ? 7.925 22.786 -24.546 1.00 62.59 328 GLU A N 1
ATOM 2542 C CA . GLU A 1 328 ? 8.424 21.682 -25.360 1.00 62.59 328 GLU A CA 1
ATOM 2543 C C . GLU A 1 328 ? 7.352 21.201 -26.350 1.00 62.59 328 GLU A C 1
ATOM 2545 O O . GLU A 1 328 ? 6.252 20.806 -25.970 1.00 62.59 328 GLU A O 1
ATOM 2550 N N . SER A 1 329 ? 7.689 21.211 -27.642 1.00 69.75 329 SER A N 1
ATOM 2551 C CA . SER A 1 329 ? 6.823 20.754 -28.731 1.00 69.75 329 SER A CA 1
ATOM 2552 C C . SER A 1 329 ? 7.371 19.452 -29.319 1.00 69.75 329 SER A C 1
ATOM 2554 O O . SER A 1 329 ? 8.229 19.494 -30.204 1.00 69.75 329 SER A O 1
ATOM 2556 N N . PHE A 1 330 ? 6.866 18.301 -28.862 1.00 79.88 330 PHE A N 1
ATOM 2557 C CA . PHE A 1 330 ? 7.155 17.001 -29.483 1.00 79.88 330 PHE A CA 1
ATOM 2558 C C . PHE A 1 330 ? 5.974 16.503 -30.321 1.00 79.88 330 PHE A C 1
ATOM 2560 O O . PHE A 1 330 ? 4.841 16.568 -29.850 1.00 79.88 330 PHE A O 1
ATOM 2567 N N . PRO A 1 331 ? 6.204 15.898 -31.503 1.00 83.56 331 PRO A N 1
ATOM 2568 C CA . PRO A 1 331 ? 5.129 15.330 -32.328 1.00 83.56 331 PRO A CA 1
ATOM 2569 C C . PRO A 1 331 ? 4.318 14.223 -31.636 1.00 83.56 331 PRO A C 1
ATOM 2571 O O . PRO A 1 331 ? 3.159 13.986 -31.967 1.00 83.56 331 PRO A O 1
ATOM 2574 N N . TRP A 1 332 ? 4.938 13.518 -30.688 1.00 87.50 332 TRP A N 1
ATOM 2575 C CA . TRP A 1 332 ? 4.318 12.436 -29.925 1.00 87.50 332 TRP A CA 1
ATOM 2576 C C . TRP A 1 332 ? 3.618 12.915 -28.642 1.00 87.50 332 TRP A C 1
ATOM 2578 O O . TRP A 1 332 ? 2.944 12.101 -28.006 1.00 87.50 332 TRP A O 1
ATOM 2588 N N . LEU A 1 333 ? 3.759 14.192 -28.265 1.00 89.12 333 LEU A N 1
ATOM 2589 C CA . LEU A 1 333 ? 3.148 14.804 -27.083 1.00 89.12 333 LEU A CA 1
ATOM 2590 C C . LEU A 1 333 ? 1.864 15.548 -27.474 1.00 89.12 333 LEU A C 1
ATOM 2592 O O . LEU A 1 333 ? 1.851 16.324 -28.427 1.00 89.12 333 LEU A O 1
ATOM 2596 N N . LYS A 1 334 ? 0.779 15.323 -26.733 1.00 91.50 334 LYS A N 1
ATOM 2597 C CA . LYS A 1 334 ? -0.535 15.931 -26.972 1.00 91.50 334 LYS A CA 1
ATOM 2598 C C . LYS A 1 334 ? -1.128 16.481 -25.683 1.00 91.50 334 LYS A C 1
ATOM 2600 O O . LYS A 1 334 ? -0.977 15.890 -24.615 1.00 91.50 334 LYS A O 1
ATOM 2605 N N . LEU A 1 335 ? -1.870 17.573 -25.812 1.00 92.56 335 LEU A N 1
ATOM 2606 C CA . LEU A 1 335 ? -2.761 18.052 -24.763 1.00 92.56 335 LEU A CA 1
ATOM 2607 C C . LEU A 1 335 ? -4.160 17.481 -24.987 1.00 92.56 335 LEU A C 1
ATOM 2609 O O . LEU A 1 335 ? -4.650 17.452 -26.117 1.00 92.56 335 LEU A O 1
ATOM 2613 N N . ILE A 1 336 ? -4.779 17.014 -23.911 1.00 94.19 336 ILE A N 1
ATOM 2614 C CA . ILE A 1 336 ? -6.144 16.483 -23.884 1.00 94.19 336 ILE A CA 1
ATOM 2615 C C . ILE A 1 336 ? -6.947 17.202 -22.802 1.00 94.19 336 ILE A C 1
ATOM 2617 O O . ILE A 1 336 ? -6.385 17.701 -21.836 1.00 94.19 336 ILE A O 1
ATOM 2621 N N . ASP A 1 337 ? -8.268 17.240 -22.930 1.00 93.81 337 ASP A N 1
ATOM 2622 C CA . ASP A 1 337 ? -9.128 17.778 -21.875 1.00 93.81 337 ASP A CA 1
ATOM 2623 C C . ASP A 1 337 ? -9.371 16.765 -20.733 1.00 93.81 337 ASP A C 1
ATOM 2625 O O . ASP A 1 337 ? -9.119 15.558 -20.849 1.00 93.81 337 ASP A O 1
ATOM 2629 N N . GLU A 1 338 ? -9.908 17.258 -19.611 1.00 93.56 338 GLU A N 1
ATOM 2630 C CA . GLU A 1 338 ? -10.236 16.424 -18.448 1.00 93.56 338 GLU A CA 1
ATOM 2631 C C . GLU A 1 338 ? -11.261 15.322 -18.745 1.00 93.56 338 GLU A C 1
ATOM 2633 O O . GLU A 1 338 ? -11.177 14.237 -18.165 1.00 93.56 338 GLU A O 1
ATOM 2638 N N . ASN A 1 339 ? -12.229 15.567 -19.632 1.00 93.88 339 ASN A N 1
ATOM 2639 C CA . ASN A 1 339 ? -13.267 14.587 -19.950 1.00 93.88 339 ASN A CA 1
ATOM 2640 C C . ASN A 1 339 ? -12.674 13.405 -20.715 1.00 93.88 339 ASN A C 1
ATOM 2642 O O . ASN A 1 339 ? -12.978 12.253 -20.401 1.00 93.88 339 ASN A O 1
ATOM 2646 N N . THR A 1 340 ? -11.790 13.680 -21.672 1.00 94.25 340 THR A N 1
ATOM 2647 C CA . THR A 1 340 ? -11.024 12.677 -22.409 1.00 94.25 340 THR A CA 1
ATOM 2648 C C . THR A 1 340 ? -10.182 11.847 -21.444 1.00 94.25 340 THR A C 1
ATOM 2650 O O . THR A 1 340 ? -10.274 10.619 -21.458 1.00 94.25 340 THR A O 1
ATOM 2653 N N . PHE A 1 341 ? -9.448 12.483 -20.523 1.00 95.56 341 PHE A N 1
ATOM 2654 C CA . PHE A 1 341 ? -8.712 11.763 -19.476 1.00 95.56 341 PHE A CA 1
ATOM 2655 C C . PHE A 1 341 ? -9.634 10.872 -18.627 1.00 95.56 341 PHE A C 1
ATOM 2657 O O . PHE A 1 341 ? -9.340 9.695 -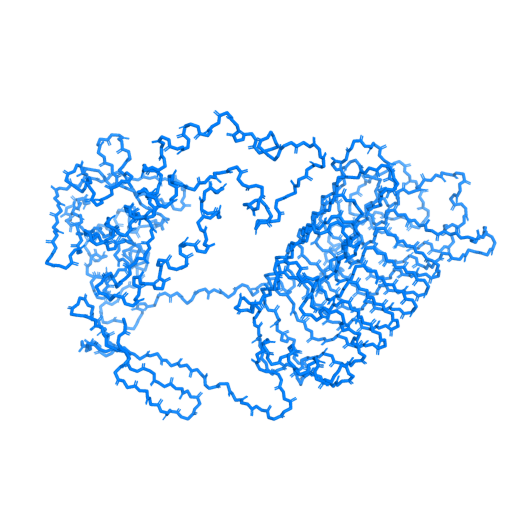18.396 1.00 95.56 341 PHE A O 1
ATOM 2664 N N . HIS A 1 342 ? -10.787 11.395 -18.202 1.00 93.06 342 HIS A N 1
ATOM 2665 C CA . HIS A 1 342 ? -11.759 10.641 -17.413 1.00 93.06 342 HIS A CA 1
ATOM 2666 C C . HIS A 1 342 ? -12.301 9.401 -18.131 1.00 93.06 342 HIS A C 1
ATOM 2668 O O . HIS A 1 342 ? -12.571 8.406 -17.456 1.00 93.06 342 HIS A O 1
ATOM 2674 N N . GLN A 1 343 ? -12.419 9.407 -19.463 1.00 93.69 343 GLN A N 1
ATOM 2675 C CA . GLN A 1 343 ? -12.824 8.217 -20.221 1.00 93.69 343 GLN A CA 1
ATOM 2676 C C . GLN A 1 343 ? -11.811 7.075 -20.067 1.00 93.69 343 GLN A C 1
ATOM 2678 O O . GLN A 1 343 ? -12.211 5.941 -19.798 1.00 93.69 343 GLN A O 1
ATOM 2683 N N . PHE A 1 344 ? -10.511 7.376 -20.141 1.00 92.94 344 PHE A N 1
ATOM 2684 C CA . PHE A 1 344 ? -9.449 6.385 -19.933 1.00 92.94 344 PHE A CA 1
ATOM 2685 C C . PHE A 1 344 ? -9.325 5.960 -18.461 1.00 92.94 344 PHE A C 1
ATOM 2687 O O . PHE A 1 344 ? -9.121 4.780 -18.166 1.00 92.94 344 PHE A O 1
ATOM 2694 N N . ALA A 1 345 ? -9.521 6.889 -17.520 1.00 92.88 345 ALA A N 1
ATOM 2695 C CA . ALA A 1 345 ? -9.465 6.602 -16.085 1.00 92.88 345 ALA A CA 1
ATOM 2696 C C . ALA A 1 345 ? -10.687 5.817 -15.560 1.00 92.88 345 ALA A C 1
ATOM 2698 O O . ALA A 1 345 ? -10.615 5.183 -14.504 1.00 92.88 345 ALA A O 1
ATOM 2699 N N . LYS A 1 346 ? -11.821 5.826 -16.279 1.00 91.44 346 LYS A N 1
ATOM 2700 C CA . LYS A 1 346 ? -13.115 5.276 -15.827 1.00 91.44 346 LYS A CA 1
ATOM 2701 C C . LYS A 1 346 ? -13.039 3.824 -15.348 1.00 91.44 346 LYS A C 1
ATOM 2703 O O . LYS A 1 346 ? -13.656 3.491 -14.335 1.00 91.44 346 LYS A O 1
ATOM 2708 N N . LYS A 1 347 ? -12.263 2.973 -16.035 1.00 88.50 347 LYS A N 1
ATOM 2709 C CA . LYS A 1 347 ? -12.063 1.554 -15.672 1.00 88.50 347 LYS A CA 1
ATOM 2710 C C . LYS A 1 347 ? -11.499 1.382 -14.255 1.00 88.50 347 LYS A C 1
ATOM 2712 O O . LYS A 1 347 ? -11.727 0.343 -13.648 1.00 88.50 347 LYS A O 1
ATOM 2717 N N . TRP A 1 348 ? -10.800 2.381 -13.723 1.00 86.88 348 TRP A N 1
ATOM 2718 C CA . TRP A 1 348 ? -10.053 2.280 -12.469 1.00 86.88 348 TRP A CA 1
ATOM 2719 C C . TRP A 1 348 ? -10.771 2.930 -11.281 1.00 86.88 348 TRP A C 1
ATOM 2721 O O . TRP A 1 348 ? -10.613 2.483 -10.148 1.00 86.88 348 TRP A O 1
ATOM 2731 N N . LYS A 1 349 ? -11.628 3.935 -11.521 1.00 78.25 349 LYS A N 1
ATOM 2732 C CA . LYS A 1 349 ? -12.274 4.718 -10.448 1.00 78.25 349 LYS A CA 1
ATOM 2733 C C . LYS A 1 349 ? -13.304 3.943 -9.604 1.00 78.25 349 LYS A C 1
ATOM 2735 O O . LYS A 1 349 ? -13.542 4.319 -8.459 1.00 78.25 349 LYS A O 1
ATOM 2740 N N . TRP A 1 350 ? -13.907 2.861 -10.108 1.00 64.06 350 TRP A N 1
ATOM 2741 C CA . TRP A 1 350 ? -14.921 2.091 -9.358 1.00 64.06 350 TRP A CA 1
ATOM 2742 C C . TRP A 1 350 ? -14.339 1.263 -8.198 1.00 64.06 350 TRP A C 1
ATOM 2744 O O . TRP A 1 350 ? -15.054 0.986 -7.234 1.00 64.06 350 TRP A O 1
ATOM 2754 N N . LEU A 1 351 ? -13.041 0.935 -8.233 1.00 60.62 351 LEU A N 1
ATOM 2755 C CA . LEU A 1 351 ? -12.347 0.174 -7.181 1.00 60.62 351 LEU A CA 1
ATOM 2756 C C . LEU A 1 351 ? -12.296 0.922 -5.824 1.00 60.62 351 LEU A C 1
ATOM 2758 O O . LEU A 1 351 ? -12.044 0.308 -4.784 1.00 60.62 351 LEU A O 1
ATOM 2762 N N . ASN A 1 352 ? -12.624 2.222 -5.817 1.00 53.78 352 ASN A N 1
ATOM 2763 C CA . ASN A 1 352 ? -12.482 3.144 -4.683 1.00 53.78 352 ASN A CA 1
ATOM 2764 C C . ASN A 1 352 ? -13.690 3.227 -3.729 1.00 53.78 352 ASN A C 1
ATOM 2766 O O . ASN A 1 352 ? -13.604 3.898 -2.705 1.00 53.78 352 ASN A O 1
ATOM 2770 N N . THR A 1 353 ? -14.827 2.583 -4.023 1.00 48.81 353 THR A N 1
ATOM 2771 C CA . THR A 1 353 ? -16.104 2.869 -3.320 1.00 48.81 353 THR A CA 1
ATOM 2772 C C . THR A 1 353 ? -16.511 1.894 -2.210 1.00 48.81 353 THR A C 1
ATOM 2774 O O . THR A 1 353 ? -17.555 2.084 -1.591 1.00 48.81 353 THR A O 1
ATOM 2777 N N . LYS A 1 354 ? -15.698 0.886 -1.873 1.00 44.12 354 LYS A N 1
ATOM 2778 C CA . LYS A 1 354 ? -15.979 -0.016 -0.737 1.00 44.12 354 LYS A CA 1
ATOM 2779 C C . LYS A 1 354 ? -14.988 0.188 0.406 1.00 44.12 354 LYS A C 1
ATOM 2781 O O . LYS A 1 354 ? -14.147 -0.672 0.659 1.00 44.12 354 LYS A O 1
ATOM 2786 N N . ASN A 1 355 ? -15.115 1.319 1.095 1.00 38.69 355 ASN A N 1
ATOM 2787 C CA . ASN A 1 355 ? -14.846 1.347 2.529 1.00 38.69 355 ASN A CA 1
ATOM 2788 C C . ASN A 1 355 ? -16.111 0.808 3.195 1.00 38.69 355 ASN A C 1
ATOM 2790 O O . ASN A 1 355 ? -17.191 1.369 3.002 1.00 38.69 355 ASN A O 1
ATOM 2794 N N . ASN A 1 356 ? -16.001 -0.322 3.893 1.00 39.97 356 ASN A N 1
ATOM 2795 C CA . ASN A 1 356 ? -17.123 -0.913 4.613 1.00 39.97 356 ASN A CA 1
ATOM 2796 C C . ASN A 1 356 ? -17.692 0.140 5.572 1.00 39.97 356 ASN A C 1
ATOM 2798 O O . ASN A 1 356 ? -17.057 0.497 6.561 1.00 39.97 356 ASN A O 1
ATOM 2802 N N . LYS A 1 357 ? -18.884 0.665 5.258 1.00 34.53 357 LYS A N 1
ATOM 2803 C CA . LYS A 1 357 ? -19.682 1.437 6.209 1.00 34.53 357 LYS A CA 1
ATOM 2804 C C . LYS A 1 357 ? -19.847 0.569 7.455 1.00 34.53 357 LYS A C 1
ATOM 2806 O O . LYS A 1 357 ? -20.408 -0.523 7.366 1.00 34.53 357 LYS A O 1
ATOM 2811 N N . LEU A 1 358 ? -19.372 1.063 8.597 1.00 37.97 358 LEU A N 1
ATOM 2812 C CA . LEU A 1 358 ? -19.785 0.582 9.914 1.00 37.97 358 LEU A CA 1
ATOM 2813 C C . LEU A 1 358 ? -21.314 0.419 9.912 1.00 37.97 358 LEU A C 1
ATOM 2815 O O . LEU A 1 358 ? -22.025 1.311 9.439 1.00 37.97 358 LEU A O 1
ATOM 2819 N N . LYS A 1 359 ? -21.819 -0.727 10.390 1.00 43.72 359 LYS A N 1
ATOM 2820 C CA . LYS A 1 359 ? -23.262 -0.963 10.556 1.00 43.72 359 LYS A CA 1
ATOM 2821 C C . LYS A 1 359 ? -23.861 0.215 11.334 1.00 43.72 359 LYS A C 1
ATOM 2823 O O . LYS A 1 359 ? -23.475 0.465 12.469 1.00 43.72 359 LYS A O 1
ATOM 2828 N N . THR A 1 360 ? -24.789 0.946 10.726 1.00 51.19 360 THR A N 1
ATOM 2829 C CA . THR A 1 360 ? -25.514 2.039 11.386 1.00 51.19 360 THR A CA 1
ATOM 2830 C C . THR A 1 360 ? -26.547 1.476 12.365 1.00 51.19 360 THR A C 1
ATOM 2832 O O . THR A 1 360 ? -27.232 0.508 12.032 1.00 51.19 360 THR A O 1
ATOM 2835 N N . LEU A 1 361 ? -26.698 2.097 13.543 1.00 65.38 361 LEU A N 1
ATOM 2836 C CA . LEU A 1 361 ? -27.796 1.813 14.478 1.00 65.38 361 LEU A CA 1
ATOM 2837 C C . LEU A 1 361 ? -29.148 2.028 13.783 1.00 65.38 361 LEU A C 1
ATOM 2839 O O . LEU A 1 361 ? -29.378 3.073 13.178 1.00 65.38 361 LEU A O 1
ATOM 2843 N N . ASN A 1 362 ? -30.040 1.041 13.871 1.00 69.31 362 ASN A N 1
ATOM 2844 C CA . ASN A 1 362 ? -31.370 1.094 13.269 1.00 69.31 362 ASN A CA 1
ATOM 2845 C C . ASN A 1 362 ? -32.448 1.032 14.367 1.00 69.31 362 ASN A C 1
ATOM 2847 O O . ASN A 1 362 ? -32.466 0.093 15.164 1.00 69.31 362 ASN A O 1
ATOM 2851 N N . PHE A 1 363 ? -33.323 2.041 14.401 1.00 75.88 363 PHE A N 1
ATOM 2852 C CA . PHE A 1 363 ? -34.420 2.193 15.367 1.00 75.88 363 PHE A CA 1
ATOM 2853 C C . PHE A 1 363 ? -35.796 1.831 14.781 1.00 75.88 363 PHE A C 1
ATOM 2855 O O . PHE A 1 363 ? -36.759 1.726 15.531 1.00 75.88 363 PHE A O 1
ATOM 2862 N N . SER A 1 364 ? -35.895 1.616 13.462 1.00 78.06 364 SER A N 1
ATOM 2863 C CA . SER A 1 364 ? -37.173 1.489 12.729 1.00 78.06 364 SER A CA 1
ATOM 2864 C C . SER A 1 364 ? -38.082 0.344 13.185 1.00 78.06 364 SER A C 1
ATOM 2866 O O . SER A 1 364 ? -39.280 0.382 12.935 1.00 78.06 364 SER A O 1
ATOM 2868 N N . TYR A 1 365 ? -37.528 -0.667 13.851 1.00 74.44 365 TYR A N 1
ATOM 2869 C CA . TYR A 1 365 ? -38.260 -1.837 14.339 1.00 74.44 365 TYR A CA 1
ATOM 2870 C C . TYR A 1 365 ? -38.645 -1.752 15.823 1.00 74.44 365 TYR A C 1
ATOM 2872 O O . TYR A 1 365 ? -39.184 -2.714 16.362 1.00 74.44 365 TYR A O 1
ATOM 2880 N N . LEU A 1 366 ? -38.360 -0.635 16.500 1.00 74.31 366 LEU A N 1
ATOM 2881 C CA . LEU A 1 366 ? -38.704 -0.445 17.908 1.00 74.31 366 LEU A CA 1
ATOM 2882 C C . LEU A 1 366 ? -40.097 0.167 18.057 1.00 74.31 366 LEU A C 1
ATOM 2884 O O . LEU A 1 366 ? -40.487 1.077 17.321 1.00 74.31 366 LEU A O 1
ATOM 2888 N N . HIS A 1 367 ? -40.840 -0.304 19.057 1.00 75.50 367 HIS A N 1
ATOM 2889 C CA . HIS A 1 367 ? -42.157 0.238 19.364 1.00 75.50 367 HIS A CA 1
ATOM 2890 C C . HIS A 1 367 ? -42.057 1.709 19.804 1.00 75.50 367 HIS A C 1
ATOM 2892 O O . HIS A 1 3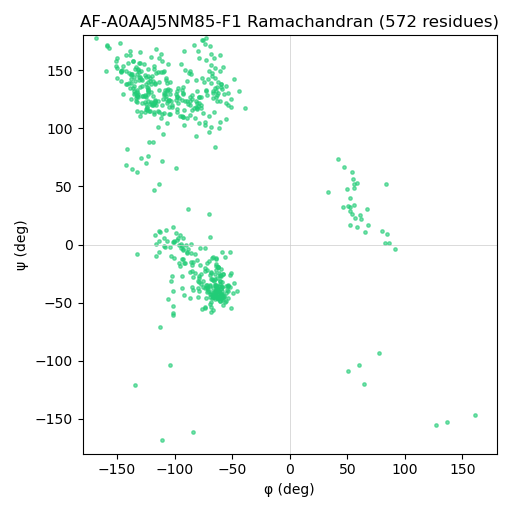67 ? -41.246 2.063 20.661 1.00 75.50 367 HIS A O 1
ATOM 2898 N N . GLY A 1 368 ? -42.899 2.571 19.224 1.00 79.75 368 GLY A N 1
ATOM 2899 C CA . GLY A 1 368 ? -42.885 4.015 19.478 1.00 79.75 368 GLY A CA 1
ATOM 2900 C C . GLY A 1 368 ? -41.875 4.807 18.639 1.00 79.75 368 GLY A C 1
ATOM 2901 O O . GLY A 1 368 ? -41.674 5.988 18.916 1.00 79.75 368 GLY A O 1
ATOM 2902 N N . PHE A 1 369 ? -41.240 4.191 17.635 1.00 84.75 369 PHE A N 1
ATOM 2903 C CA . PHE A 1 369 ? -40.373 4.889 16.682 1.00 84.75 369 PHE A CA 1
ATOM 2904 C C . PHE A 1 369 ? -41.157 5.918 15.861 1.00 84.75 369 PHE A C 1
ATOM 2906 O O . PHE A 1 369 ? -42.242 5.633 15.355 1.00 84.75 369 PHE A O 1
ATOM 2913 N N . GLN A 1 370 ? -40.577 7.107 15.699 1.00 86.75 370 GLN A N 1
ATOM 2914 C CA . GLN A 1 370 ? -41.108 8.169 14.854 1.00 86.75 370 GLN A CA 1
ATOM 2915 C C . GLN A 1 370 ? -40.021 8.657 13.892 1.00 86.75 370 GLN A C 1
ATOM 2917 O O . GLN A 1 370 ? -38.961 9.121 14.314 1.00 86.75 370 GLN A O 1
ATOM 2922 N N . GLU A 1 371 ? -40.278 8.579 12.586 1.00 85.62 371 GLU A N 1
ATOM 2923 C CA . GLU A 1 371 ? -39.278 8.879 11.551 1.00 85.62 371 GLU A CA 1
ATOM 2924 C C . GLU A 1 371 ? -38.720 10.307 11.657 1.00 85.62 371 GLU A C 1
ATOM 2926 O O . GLU A 1 371 ? -37.516 10.531 11.505 1.00 85.62 371 GLU A O 1
ATOM 2931 N N . ASN A 1 372 ? -39.566 11.269 12.025 1.00 90.38 372 ASN A N 1
ATOM 2932 C CA . ASN A 1 372 ? -39.182 12.667 12.212 1.00 90.38 372 ASN A CA 1
ATOM 2933 C C . ASN A 1 372 ? -38.217 12.900 13.393 1.00 90.38 372 ASN A C 1
ATOM 2935 O O . ASN A 1 372 ? -37.680 13.996 13.503 1.00 90.38 372 ASN A O 1
ATOM 2939 N N . PHE A 1 373 ? -37.978 11.908 14.259 1.00 91.31 373 PHE A N 1
ATOM 2940 C CA . PHE A 1 373 ? -36.991 11.965 15.346 1.00 91.31 373 PHE A CA 1
ATOM 2941 C C . PHE A 1 373 ? -35.651 11.301 14.982 1.00 91.31 373 PHE A C 1
ATOM 2943 O O . PHE A 1 373 ? -34.763 11.225 15.825 1.00 91.31 373 PHE A O 1
ATOM 2950 N N . SER A 1 374 ? -35.448 10.854 13.737 1.00 87.50 374 SER A N 1
ATOM 2951 C CA . SER A 1 374 ? -34.242 10.103 13.340 1.00 87.50 374 SER A CA 1
ATOM 2952 C C . SER A 1 374 ? -32.920 10.817 13.663 1.00 87.50 374 SER A C 1
ATOM 2954 O O . SER A 1 374 ? -31.968 10.177 14.116 1.00 87.50 374 SER A O 1
ATOM 2956 N N . VAL A 1 375 ? -32.856 12.142 13.479 1.00 88.75 375 VAL A N 1
ATOM 2957 C CA . VAL A 1 375 ? -31.673 12.948 13.839 1.00 88.75 375 VAL A CA 1
ATOM 2958 C C . VAL A 1 375 ? -31.480 12.978 15.355 1.00 88.75 375 VAL A C 1
ATOM 2960 O O . VAL A 1 375 ? -30.380 12.701 15.832 1.00 88.75 375 VAL A O 1
ATOM 2963 N N . ALA A 1 376 ? -32.553 13.211 16.114 1.00 91.56 376 ALA A N 1
ATOM 2964 C CA . ALA A 1 376 ? -32.530 13.186 17.573 1.00 91.56 376 ALA A CA 1
ATOM 2965 C C . ALA A 1 376 ? -32.092 11.817 18.124 1.00 91.56 376 ALA A C 1
ATOM 2967 O O . ALA A 1 376 ? -31.235 11.766 19.004 1.00 91.56 376 ALA A O 1
ATOM 2968 N N . TYR A 1 377 ? -32.596 10.706 17.574 1.00 90.50 377 TYR A N 1
ATOM 2969 C CA . TYR A 1 377 ? -32.161 9.358 17.959 1.00 90.50 377 TYR A CA 1
ATOM 2970 C C . TYR A 1 377 ? -30.668 9.151 17.689 1.00 90.50 377 TYR A C 1
ATOM 2972 O O . TYR A 1 377 ? -29.953 8.637 18.546 1.00 90.50 377 TYR A O 1
ATOM 2980 N N . SER A 1 378 ? -30.172 9.596 16.528 1.00 89.19 378 SER A N 1
ATOM 2981 C CA . SER A 1 378 ? -28.741 9.521 16.213 1.00 89.19 378 SER A CA 1
ATOM 2982 C C . SER A 1 378 ? -27.887 10.388 17.140 1.00 89.19 378 SER A C 1
ATOM 2984 O O . SER A 1 378 ? -26.753 10.007 17.427 1.00 89.19 378 SER A O 1
ATOM 2986 N N . ASN A 1 379 ? -28.386 11.546 17.573 1.00 92.88 379 ASN A N 1
ATOM 2987 C CA . ASN A 1 379 ? -27.671 12.438 18.482 1.00 92.88 379 ASN A CA 1
ATOM 2988 C C . ASN A 1 379 ? -27.634 11.865 19.901 1.00 92.88 379 ASN A C 1
ATOM 2990 O O . ASN A 1 379 ? -26.564 11.802 20.500 1.00 92.88 379 ASN A O 1
ATOM 2994 N N . PHE A 1 380 ? -28.759 11.364 20.417 1.00 92.25 380 PHE A N 1
ATOM 2995 C CA . PHE A 1 380 ? -28.787 10.728 21.735 1.00 92.25 380 PHE A CA 1
ATOM 2996 C C . PHE A 1 380 ? -28.031 9.409 21.780 1.00 92.25 380 PHE A C 1
ATOM 2998 O O . PHE A 1 380 ? -27.444 9.110 22.808 1.00 92.25 380 PHE A O 1
ATOM 3005 N N . ALA A 1 381 ? -27.947 8.662 20.678 1.00 86.44 381 ALA A N 1
ATOM 3006 C CA . ALA A 1 381 ? -27.059 7.502 20.611 1.00 86.44 381 ALA A CA 1
ATOM 3007 C C . ALA A 1 381 ? -25.578 7.874 20.819 1.00 86.44 381 ALA A C 1
ATOM 3009 O O . ALA A 1 381 ? -24.803 7.042 21.274 1.00 86.44 381 ALA A O 1
ATOM 3010 N N . LYS A 1 382 ? -25.182 9.117 20.507 1.00 89.12 382 LYS A N 1
ATOM 3011 C CA . LYS A 1 382 ? -23.840 9.638 20.805 1.00 89.12 382 LYS A CA 1
ATOM 3012 C C . LYS A 1 382 ? -23.717 10.196 22.220 1.00 89.12 382 LYS A C 1
ATOM 3014 O O . LYS A 1 382 ? -22.662 10.057 22.819 1.00 89.12 382 LYS A O 1
ATOM 3019 N N . LEU A 1 383 ? -24.769 10.837 22.735 1.00 90.69 383 LEU A N 1
ATOM 3020 C CA . LEU A 1 383 ? -24.797 11.362 24.106 1.00 90.69 383 LEU A CA 1
ATOM 3021 C C . LEU A 1 383 ? -24.941 10.254 25.158 1.00 90.69 383 LEU A C 1
ATOM 3023 O O . LEU A 1 383 ? -24.610 10.479 26.315 1.00 90.69 383 LEU A O 1
ATOM 3027 N N . LEU A 1 384 ? -25.468 9.090 24.772 1.00 87.56 384 LEU A N 1
ATOM 3028 C CA . LEU A 1 384 ? -25.785 7.957 25.642 1.00 87.56 384 LEU A CA 1
ATOM 3029 C C . LEU A 1 384 ? -25.250 6.642 25.048 1.00 87.56 384 LEU A C 1
ATOM 3031 O O . LEU A 1 384 ? -26.033 5.742 24.739 1.00 87.56 384 LEU A O 1
ATOM 3035 N N . PRO A 1 385 ? -23.922 6.513 24.877 1.00 79.44 385 PRO A N 1
ATOM 3036 C CA . PRO A 1 385 ? -23.312 5.418 24.118 1.00 79.44 385 PRO A CA 1
ATOM 3037 C C . PRO A 1 385 ? -23.539 4.021 24.718 1.00 79.44 385 PRO A C 1
ATOM 3039 O O . PRO A 1 385 ? -23.468 3.032 23.992 1.00 79.44 385 PRO A O 1
ATOM 3042 N N . PHE A 1 386 ? -23.837 3.922 26.019 1.00 73.69 386 PHE A N 1
ATOM 3043 C CA . PHE A 1 386 ? -24.035 2.643 26.724 1.00 73.69 386 PHE A CA 1
ATOM 3044 C C . PHE A 1 386 ? -25.494 2.337 27.056 1.00 73.69 386 PHE A C 1
ATOM 3046 O O . PHE A 1 386 ? -25.785 1.340 27.714 1.00 73.69 386 PHE A O 1
ATOM 3053 N N . TYR A 1 387 ? -26.414 3.196 26.624 1.00 77.50 387 TYR A N 1
ATOM 3054 C CA . TYR A 1 387 ? -27.824 3.035 26.926 1.00 77.50 387 TYR A CA 1
ATOM 3055 C C . TYR A 1 387 ? -28.539 2.235 25.851 1.00 77.50 387 TYR A C 1
ATOM 3057 O O . TYR A 1 387 ? -28.207 2.265 24.663 1.00 77.50 387 TYR A O 1
ATOM 3065 N N . ASP A 1 388 ? -29.582 1.535 26.281 1.00 76.12 388 ASP A N 1
ATOM 3066 C CA . ASP A 1 388 ? -30.456 0.839 25.367 1.00 76.12 388 ASP A CA 1
ATOM 3067 C C . ASP A 1 388 ? -31.230 1.826 24.476 1.00 76.12 388 ASP A C 1
ATOM 3069 O O . ASP A 1 388 ? -31.410 3.017 24.761 1.00 76.12 388 ASP A O 1
ATOM 3073 N N . ARG A 1 389 ? -31.731 1.302 23.361 1.00 81.94 389 ARG A N 1
ATOM 3074 C CA . ARG A 1 389 ? -32.378 2.123 22.340 1.00 81.94 389 ARG A CA 1
ATOM 3075 C C . ARG A 1 389 ? -33.720 2.700 22.782 1.00 81.94 389 ARG A C 1
ATOM 3077 O O . ARG A 1 389 ? -34.079 3.766 22.286 1.00 81.94 389 ARG A O 1
ATOM 3084 N N . TYR A 1 390 ? -34.432 2.067 23.717 1.00 81.12 390 TYR A N 1
ATOM 3085 C CA . TYR A 1 390 ? -35.652 2.643 24.284 1.00 81.12 390 TYR A CA 1
ATOM 3086 C C . TYR A 1 390 ? -35.326 3.828 25.188 1.00 81.12 390 TYR A C 1
ATOM 3088 O O . TYR A 1 390 ? -36.025 4.840 25.125 1.00 81.12 390 TYR A O 1
ATOM 3096 N N . THR A 1 391 ? -34.239 3.767 25.959 1.00 84.44 391 THR A N 1
ATOM 3097 C CA . THR A 1 391 ? -33.770 4.920 26.740 1.00 84.44 391 THR A CA 1
ATOM 3098 C C . THR A 1 391 ? -33.328 6.071 25.836 1.00 84.44 391 THR A C 1
ATOM 3100 O O . THR A 1 391 ? -33.752 7.209 26.051 1.00 84.44 391 THR A O 1
ATOM 3103 N N . ILE A 1 392 ? -32.578 5.784 24.767 1.00 88.38 392 ILE A N 1
ATOM 3104 C CA . ILE A 1 392 ? -32.222 6.782 23.741 1.00 88.38 392 ILE A CA 1
ATOM 3105 C C . ILE A 1 392 ? -33.484 7.440 23.161 1.00 88.38 392 ILE A C 1
ATOM 3107 O O . ILE A 1 392 ? -33.583 8.668 23.121 1.00 88.38 392 ILE A O 1
ATOM 3111 N N . MET A 1 393 ? -34.484 6.644 22.761 1.00 88.38 393 MET A N 1
ATOM 3112 C CA . MET A 1 393 ? -35.752 7.161 22.232 1.00 88.38 393 MET A CA 1
ATOM 3113 C C . MET A 1 393 ? -36.537 7.970 23.272 1.00 88.38 393 MET A C 1
ATOM 3115 O O . MET A 1 393 ? -37.092 9.016 22.939 1.00 88.38 393 MET A O 1
ATOM 3119 N N . LYS A 1 394 ? -36.554 7.532 24.537 1.00 89.75 394 LYS A N 1
ATOM 3120 C CA . LYS A 1 394 ? -37.213 8.231 25.649 1.00 89.75 394 LYS A CA 1
ATOM 3121 C C . LYS A 1 394 ? -36.662 9.643 25.827 1.00 89.75 394 LYS A C 1
ATOM 3123 O O . LYS A 1 394 ? -37.452 10.568 25.983 1.00 89.75 394 LYS A O 1
ATOM 3128 N N . TYR A 1 395 ? -35.340 9.823 25.805 1.00 90.69 395 TYR A N 1
ATOM 3129 C CA . TYR A 1 395 ? -34.738 11.155 25.923 1.00 90.69 395 TYR A CA 1
ATOM 3130 C C . TYR A 1 395 ? -34.872 11.976 24.639 1.00 90.69 395 TYR A C 1
ATOM 3132 O O . TYR A 1 395 ? -35.169 13.166 24.720 1.00 90.69 395 TYR A O 1
ATOM 3140 N N . ALA A 1 396 ? -34.780 11.350 23.464 1.00 90.25 396 ALA A N 1
ATOM 3141 C CA . ALA A 1 396 ? -35.046 12.027 22.197 1.00 90.25 396 ALA A CA 1
ATOM 3142 C C . ALA A 1 396 ? -36.467 12.608 22.124 1.00 90.25 396 ALA A C 1
ATOM 3144 O O . ALA A 1 396 ? -36.640 13.733 21.664 1.00 90.25 396 ALA A O 1
ATOM 3145 N N . HIS A 1 397 ? -37.476 11.894 22.632 1.00 91.81 397 HIS A N 1
ATOM 3146 C CA . HIS A 1 397 ? -38.860 12.379 22.673 1.00 91.81 397 HIS A CA 1
ATOM 3147 C C . HIS A 1 397 ? -39.100 13.529 23.661 1.00 91.81 397 HIS A C 1
ATOM 3149 O O . HIS A 1 397 ? -40.131 14.190 23.561 1.00 91.81 397 HIS A O 1
ATOM 3155 N N . LYS A 1 398 ? -38.171 13.798 24.588 1.00 91.62 398 LYS A N 1
ATOM 3156 C CA . LYS A 1 398 ? -38.241 14.971 25.473 1.00 91.62 398 LYS A CA 1
ATOM 3157 C C . LYS A 1 398 ? -37.752 16.257 24.806 1.00 91.62 398 LYS A C 1
ATOM 3159 O O . LYS A 1 398 ? -37.946 17.328 25.378 1.00 91.62 398 LYS A O 1
ATOM 3164 N N . LEU A 1 399 ? -37.079 16.176 23.654 1.00 90.81 399 LEU A N 1
ATOM 3165 C CA . LEU A 1 399 ? -36.541 17.366 22.998 1.00 90.81 399 LEU A CA 1
ATOM 3166 C C . LEU A 1 399 ? -37.643 18.269 22.460 1.00 90.81 399 LEU A C 1
ATOM 3168 O O . LEU A 1 399 ? -38.583 17.820 21.801 1.00 90.81 399 LEU A O 1
ATOM 3172 N N . ASP A 1 400 ? -37.438 19.570 22.640 1.00 89.31 400 ASP A N 1
ATOM 3173 C CA . ASP A 1 400 ? -38.157 20.574 21.874 1.00 89.31 400 ASP A CA 1
ATOM 3174 C C . ASP A 1 400 ? -37.807 20.420 20.383 1.00 89.31 400 ASP A C 1
ATOM 3176 O O . ASP A 1 400 ? -36.631 20.369 20.000 1.00 89.31 400 ASP A O 1
ATOM 3180 N N . ARG A 1 401 ? -38.833 20.370 19.526 1.00 89.44 401 ARG A N 1
ATOM 3181 C CA . ARG A 1 401 ? -38.688 20.230 18.066 1.00 89.44 401 ARG A CA 1
ATOM 3182 C C . ARG A 1 401 ? -37.936 21.396 17.426 1.00 89.44 401 ARG A C 1
ATOM 3184 O O . ARG A 1 401 ? -37.445 21.268 16.305 1.00 89.44 401 ARG A O 1
ATOM 3191 N N . ASN A 1 402 ? -37.848 22.533 18.108 1.00 90.06 402 ASN A N 1
ATOM 3192 C CA . ASN A 1 402 ? -37.110 23.696 17.652 1.00 90.06 402 ASN A CA 1
ATOM 3193 C C . ASN A 1 402 ? -35.624 23.676 18.009 1.00 90.06 402 ASN A C 1
ATOM 3195 O O . ASN A 1 402 ? -34.884 24.439 17.386 1.00 90.06 402 ASN A O 1
ATOM 3199 N N . SER A 1 403 ? -35.197 22.802 18.925 1.00 90.94 403 SER A N 1
ATOM 3200 C CA . SER A 1 403 ? -33.810 22.713 19.393 1.00 90.94 403 SER A CA 1
ATOM 3201 C C . SER A 1 403 ? -32.826 22.290 18.296 1.00 90.94 403 SER A C 1
ATOM 3203 O O . SER A 1 403 ? -33.162 21.528 17.378 1.00 90.94 403 SER A O 1
ATOM 3205 N N . ASN A 1 404 ? -31.570 22.726 18.420 1.00 91.69 404 ASN A N 1
ATOM 3206 C CA . ASN A 1 404 ? -30.500 22.270 17.531 1.00 91.69 404 ASN A CA 1
ATOM 3207 C C . ASN A 1 404 ? -30.246 20.767 17.682 1.00 91.69 404 ASN A C 1
ATOM 3209 O O . ASN A 1 404 ? -30.017 20.092 16.685 1.00 91.69 404 ASN A O 1
ATOM 3213 N N . LEU A 1 405 ? -30.384 20.214 18.890 1.00 91.50 405 LEU A N 1
ATOM 3214 C CA . LEU A 1 405 ? -30.279 18.771 19.136 1.00 91.50 405 LEU A CA 1
ATOM 3215 C C . LEU A 1 405 ? -31.332 17.939 18.388 1.00 91.50 405 LEU A C 1
ATOM 3217 O O . LEU A 1 405 ? -31.084 16.764 18.111 1.00 91.50 405 LEU A O 1
ATOM 3221 N N . PHE A 1 406 ? -32.480 18.524 18.036 1.00 91.75 406 PHE A N 1
ATOM 3222 C CA . PHE A 1 406 ? -33.490 17.871 17.203 1.00 91.75 406 PHE A CA 1
ATOM 3223 C C . PHE A 1 406 ? -33.183 18.003 15.701 1.00 91.75 406 PHE A C 1
ATOM 3225 O O . PHE A 1 406 ? -33.388 17.057 14.941 1.00 91.75 406 PHE A O 1
ATOM 3232 N N . LYS A 1 407 ? -32.688 19.169 15.267 1.00 91.56 407 LYS A N 1
ATOM 3233 C CA . LYS A 1 407 ? -32.550 19.529 13.842 1.00 91.56 407 LYS A CA 1
ATOM 3234 C C . LYS A 1 407 ? -31.181 19.207 13.239 1.00 91.56 407 LYS A C 1
ATOM 3236 O O . LYS A 1 407 ? -31.098 18.838 12.069 1.00 91.56 407 LYS A O 1
ATOM 3241 N N . LYS A 1 408 ? -30.107 19.381 14.007 1.00 93.12 408 LYS A N 1
ATOM 3242 C CA . LYS A 1 408 ? -28.716 19.353 13.540 1.00 93.12 408 LYS A CA 1
ATOM 3243 C C . LYS A 1 408 ? -28.017 18.086 14.003 1.00 93.12 408 LYS A C 1
ATOM 3245 O O . LYS A 1 408 ? -28.225 17.615 15.116 1.00 93.12 408 LYS A O 1
ATOM 3250 N N . LYS A 1 409 ? -27.150 17.527 13.160 1.00 90.88 409 LYS A N 1
ATOM 3251 C CA . LYS A 1 409 ? -26.382 16.326 13.506 1.00 90.88 409 LYS A CA 1
ATOM 3252 C C . LYS A 1 409 ? -25.227 16.690 14.438 1.00 90.88 409 LYS A C 1
ATOM 3254 O O . LYS A 1 409 ? -24.336 17.440 14.043 1.00 90.88 409 LYS A O 1
ATOM 3259 N N . LEU A 1 410 ? -25.222 16.111 15.634 1.00 92.25 410 LEU A N 1
ATOM 3260 C CA . LEU A 1 410 ? -24.134 16.213 16.602 1.00 92.25 410 LEU A CA 1
ATOM 3261 C C . LEU A 1 410 ? -22.883 15.539 16.037 1.00 92.25 410 LEU A C 1
ATOM 3263 O O . LEU A 1 410 ? -22.952 14.413 15.525 1.00 92.25 410 LEU A O 1
ATOM 3267 N N . ILE A 1 411 ? -21.731 16.195 16.154 1.00 89.31 411 ILE A N 1
ATOM 3268 C CA . ILE A 1 411 ? -20.422 15.617 15.817 1.00 89.31 411 ILE A CA 1
ATOM 3269 C C . ILE A 1 411 ? -19.657 15.176 17.065 1.00 89.31 411 ILE A C 1
ATOM 3271 O O . ILE A 1 411 ? -19.131 14.064 17.046 1.00 89.31 411 ILE A O 1
ATOM 3275 N N . GLY A 1 412 ? -19.713 15.950 18.151 1.00 88.56 412 GLY A N 1
ATOM 3276 C CA . GLY A 1 412 ? -19.066 15.655 19.433 1.00 88.56 412 GLY A CA 1
ATOM 3277 C C . GLY A 1 412 ? -19.555 16.579 20.553 1.00 88.56 412 GLY A C 1
ATOM 3278 O O . GLY A 1 412 ? -20.378 17.464 20.310 1.00 88.56 412 GLY A O 1
ATOM 3279 N N . TYR A 1 413 ? -19.065 16.360 21.772 1.00 92.25 413 TYR A N 1
ATOM 3280 C CA . TYR A 1 413 ? -19.368 17.175 22.950 1.00 92.25 413 TYR A CA 1
ATOM 3281 C C . TYR A 1 413 ? -18.204 17.162 23.948 1.00 92.25 413 TYR A C 1
ATOM 3283 O O . TYR A 1 413 ? -17.390 16.240 23.937 1.00 92.25 413 TYR A O 1
ATOM 3291 N N . GLU A 1 414 ? -18.144 18.172 24.815 1.00 91.12 414 GLU A N 1
ATOM 3292 C CA . GLU A 1 414 ? -17.074 18.382 25.797 1.00 91.12 414 GLU A CA 1
ATOM 3293 C C . GLU A 1 414 ? -17.609 18.975 27.112 1.00 91.12 414 GLU A C 1
ATOM 3295 O O . GLU A 1 414 ? -18.610 19.694 27.119 1.00 91.12 414 GLU A O 1
ATOM 3300 N N . PHE A 1 415 ? -16.916 18.723 28.228 1.00 90.75 415 PHE A N 1
ATOM 3301 C CA . PHE A 1 415 ? -17.285 19.219 29.561 1.00 90.75 415 PHE A CA 1
ATOM 3302 C C . PHE A 1 415 ? -16.343 20.323 30.046 1.00 90.75 415 PHE A C 1
ATOM 3304 O O . PHE A 1 415 ? -15.132 20.245 29.863 1.00 90.75 415 PHE A O 1
ATOM 3311 N N . TYR A 1 416 ? -16.891 21.333 30.716 1.00 92.75 416 TYR A N 1
ATOM 3312 C CA . TYR A 1 416 ? -16.181 22.536 31.141 1.00 92.75 416 TYR A CA 1
ATOM 3313 C C . TYR A 1 416 ? -16.482 22.892 32.604 1.00 92.75 416 TYR A C 1
ATOM 3315 O O . TYR A 1 416 ? -17.562 22.611 33.134 1.00 92.75 416 TYR A O 1
ATOM 3323 N N . ASN A 1 417 ? -15.516 23.563 33.233 1.00 93.06 417 ASN A N 1
ATOM 3324 C CA . ASN A 1 417 ? -15.676 24.329 34.464 1.00 93.06 417 ASN A CA 1
ATOM 3325 C C . ASN A 1 417 ? -15.427 25.814 34.159 1.00 93.06 417 ASN A C 1
ATOM 3327 O O . ASN A 1 417 ? -14.279 26.251 34.021 1.00 93.06 417 ASN A O 1
ATOM 3331 N N . GLY A 1 418 ? -16.503 26.588 34.022 1.00 89.69 418 GLY A N 1
ATOM 3332 C CA . GLY A 1 418 ? -16.429 27.950 33.501 1.00 89.69 418 GLY A CA 1
ATOM 3333 C C . GLY A 1 418 ? -15.958 27.923 32.048 1.00 89.69 418 GLY A C 1
ATOM 3334 O O . GLY A 1 418 ? -16.585 27.280 31.212 1.00 89.69 418 GLY A O 1
ATOM 3335 N N . GLU A 1 419 ? -14.832 28.572 31.752 1.00 89.50 419 GLU A N 1
ATOM 3336 C CA . GLU A 1 419 ? -14.199 28.524 30.422 1.00 89.50 419 GLU A CA 1
ATOM 3337 C C . GLU A 1 419 ? -13.100 27.463 30.293 1.00 89.50 419 GLU A C 1
ATOM 3339 O O . GLU A 1 419 ? -12.553 27.257 29.212 1.00 89.50 419 GLU A O 1
ATOM 3344 N N . ASN A 1 420 ? -12.785 26.749 31.376 1.00 88.12 420 ASN A N 1
ATOM 3345 C CA . ASN A 1 420 ? -11.727 25.747 31.364 1.00 88.12 420 ASN A CA 1
ATOM 3346 C C . ASN A 1 420 ? -12.280 24.381 30.960 1.00 88.12 420 ASN A C 1
ATOM 3348 O O . ASN A 1 420 ? -13.177 23.849 31.618 1.00 88.12 420 ASN A O 1
ATOM 3352 N N . LEU A 1 421 ? -11.714 23.799 29.902 1.00 87.12 421 LEU A N 1
ATOM 3353 C CA . LEU A 1 421 ? -12.012 22.433 29.476 1.00 87.12 421 LEU A CA 1
ATOM 3354 C C . LEU A 1 421 ? -11.596 21.437 30.565 1.00 87.12 421 LEU A C 1
ATOM 3356 O O . LEU A 1 421 ? -10.448 21.442 31.020 1.00 87.12 421 LEU A O 1
ATOM 3360 N N . ILE A 1 422 ? -12.515 20.553 30.948 1.00 83.75 422 ILE A N 1
ATOM 3361 C CA . ILE A 1 422 ? -12.242 19.478 31.897 1.00 83.75 422 ILE A CA 1
ATOM 3362 C C . ILE A 1 422 ? -11.585 18.327 31.148 1.00 83.75 422 ILE A C 1
ATOM 3364 O O . ILE A 1 422 ? -12.213 17.614 30.371 1.00 83.75 422 ILE A O 1
ATOM 3368 N N . LYS A 1 423 ? -10.292 18.149 31.409 1.00 73.69 423 LYS A N 1
ATOM 3369 C CA . LYS A 1 423 ? -9.481 17.082 30.812 1.00 73.69 423 LYS A CA 1
ATOM 3370 C C . LYS A 1 423 ? -9.561 15.782 31.606 1.00 73.69 423 LYS A C 1
ATOM 3372 O O . LYS A 1 423 ? -9.327 14.708 31.054 1.00 73.69 423 LYS A O 1
ATOM 3377 N N . ASN A 1 424 ? -9.890 15.875 32.899 1.00 71.94 424 ASN A N 1
ATOM 3378 C CA . ASN A 1 424 ? -10.031 14.719 33.764 1.00 71.94 424 ASN A CA 1
ATOM 3379 C C . ASN A 1 424 ? -11.405 14.594 34.409 1.00 71.94 424 ASN A C 1
ATOM 3381 O O . ASN A 1 424 ? -11.617 15.025 35.539 1.00 71.94 424 ASN A O 1
ATOM 3385 N N . LEU A 1 425 ? -12.322 13.925 33.707 1.00 74.94 425 LEU A N 1
ATOM 3386 C CA . LEU A 1 425 ? -13.662 13.669 34.227 1.00 74.94 425 LEU A CA 1
ATOM 3387 C C . LEU A 1 425 ? -13.651 12.872 35.537 1.00 74.94 425 LEU A C 1
ATOM 3389 O O . LEU A 1 425 ? -14.476 13.149 36.399 1.00 74.94 425 LEU A O 1
ATOM 3393 N N . ALA A 1 426 ? -12.738 11.915 35.724 1.00 70.31 426 ALA A N 1
ATOM 3394 C CA . ALA A 1 426 ? -12.735 11.076 36.922 1.00 70.31 426 ALA A CA 1
ATOM 3395 C C . ALA A 1 426 ? -12.440 11.875 38.203 1.00 70.31 426 ALA A C 1
ATOM 3397 O O . ALA A 1 426 ? -13.159 11.741 39.194 1.00 70.31 426 ALA A O 1
ATOM 3398 N N . LEU A 1 427 ? -11.415 12.735 38.168 1.00 72.75 427 LEU A N 1
ATOM 3399 C CA . LEU A 1 427 ? -11.016 13.560 39.318 1.00 72.75 427 LEU A CA 1
ATOM 3400 C C . LEU A 1 427 ? -11.819 14.858 39.438 1.00 72.75 427 LEU A C 1
ATOM 3402 O O . LEU A 1 427 ? -11.968 15.393 40.535 1.00 72.75 427 LEU A O 1
ATOM 3406 N N . GLU A 1 428 ? -12.310 15.392 38.320 1.00 78.19 428 GLU A N 1
ATOM 3407 C CA . GLU A 1 428 ? -12.896 16.732 38.266 1.00 78.19 428 GLU A CA 1
ATOM 3408 C C . GLU A 1 428 ? -14.398 16.732 37.975 1.00 78.19 428 GLU A C 1
ATOM 3410 O O . GLU A 1 428 ? -14.969 17.801 37.764 1.00 78.19 428 GLU A O 1
ATOM 3415 N N . LYS A 1 429 ? -15.062 15.566 38.031 1.00 81.44 429 LYS A N 1
ATOM 3416 C CA . LYS A 1 429 ? -16.523 15.421 37.868 1.00 81.44 429 LYS A CA 1
ATOM 3417 C C . LYS A 1 429 ? -17.330 16.438 38.672 1.00 81.44 429 LYS A C 1
ATOM 3419 O O . LYS A 1 429 ? -18.287 17.004 38.159 1.00 81.44 429 LYS A O 1
ATOM 3424 N N . SER A 1 430 ? -16.906 16.723 39.904 1.00 85.31 430 SER A N 1
ATOM 3425 C CA . SER A 1 430 ? -17.575 17.672 40.800 1.00 85.31 430 SER A CA 1
ATOM 3426 C C . SER A 1 430 ? -17.422 19.140 40.401 1.00 85.31 430 SER A C 1
ATOM 3428 O O . SER A 1 430 ? -18.167 19.981 40.898 1.00 85.31 430 SER A O 1
ATOM 3430 N N . LYS A 1 431 ? -16.469 19.463 39.522 1.00 89.50 431 LYS A N 1
ATOM 3431 C CA . LYS A 1 431 ? -16.208 20.827 39.045 1.00 89.50 431 LYS A CA 1
ATOM 3432 C C . LYS A 1 431 ? -16.943 21.152 37.743 1.00 89.50 431 LYS A C 1
ATOM 3434 O O . LYS A 1 431 ? -16.963 22.312 37.340 1.00 89.50 431 LYS A O 1
ATOM 3439 N N . ILE A 1 432 ? -17.497 20.149 37.063 1.00 90.31 432 ILE A N 1
ATOM 3440 C CA . ILE A 1 432 ? -18.175 20.325 35.777 1.00 90.31 432 ILE A CA 1
ATOM 3441 C C . ILE A 1 432 ? -19.453 21.143 35.983 1.00 90.31 432 ILE A C 1
ATOM 3443 O O . ILE A 1 432 ? -20.314 20.777 36.779 1.00 90.31 432 ILE A O 1
ATOM 3447 N N . ASN A 1 433 ? -19.589 22.235 35.232 1.00 93.50 433 ASN A N 1
ATOM 3448 C CA . ASN A 1 433 ? -20.769 23.106 35.267 1.00 93.50 433 ASN A CA 1
ATOM 3449 C C . ASN A 1 433 ? -21.316 23.468 33.875 1.00 93.50 433 ASN A C 1
ATOM 3451 O O . ASN A 1 433 ? -22.412 24.023 33.779 1.00 93.50 433 ASN A O 1
ATOM 3455 N N . LYS A 1 434 ? -20.598 23.124 32.797 1.00 94.81 434 LYS A N 1
ATOM 3456 C CA . LYS A 1 434 ? -20.980 23.432 31.414 1.00 94.81 434 LYS A CA 1
ATOM 3457 C C . LYS A 1 434 ? -20.689 22.249 30.482 1.00 94.81 434 LYS A C 1
ATOM 3459 O O . LYS A 1 434 ? -19.659 21.593 30.608 1.00 94.81 434 LYS A O 1
ATOM 3464 N N . LEU A 1 435 ? -21.602 21.983 29.555 1.00 94.94 435 LEU A N 1
ATOM 3465 C CA . LEU A 1 435 ? -21.496 21.006 28.470 1.00 94.94 435 LEU A CA 1
ATOM 3466 C C . LEU A 1 435 ? -21.554 21.765 27.149 1.00 94.94 435 LEU A C 1
ATOM 3468 O O . LEU A 1 435 ? -22.521 22.473 26.901 1.00 94.94 435 LEU A O 1
ATOM 3472 N N . LYS A 1 436 ? -20.557 21.593 26.291 1.00 95.44 436 LYS A N 1
ATOM 3473 C CA . LYS A 1 436 ? -20.534 22.188 24.953 1.00 95.44 436 LYS A CA 1
ATOM 3474 C C . LYS A 1 436 ? -20.771 21.105 23.912 1.00 95.44 436 LYS A C 1
ATOM 3476 O O . LYS A 1 436 ? -20.083 20.086 23.930 1.00 95.44 436 LYS A O 1
ATOM 3481 N N . ILE A 1 437 ? -21.731 21.310 23.016 1.00 95.12 437 ILE A N 1
ATOM 3482 C CA . ILE A 1 437 ? -22.076 20.368 21.942 1.00 95.12 437 ILE A CA 1
ATOM 3483 C C . ILE A 1 437 ? -21.745 20.990 20.593 1.00 95.12 437 ILE A C 1
ATOM 3485 O O . ILE A 1 437 ? -22.129 22.123 20.327 1.00 95.12 437 ILE A O 1
ATOM 3489 N N . TYR A 1 438 ? -21.081 20.224 19.730 1.00 95.12 438 TYR A N 1
ATOM 3490 C CA . TYR A 1 438 ? -20.669 20.646 18.394 1.00 95.12 438 TYR A CA 1
ATOM 3491 C C . TYR A 1 438 ? -21.532 19.980 17.320 1.00 95.12 438 TYR A C 1
ATOM 3493 O O . TYR A 1 438 ? -21.801 18.771 17.383 1.00 95.12 438 TYR A O 1
ATOM 3501 N N . PHE A 1 439 ? -21.914 20.744 16.297 1.00 93.94 439 PHE A N 1
ATOM 3502 C CA . PHE A 1 439 ? -22.769 20.298 15.197 1.00 93.94 439 PHE A CA 1
ATOM 3503 C C . PHE A 1 439 ? -22.027 20.256 13.852 1.00 93.94 439 PHE A C 1
ATOM 3505 O O . PHE A 1 439 ? -20.964 20.844 13.668 1.00 93.94 439 PHE A O 1
ATOM 3512 N N . GLY A 1 440 ? -22.575 19.497 12.899 1.00 84.75 440 GLY A N 1
ATOM 3513 C CA . GLY A 1 440 ? -21.932 19.235 11.605 1.00 84.75 440 GLY A CA 1
ATOM 3514 C C . GLY A 1 440 ? -21.803 20.436 10.660 1.00 84.75 440 GLY A C 1
ATOM 3515 O O . GLY A 1 440 ? -21.094 20.329 9.665 1.00 84.75 440 GLY A O 1
ATOM 3516 N N . ASP A 1 441 ? -22.470 21.549 10.951 1.00 85.56 441 ASP A N 1
ATOM 3517 C CA . ASP A 1 441 ? -22.354 22.829 10.241 1.00 85.56 441 ASP A CA 1
ATOM 3518 C C . ASP A 1 441 ? -21.261 23.747 10.824 1.00 85.56 441 ASP A C 1
ATOM 3520 O O . ASP A 1 441 ? -21.029 24.830 10.295 1.00 85.56 441 ASP A O 1
ATOM 3524 N N . GLY A 1 442 ? -20.563 23.301 11.875 1.00 85.88 442 GLY A N 1
ATOM 3525 C CA . GLY A 1 442 ? -19.496 24.049 12.543 1.00 85.88 442 GLY A CA 1
ATOM 3526 C C . GLY A 1 442 ? -19.968 24.919 13.711 1.00 85.88 442 GLY A C 1
ATOM 3527 O O . GLY A 1 442 ? -19.129 25.501 14.396 1.00 85.88 442 GLY A O 1
ATOM 3528 N N . GLU A 1 443 ? -21.275 24.993 13.977 1.00 92.25 443 GLU A N 1
ATOM 3529 C CA . GLU A 1 443 ? -21.809 25.688 15.152 1.00 92.25 443 GLU A CA 1
ATOM 3530 C C . GLU A 1 443 ? -21.673 24.847 16.433 1.00 92.25 443 GLU A C 1
ATOM 3532 O O . GLU A 1 443 ? -21.536 23.618 16.397 1.00 92.25 443 GLU A O 1
ATOM 3537 N N . PHE A 1 444 ? -21.746 25.516 17.586 1.00 93.50 444 PHE A N 1
ATOM 3538 C CA . PHE A 1 444 ? -21.776 24.880 18.901 1.00 93.50 444 PHE A CA 1
ATOM 3539 C C . PHE A 1 444 ? -22.831 25.517 19.810 1.00 93.50 444 PHE A C 1
ATOM 3541 O O . PHE A 1 444 ? -23.234 26.661 19.606 1.00 93.50 444 PHE A O 1
ATOM 3548 N N . GLU A 1 445 ? -23.261 24.774 20.827 1.00 94.31 445 GLU A N 1
ATOM 3549 C CA . GLU A 1 445 ? -24.215 25.235 21.838 1.00 94.31 445 GLU A CA 1
ATOM 3550 C C . GLU A 1 445 ? -23.746 24.827 23.239 1.00 94.31 445 GLU A C 1
ATOM 3552 O O . GLU A 1 445 ? -23.297 23.696 23.447 1.00 94.31 445 GLU A O 1
ATOM 3557 N N . ASP A 1 446 ? -23.846 25.765 24.183 1.00 94.12 446 ASP A N 1
ATOM 3558 C CA . ASP A 1 446 ? -23.462 25.579 25.581 1.00 94.12 446 ASP A CA 1
ATOM 3559 C C . ASP A 1 446 ? -24.703 25.277 26.434 1.00 94.12 446 ASP A C 1
ATOM 3561 O O . ASP A 1 446 ? -25.684 26.019 26.431 1.00 94.12 446 ASP A O 1
ATOM 3565 N N . PHE A 1 447 ? -24.624 24.211 27.222 1.00 93.81 447 PHE A N 1
ATOM 3566 C CA . PHE A 1 447 ? -25.649 23.762 28.154 1.00 93.81 447 PHE A CA 1
ATOM 3567 C C . PHE A 1 447 ? -25.114 23.814 29.582 1.00 93.81 447 PHE A C 1
ATOM 3569 O O . PHE A 1 447 ? -23.973 23.434 29.854 1.00 93.81 447 PHE A O 1
ATOM 3576 N N . LYS A 1 448 ? -25.947 24.256 30.524 1.00 92.94 448 LYS A N 1
ATOM 3577 C CA . LYS A 1 448 ? -25.597 24.252 31.946 1.00 92.94 448 LYS A CA 1
ATOM 3578 C C . LYS A 1 448 ? -25.768 22.845 32.516 1.00 92.94 448 LYS A C 1
ATOM 3580 O O . LYS A 1 448 ? -26.848 22.266 32.404 1.00 92.94 448 LYS A O 1
ATOM 3585 N N . ILE A 1 449 ? -24.726 22.329 33.165 1.00 92.56 449 ILE A N 1
ATOM 3586 C CA . ILE A 1 449 ? -24.819 21.106 33.967 1.00 92.56 449 ILE A CA 1
ATOM 3587 C C . ILE A 1 449 ? -25.386 21.477 35.339 1.00 92.56 449 ILE A C 1
ATOM 3589 O O . ILE A 1 449 ? -24.847 22.348 36.026 1.00 92.56 449 ILE A O 1
ATOM 3593 N N . THR A 1 450 ? -26.489 20.842 35.729 1.00 88.31 450 THR A N 1
ATOM 3594 C CA . THR A 1 450 ? -27.189 21.124 36.993 1.00 88.31 450 THR A CA 1
ATOM 3595 C C . THR A 1 450 ? -26.698 20.232 38.122 1.00 88.31 450 THR A C 1
ATOM 3597 O O . THR A 1 450 ? -26.470 20.693 39.239 1.00 88.31 450 THR A O 1
ATOM 3600 N N . THR A 1 451 ? -26.521 18.947 37.835 1.00 89.94 451 THR A N 1
ATOM 3601 C CA . THR A 1 451 ? -26.059 17.947 38.792 1.00 89.94 451 THR A CA 1
ATOM 3602 C C . THR A 1 451 ? -25.442 16.762 38.057 1.00 89.94 451 THR A C 1
ATOM 3604 O O . THR A 1 451 ? -25.571 16.627 36.838 1.00 89.94 451 THR A O 1
ATOM 3607 N N . PHE A 1 452 ? -24.781 15.885 38.801 1.00 88.31 452 PHE A N 1
ATOM 3608 C CA . PHE A 1 452 ? -24.356 14.586 38.308 1.00 88.31 452 PHE A CA 1
ATOM 3609 C C . PHE A 1 452 ? -24.759 13.507 39.308 1.00 88.31 452 PHE A C 1
ATOM 3611 O O . PHE A 1 452 ? -24.815 13.751 40.516 1.00 88.31 452 PHE A O 1
ATOM 3618 N N . LYS A 1 453 ? -25.049 12.309 38.803 1.00 84.12 453 LYS A N 1
ATOM 3619 C CA . LYS A 1 453 ? -25.303 11.132 39.637 1.00 84.12 453 LYS A CA 1
ATOM 3620 C C . LYS A 1 453 ? -24.335 10.037 39.259 1.00 84.12 453 LYS A C 1
ATOM 3622 O O . LYS A 1 453 ? -24.185 9.720 38.087 1.00 84.12 453 LYS A O 1
ATOM 3627 N N . GLU A 1 454 ? -23.714 9.466 40.277 1.00 77.50 454 GLU A N 1
ATOM 3628 C CA . GLU A 1 454 ? -22.870 8.290 40.161 1.00 77.50 454 GLU A CA 1
ATOM 3629 C C . GLU A 1 454 ? -23.619 7.109 40.763 1.00 77.50 454 GLU A C 1
ATOM 3631 O O . GLU A 1 454 ? -24.097 7.180 41.899 1.00 77.50 454 GLU A O 1
ATOM 3636 N N . ASN A 1 455 ? -23.774 6.038 39.991 1.00 68.50 455 ASN A N 1
ATOM 3637 C CA . ASN A 1 455 ? -24.337 4.807 40.526 1.00 68.50 455 ASN A CA 1
ATOM 3638 C C . ASN A 1 455 ? -23.260 3.973 41.243 1.00 68.50 455 ASN A C 1
ATOM 3640 O O . ASN A 1 455 ? -22.063 4.240 41.152 1.00 68.50 455 ASN A O 1
ATOM 3644 N N . THR A 1 456 ? -23.684 2.907 41.921 1.00 60.50 456 THR A N 1
ATOM 3645 C CA . THR A 1 456 ? -22.807 1.955 42.632 1.00 60.50 456 THR A CA 1
ATOM 3646 C C . THR A 1 456 ? -21.771 1.253 41.745 1.00 60.50 456 THR A C 1
ATOM 3648 O O . THR A 1 456 ? -20.922 0.527 42.253 1.00 60.50 456 THR A O 1
ATOM 3651 N N . TYR A 1 457 ? -21.836 1.459 40.430 1.00 58.44 457 TYR A N 1
ATOM 3652 C CA . TYR A 1 457 ? -21.041 0.780 39.416 1.00 58.44 457 TYR A CA 1
ATOM 3653 C C . TYR A 1 457 ? -20.127 1.737 38.625 1.00 58.44 457 TYR A C 1
ATOM 3655 O O . TYR A 1 457 ? -19.504 1.306 37.656 1.00 58.44 457 TYR A O 1
ATOM 3663 N N . GLY A 1 458 ? -20.020 3.012 39.031 1.00 61.66 458 GLY A N 1
ATOM 3664 C CA . GLY A 1 458 ? -19.127 4.008 38.415 1.00 61.66 458 GLY A CA 1
ATOM 3665 C C . GLY A 1 458 ? -19.654 4.636 37.115 1.00 61.66 458 GLY A C 1
ATOM 3666 O O . GLY A 1 458 ? -18.915 5.306 36.391 1.00 61.66 458 GLY A O 1
ATOM 3667 N N . ILE A 1 459 ? -20.935 4.429 36.793 1.00 70.62 459 ILE A N 1
ATOM 3668 C CA . ILE A 1 459 ? -21.611 5.132 35.696 1.00 70.62 459 ILE A CA 1
ATOM 3669 C C . ILE A 1 459 ? -22.008 6.509 36.216 1.00 70.62 459 ILE A C 1
ATOM 3671 O O . ILE A 1 459 ? -22.734 6.612 37.209 1.00 70.62 459 ILE A O 1
ATOM 3675 N N . ILE A 1 460 ? -21.518 7.552 35.546 1.00 78.00 460 ILE A N 1
ATOM 3676 C CA . ILE A 1 460 ? -21.802 8.944 35.884 1.00 78.00 460 ILE A CA 1
ATOM 3677 C C . ILE A 1 460 ? -22.668 9.562 34.798 1.00 78.00 460 ILE A C 1
ATOM 3679 O O . ILE A 1 460 ? -22.242 9.670 33.650 1.00 78.00 460 ILE A O 1
ATOM 3683 N N . ASP A 1 461 ? -23.854 10.014 35.181 1.00 85.81 461 ASP A N 1
ATOM 3684 C CA . ASP A 1 461 ? -24.722 10.798 34.311 1.00 85.81 461 ASP A CA 1
ATOM 3685 C C . ASP A 1 461 ? -24.666 12.263 34.719 1.00 85.81 461 ASP A C 1
ATOM 3687 O O . ASP A 1 461 ? -24.859 12.597 35.893 1.00 85.81 461 ASP A O 1
ATOM 3691 N N . PHE A 1 462 ? -24.438 13.137 33.741 1.00 89.81 462 PHE A N 1
ATOM 3692 C CA . PHE A 1 462 ? -24.540 14.579 33.920 1.00 89.81 462 PHE A CA 1
ATOM 3693 C C . PHE A 1 462 ? -25.898 15.050 33.423 1.00 89.81 462 PHE A C 1
ATOM 3695 O O . PHE A 1 462 ? -26.296 14.760 32.292 1.00 89.81 462 PHE A O 1
ATOM 3702 N N . PHE A 1 463 ? -26.598 15.788 34.274 1.00 91.88 463 PHE A N 1
ATOM 3703 C CA . PHE A 1 463 ? -27.906 16.345 33.974 1.00 91.88 463 PHE A CA 1
ATOM 3704 C C . PHE A 1 463 ? -27.725 17.751 33.424 1.00 91.88 463 PHE A C 1
ATOM 3706 O O . PHE A 1 463 ? -26.991 18.562 33.996 1.00 91.88 463 PHE A O 1
ATOM 3713 N N . PHE A 1 464 ? -28.377 18.027 32.301 1.00 93.00 464 PHE A N 1
ATOM 3714 C CA . PHE A 1 464 ? -28.343 19.332 31.660 1.00 93.00 464 PHE A CA 1
ATOM 3715 C C . PHE A 1 464 ? -29.731 19.739 31.192 1.00 93.00 464 PHE A C 1
ATOM 3717 O O . PHE A 1 464 ? -30.554 18.907 30.806 1.00 93.00 464 PHE A O 1
ATOM 3724 N N . GLU A 1 465 ? -29.992 21.036 31.238 1.00 87.31 465 GLU A N 1
ATOM 3725 C CA . GLU A 1 465 ? -31.276 21.594 30.834 1.00 87.31 465 GLU A CA 1
ATOM 3726 C C . GLU A 1 465 ? -31.227 22.015 29.367 1.00 87.31 465 GLU A C 1
ATOM 3728 O O . GLU A 1 465 ? -30.300 22.697 28.929 1.00 87.31 465 GLU A O 1
ATOM 3733 N N . SER A 1 466 ? -32.250 21.629 28.608 1.00 83.31 466 SER A N 1
ATOM 3734 C CA . SER A 1 466 ? -32.505 22.150 27.268 1.00 83.31 466 SER A CA 1
ATOM 3735 C C . SER A 1 466 ? -33.960 22.599 27.191 1.00 83.31 466 SER A C 1
ATOM 3737 O O . SER A 1 466 ? -34.879 21.784 27.302 1.00 83.31 466 SER A O 1
ATOM 3739 N N . ALA A 1 467 ? -34.164 23.909 27.028 1.00 79.44 467 ALA A N 1
ATOM 3740 C CA . ALA A 1 467 ? -35.472 24.554 27.139 1.00 79.44 467 ALA A CA 1
ATOM 3741 C C . ALA A 1 467 ? -36.192 24.169 28.452 1.00 79.44 467 ALA A C 1
ATOM 3743 O O . ALA A 1 467 ? -35.760 24.590 29.518 1.00 79.44 467 ALA A O 1
ATOM 3744 N N . ASN A 1 468 ? -37.251 23.355 28.382 1.00 75.25 468 ASN A N 1
ATOM 3745 C CA . ASN A 1 468 ? -38.056 22.922 29.536 1.00 75.25 468 ASN A CA 1
ATOM 3746 C C . ASN A 1 468 ? -37.838 21.446 29.919 1.00 75.25 468 ASN A C 1
ATOM 3748 O O . ASN A 1 468 ? -38.627 20.879 30.678 1.00 75.25 468 ASN A O 1
ATOM 3752 N N . SER A 1 469 ? -36.807 20.805 29.366 1.00 83.00 469 SER A N 1
ATOM 3753 C CA . SER A 1 469 ? -36.539 19.382 29.560 1.00 83.00 469 SER A CA 1
ATOM 3754 C C . SER A 1 469 ? -35.188 19.165 30.227 1.00 83.00 469 SER A C 1
ATOM 3756 O O . SER A 1 469 ? -34.158 19.628 29.739 1.00 83.00 469 SER A O 1
ATOM 3758 N N . GLU A 1 470 ? -35.191 18.387 31.308 1.00 88.19 470 GLU A N 1
ATOM 3759 C CA . GLU A 1 470 ? -33.969 17.838 31.887 1.00 88.19 470 GLU A CA 1
ATOM 3760 C C . GLU A 1 470 ? -33.534 16.604 31.080 1.00 88.19 470 GLU A C 1
ATOM 3762 O O . GLU A 1 470 ? -34.261 15.603 30.944 1.00 88.19 470 GLU A O 1
ATOM 3767 N N . LEU A 1 471 ? -32.339 16.707 30.510 1.00 92.56 471 LEU A N 1
ATOM 3768 C CA . LEU A 1 471 ? -31.689 15.695 29.695 1.00 92.56 471 LEU A CA 1
ATOM 3769 C C . LEU A 1 471 ? -30.470 15.147 30.429 1.00 92.56 471 LEU A C 1
ATOM 3771 O O . LEU A 1 471 ? -29.982 15.733 31.393 1.00 92.56 471 LEU A O 1
ATOM 3775 N N . ILE A 1 472 ? -29.984 14.006 29.954 1.00 91.56 472 ILE A N 1
ATOM 3776 C CA . ILE A 1 472 ? -28.760 13.396 30.460 1.00 91.56 472 ILE A CA 1
ATOM 3777 C C . ILE A 1 472 ? -27.746 13.273 29.335 1.00 91.56 472 ILE A C 1
ATOM 3779 O O . ILE A 1 472 ? -28.104 13.024 28.179 1.00 91.56 472 ILE A O 1
ATOM 3783 N N . VAL A 1 473 ? -26.481 13.440 29.690 1.00 90.50 473 VAL A N 1
ATOM 3784 C CA . VAL A 1 473 ? -25.347 13.042 28.868 1.00 90.50 473 VAL A CA 1
ATOM 3785 C C . VAL A 1 473 ? -24.478 12.109 29.690 1.00 90.50 473 VAL A C 1
ATOM 3787 O O . VAL A 1 473 ? -24.194 12.354 30.866 1.00 90.50 473 VAL A O 1
ATOM 3790 N N . HIS A 1 474 ? -24.056 11.038 29.041 1.00 85.38 474 HIS A N 1
ATOM 3791 C CA . HIS A 1 474 ? -23.107 10.097 29.582 1.00 85.38 474 HIS A CA 1
ATOM 3792 C C . HIS A 1 474 ? -21.789 10.255 28.812 1.00 85.38 474 HIS A C 1
ATOM 3794 O O . HIS A 1 474 ? -21.807 10.270 27.578 1.00 85.38 474 HIS A O 1
ATOM 3800 N N . PRO A 1 475 ? -20.638 10.430 29.480 1.00 80.00 475 PRO A N 1
ATOM 3801 C CA . PRO A 1 475 ? -19.352 10.429 28.791 1.00 80.00 475 PRO A CA 1
ATOM 3802 C C . PRO A 1 475 ? -19.130 9.081 28.100 1.00 80.00 475 PRO A C 1
ATOM 3804 O O . PRO A 1 475 ? -19.554 8.051 28.607 1.00 80.00 475 PRO A O 1
ATOM 3807 N N . ASN A 1 476 ? -18.409 9.041 26.981 1.00 71.31 476 ASN A N 1
ATOM 3808 C CA . ASN A 1 476 ? -18.072 7.773 26.318 1.00 71.31 476 ASN A CA 1
ATOM 3809 C C . ASN A 1 476 ? -17.051 6.919 27.103 1.00 71.31 476 ASN A C 1
ATOM 3811 O O . ASN A 1 476 ? -16.322 6.135 26.525 1.00 71.31 476 ASN A O 1
ATOM 3815 N N . SER A 1 477 ? -16.972 7.052 28.426 1.00 67.25 477 SER A N 1
ATOM 3816 C CA . SER A 1 477 ? -16.064 6.289 29.273 1.00 67.25 477 SER A CA 1
ATOM 3817 C C . SER A 1 477 ? -16.753 5.918 30.576 1.00 67.25 477 SER A C 1
ATOM 3819 O O . SER A 1 477 ? -17.355 6.762 31.235 1.00 67.25 477 SER A O 1
ATOM 3821 N N . LEU A 1 478 ? -16.533 4.682 31.020 1.00 65.94 478 LEU A N 1
ATOM 3822 C CA . LEU A 1 478 ? -16.787 4.289 32.402 1.00 65.94 478 LEU A CA 1
ATOM 3823 C C . LEU A 1 478 ? -15.714 4.900 33.307 1.00 65.94 478 LEU A C 1
ATOM 3825 O O . LEU A 1 478 ? -14.515 4.834 33.010 1.00 65.94 478 LEU A O 1
ATOM 3829 N N . ILE A 1 479 ? -16.141 5.523 34.401 1.00 60.72 479 ILE A N 1
ATOM 3830 C CA . ILE A 1 479 ? -15.257 6.186 35.357 1.00 60.72 479 ILE A CA 1
ATOM 3831 C C . ILE A 1 479 ? -15.106 5.252 36.560 1.00 60.72 479 ILE A C 1
ATOM 3833 O O . ILE A 1 479 ? -16.081 4.861 37.187 1.00 60.72 479 ILE A O 1
ATOM 3837 N N . SER A 1 480 ? -13.876 4.834 36.862 1.00 62.12 480 SER A N 1
ATOM 3838 C CA . SER A 1 480 ? -13.599 3.905 37.963 1.00 62.12 480 SER A CA 1
ATOM 3839 C C . SER A 1 480 ? -12.256 4.209 38.614 1.00 62.12 480 SER A C 1
ATOM 3841 O O . SER A 1 480 ? -11.267 4.437 37.917 1.00 62.12 480 SER A O 1
ATOM 3843 N N . ASP A 1 481 ? -12.179 4.108 39.940 1.00 60.09 481 ASP A N 1
ATOM 3844 C CA . ASP A 1 481 ? -10.929 4.275 40.694 1.00 60.09 481 ASP A CA 1
ATOM 3845 C C . ASP A 1 481 ? -9.858 3.239 40.304 1.00 60.09 481 ASP A C 1
ATOM 3847 O O . ASP A 1 481 ? -8.657 3.513 40.345 1.00 60.09 481 ASP A O 1
ATOM 3851 N N . LYS A 1 482 ? -10.266 2.056 39.820 1.00 60.44 482 LYS A N 1
ATOM 3852 C CA . LYS A 1 482 ? -9.337 1.048 39.276 1.00 60.44 482 LYS A CA 1
ATOM 3853 C C . LYS A 1 482 ? -8.660 1.513 37.989 1.00 60.44 482 LYS A C 1
ATOM 3855 O O . LYS A 1 482 ? -7.513 1.144 37.736 1.00 60.44 482 LYS A O 1
ATOM 3860 N N . LYS A 1 483 ? -9.349 2.348 37.201 1.00 63.66 483 LYS A N 1
ATOM 3861 C CA . LYS A 1 483 ? -8.787 3.021 36.025 1.00 63.66 483 LYS A CA 1
ATOM 3862 C C . LYS A 1 483 ? -7.626 3.906 36.472 1.00 63.66 483 LYS A C 1
ATOM 3864 O O . LYS A 1 483 ? -6.527 3.779 35.947 1.00 63.66 483 LYS A O 1
ATOM 3869 N N . ILE A 1 484 ? -7.840 4.713 37.513 1.00 63.53 484 ILE A N 1
ATOM 3870 C CA . ILE A 1 484 ? -6.818 5.604 38.079 1.00 63.53 484 ILE A CA 1
ATOM 3871 C C . ILE A 1 484 ? -5.579 4.800 38.495 1.00 63.53 484 ILE A C 1
ATOM 3873 O O . ILE A 1 484 ? -4.484 5.115 38.043 1.00 63.53 484 ILE A O 1
ATOM 3877 N N . ALA A 1 485 ? -5.744 3.709 39.251 1.00 65.75 485 ALA A N 1
ATOM 3878 C CA . ALA A 1 485 ? -4.622 2.868 39.685 1.00 65.75 485 ALA A CA 1
ATOM 3879 C C . ALA A 1 485 ? -3.839 2.225 38.517 1.00 65.75 485 ALA A C 1
ATOM 3881 O O . ALA A 1 485 ? -2.607 2.156 38.550 1.00 65.75 485 ALA A O 1
ATOM 3882 N N . LEU A 1 486 ? -4.540 1.771 37.471 1.00 65.88 486 LEU A N 1
ATOM 3883 C CA . LEU A 1 486 ? -3.936 1.229 36.248 1.00 65.88 486 LEU A CA 1
ATOM 3884 C C . LEU A 1 486 ? -3.059 2.277 35.546 1.00 65.88 486 LEU A C 1
ATOM 3886 O O . LEU A 1 486 ? -1.923 1.982 35.167 1.00 65.88 486 LEU A O 1
ATOM 3890 N N . PHE A 1 487 ? -3.562 3.507 35.429 1.00 66.69 487 PHE A N 1
ATOM 3891 C CA . PHE A 1 487 ? -2.837 4.611 34.807 1.00 66.69 487 PHE A CA 1
ATOM 3892 C C . PHE A 1 487 ? -1.727 5.176 35.693 1.00 66.69 487 PHE A C 1
ATOM 3894 O O . PHE A 1 487 ? -0.693 5.556 35.156 1.00 66.69 487 PHE A O 1
ATOM 3901 N N . SER A 1 488 ? -1.854 5.154 37.023 1.00 69.31 488 SER A N 1
ATOM 3902 C CA . SER A 1 488 ? -0.751 5.499 37.930 1.00 69.31 488 SER A CA 1
ATOM 3903 C C . SER A 1 488 ? 0.459 4.590 37.714 1.00 69.31 488 SER A C 1
ATOM 3905 O O . SER A 1 488 ? 1.578 5.086 37.624 1.00 69.31 488 SER A O 1
ATOM 3907 N N . ASN A 1 489 ? 0.248 3.279 37.543 1.00 68.56 489 ASN A N 1
ATOM 3908 C CA . ASN A 1 489 ? 1.343 2.357 37.232 1.00 68.56 489 ASN A CA 1
ATOM 3909 C C . ASN A 1 489 ? 1.962 2.650 35.853 1.00 68.56 489 ASN A C 1
ATOM 3911 O O . ASN A 1 489 ? 3.183 2.674 35.714 1.00 68.56 489 ASN A O 1
ATOM 3915 N N . LEU A 1 490 ? 1.134 2.955 34.845 1.00 68.06 490 LEU A N 1
ATOM 3916 C CA . LEU A 1 490 ? 1.616 3.385 33.529 1.00 68.06 490 LEU A CA 1
ATOM 3917 C C . LEU A 1 490 ? 2.453 4.671 33.628 1.00 68.06 490 LEU A C 1
ATOM 3919 O O . LEU A 1 490 ? 3.539 4.731 33.063 1.00 68.06 490 LEU A O 1
ATOM 3923 N N . ILE A 1 491 ? 1.998 5.670 34.389 1.00 70.50 491 ILE A N 1
ATOM 3924 C CA . ILE A 1 491 ? 2.741 6.910 34.656 1.00 70.50 491 ILE A CA 1
ATOM 3925 C C . ILE A 1 491 ? 4.095 6.589 35.291 1.00 70.50 491 ILE A C 1
ATOM 3927 O O . ILE A 1 491 ? 5.103 7.146 34.865 1.00 70.50 491 ILE A O 1
ATOM 3931 N N . THR A 1 492 ? 4.151 5.675 36.263 1.00 74.12 492 THR A N 1
ATOM 3932 C CA . THR A 1 492 ? 5.415 5.238 36.872 1.00 74.12 492 THR A CA 1
ATOM 3933 C C . THR A 1 492 ? 6.340 4.569 35.852 1.00 74.12 492 THR A C 1
ATOM 3935 O O . THR A 1 492 ? 7.514 4.929 35.773 1.00 74.12 492 THR A O 1
ATOM 3938 N N . ILE A 1 493 ? 5.825 3.643 35.035 1.00 70.38 493 ILE A N 1
ATOM 3939 C CA . ILE A 1 493 ? 6.599 2.970 33.977 1.00 70.38 493 ILE A CA 1
ATOM 3940 C C . ILE A 1 493 ? 7.144 3.994 32.975 1.00 70.38 493 ILE A C 1
ATOM 3942 O O . ILE A 1 493 ? 8.327 3.950 32.633 1.00 70.38 493 ILE A O 1
ATOM 3946 N N . LEU A 1 494 ? 6.311 4.933 32.521 1.00 66.75 494 LEU A N 1
ATOM 3947 C CA . LEU A 1 494 ? 6.681 5.926 31.514 1.00 66.75 494 LEU A CA 1
ATOM 3948 C C . LEU A 1 494 ? 7.644 6.988 32.072 1.00 66.75 494 LEU A C 1
ATOM 3950 O O . LEU A 1 494 ? 8.628 7.297 31.405 1.00 66.75 494 LEU A O 1
ATOM 3954 N N . LYS A 1 495 ? 7.451 7.476 33.311 1.00 70.94 495 LYS A N 1
ATOM 3955 C CA . LYS A 1 495 ? 8.397 8.392 33.991 1.00 70.94 495 LYS A CA 1
ATOM 3956 C C . LYS A 1 495 ? 9.787 7.765 34.151 1.00 70.94 495 LYS A C 1
ATOM 3958 O O . LYS A 1 495 ? 10.788 8.466 34.026 1.00 70.94 495 LYS A O 1
ATOM 3963 N N . ASN A 1 496 ? 9.843 6.454 34.392 1.00 72.75 496 ASN A N 1
ATOM 3964 C CA . ASN A 1 496 ? 11.092 5.705 34.551 1.00 72.75 496 ASN A CA 1
ATOM 3965 C C . ASN A 1 496 ? 11.694 5.225 33.220 1.00 72.75 496 ASN A C 1
ATOM 3967 O O . ASN A 1 496 ? 12.803 4.690 33.204 1.00 72.75 496 ASN A O 1
ATOM 3971 N N . THR A 1 497 ? 10.985 5.386 32.100 1.00 67.62 497 THR A N 1
ATOM 3972 C CA . THR A 1 497 ? 11.492 4.994 30.784 1.00 67.62 497 THR A CA 1
ATOM 3973 C C . THR A 1 497 ? 12.456 6.062 30.276 1.00 67.62 497 THR A C 1
ATOM 3975 O O . THR A 1 497 ? 12.129 7.247 30.209 1.00 67.62 497 THR A O 1
ATOM 3978 N N . ASN A 1 498 ? 13.665 5.647 29.899 1.00 66.50 498 ASN A N 1
ATOM 3979 C CA . ASN A 1 498 ? 14.621 6.555 29.286 1.00 66.50 498 ASN A CA 1
ATOM 3980 C C . ASN A 1 498 ? 14.186 6.868 27.848 1.00 66.50 498 ASN A C 1
ATOM 3982 O O . ASN A 1 498 ? 14.411 6.053 26.962 1.00 66.50 498 ASN A O 1
ATOM 3986 N N . LEU A 1 499 ? 13.612 8.053 27.625 1.00 56.59 499 LEU A N 1
ATOM 3987 C CA . LEU A 1 499 ? 13.167 8.578 26.322 1.00 56.59 499 LEU A CA 1
ATOM 3988 C C . LEU A 1 499 ? 14.271 8.631 25.240 1.00 56.59 499 LEU A C 1
ATOM 3990 O O . LEU A 1 499 ? 13.984 8.862 24.065 1.00 56.59 499 LEU A O 1
ATOM 3994 N N . PHE A 1 500 ? 15.529 8.416 25.634 1.00 53.16 500 PHE A N 1
ATOM 3995 C CA . PHE A 1 500 ? 16.725 8.542 24.801 1.00 53.16 500 PHE A CA 1
ATOM 3996 C C . PHE A 1 500 ? 17.406 7.223 24.444 1.00 53.16 500 PHE A C 1
ATOM 3998 O O . PHE A 1 500 ? 18.483 7.245 23.849 1.00 53.16 500 PHE A O 1
ATOM 4005 N N . ASP A 1 501 ? 16.833 6.071 24.798 1.00 59.72 501 ASP A N 1
ATOM 4006 C CA . ASP A 1 501 ? 17.334 4.819 24.233 1.00 59.72 501 ASP A CA 1
ATOM 4007 C C . ASP A 1 501 ? 17.050 4.825 22.722 1.00 59.72 501 ASP A C 1
ATOM 4009 O O . ASP A 1 501 ? 15.896 4.814 22.302 1.00 59.72 501 ASP A O 1
ATOM 4013 N N . ASN A 1 502 ? 18.096 4.852 21.888 1.00 52.22 502 ASN A N 1
ATOM 4014 C CA . ASN A 1 502 ? 17.963 4.854 20.426 1.00 52.22 502 ASN A CA 1
ATOM 4015 C C . ASN A 1 502 ? 17.068 3.707 19.913 1.00 52.22 502 ASN A C 1
ATOM 4017 O O . ASN A 1 502 ? 16.401 3.864 18.889 1.00 52.22 502 ASN A O 1
ATOM 4021 N N . LYS A 1 503 ? 16.966 2.599 20.666 1.00 55.97 503 LYS A N 1
ATOM 4022 C CA . LYS A 1 503 ? 16.058 1.475 20.377 1.00 55.97 503 LYS A CA 1
ATOM 4023 C C . LYS A 1 503 ? 14.585 1.884 20.291 1.00 55.97 503 LYS A C 1
ATOM 4025 O O . LYS A 1 503 ? 13.805 1.226 19.612 1.00 55.97 503 LYS A O 1
ATOM 4030 N N . ILE A 1 504 ? 14.190 2.970 20.951 1.00 51.94 504 ILE A N 1
ATOM 4031 C CA . ILE A 1 504 ? 12.829 3.526 20.927 1.00 51.94 504 ILE A CA 1
ATOM 4032 C C . ILE A 1 504 ? 12.445 3.957 19.516 1.00 51.94 504 ILE A C 1
ATOM 4034 O O . ILE A 1 504 ? 11.335 3.702 19.054 1.00 51.94 504 ILE A O 1
ATOM 4038 N N . TYR A 1 505 ? 13.386 4.556 18.801 1.00 51.41 505 TYR A N 1
ATOM 4039 C CA . TYR A 1 505 ? 13.163 5.085 17.463 1.00 51.41 505 TYR A CA 1
ATOM 4040 C C . TYR A 1 505 ? 13.330 4.009 16.382 1.00 51.41 505 TYR A C 1
ATOM 4042 O O . TYR A 1 505 ? 12.692 4.106 15.329 1.00 51.41 505 TYR A O 1
ATOM 4050 N N . ASP A 1 506 ? 14.072 2.935 16.688 1.00 48.66 506 ASP A N 1
ATOM 4051 C CA . ASP A 1 506 ? 14.061 1.693 15.904 1.00 48.66 506 ASP A CA 1
ATOM 4052 C C . ASP A 1 506 ? 12.665 1.048 15.902 1.00 48.66 506 ASP A C 1
ATOM 4054 O O . ASP A 1 506 ? 12.205 0.611 14.848 1.00 48.66 506 ASP A O 1
ATOM 4058 N N . THR A 1 507 ? 11.934 1.042 17.034 1.00 45.06 507 THR A N 1
ATOM 4059 C CA . THR A 1 507 ? 10.584 0.426 17.090 1.00 45.06 507 THR A CA 1
ATOM 4060 C C . THR A 1 507 ? 9.563 1.109 16.188 1.00 45.06 507 THR A C 1
ATOM 4062 O O . THR A 1 507 ? 8.644 0.464 15.684 1.00 45.06 507 THR A O 1
ATOM 4065 N N . GLN A 1 508 ? 9.734 2.406 15.938 1.00 46.47 508 GLN A N 1
ATOM 4066 C CA . GLN A 1 508 ? 8.837 3.150 15.072 1.00 46.47 508 GLN A CA 1
ATOM 4067 C C . GLN A 1 508 ? 9.293 3.203 13.625 1.00 46.47 508 GLN A C 1
ATOM 4069 O O . GLN A 1 508 ? 8.554 3.759 12.818 1.00 46.47 508 GLN A O 1
ATOM 4074 N N . ASN A 1 509 ? 10.457 2.671 13.243 1.00 47.53 509 ASN A N 1
ATOM 4075 C CA . ASN A 1 509 ? 11.022 2.908 11.913 1.00 47.53 509 ASN A CA 1
ATOM 4076 C C . ASN A 1 509 ? 11.063 4.428 11.573 1.00 47.53 509 ASN A C 1
ATOM 4078 O O . ASN A 1 509 ? 10.820 4.833 10.431 1.00 47.53 509 ASN A O 1
ATOM 4082 N N . VAL A 1 510 ? 11.273 5.312 12.558 1.00 45.25 510 VAL A N 1
ATOM 4083 C CA . VAL A 1 510 ? 11.435 6.751 12.282 1.00 45.25 510 VAL A CA 1
ATOM 4084 C C . VAL A 1 510 ? 12.740 6.925 11.515 1.00 45.25 510 VAL A C 1
ATOM 4086 O O . VAL A 1 510 ? 13.765 6.361 11.884 1.00 45.25 510 VAL A O 1
ATOM 4089 N N . TYR A 1 511 ? 12.683 7.648 10.399 1.00 47.25 511 TYR A N 1
ATOM 4090 C CA . TYR A 1 511 ? 13.866 7.926 9.597 1.00 47.25 511 TYR A CA 1
ATOM 4091 C C . TYR A 1 511 ? 14.883 8.704 10.432 1.00 47.25 511 TYR A C 1
ATOM 4093 O O . TYR A 1 511 ? 14.573 9.782 10.931 1.00 47.25 511 TYR A O 1
ATOM 4101 N N . VAL A 1 512 ? 16.087 8.151 10.543 1.00 50.75 512 VAL A N 1
ATOM 4102 C CA . VAL A 1 512 ? 17.225 8.778 11.208 1.00 50.75 512 VAL A CA 1
ATOM 4103 C C . VAL A 1 512 ? 18.167 9.267 10.119 1.00 50.75 512 VAL A C 1
ATOM 4105 O O . VAL A 1 512 ? 18.773 8.463 9.416 1.00 50.75 512 VAL A O 1
ATOM 4108 N N . ILE A 1 513 ? 18.319 10.580 9.960 1.00 53.22 513 ILE A N 1
ATOM 4109 C CA . ILE A 1 513 ? 19.446 11.134 9.202 1.00 53.22 513 ILE A CA 1
ATOM 4110 C C . ILE A 1 513 ? 20.737 10.582 9.835 1.00 53.22 513 ILE A C 1
ATOM 4112 O O . ILE A 1 513 ? 20.944 10.789 11.035 1.00 53.22 513 ILE A O 1
ATOM 4116 N N . PRO A 1 514 ? 21.598 9.880 9.073 1.00 47.19 514 PRO A N 1
ATOM 4117 C CA . PRO A 1 514 ? 22.849 9.354 9.603 1.00 47.19 514 PRO A CA 1
ATOM 4118 C C . PRO A 1 514 ? 23.681 10.477 10.230 1.00 47.19 514 PRO A C 1
ATOM 4120 O O . PRO A 1 514 ? 23.806 11.551 9.645 1.00 47.19 514 PRO A O 1
ATOM 4123 N N . ASN A 1 515 ? 24.262 10.219 11.402 1.00 51.81 515 ASN A N 1
ATOM 4124 C CA . ASN A 1 515 ? 25.126 11.148 12.145 1.00 51.81 515 ASN A CA 1
ATOM 4125 C C . ASN A 1 515 ? 24.455 12.429 12.679 1.00 51.81 515 ASN A C 1
ATOM 4127 O O . ASN A 1 515 ? 25.163 13.306 13.167 1.00 51.81 515 ASN A O 1
ATOM 4131 N N . VAL A 1 516 ? 23.123 12.532 12.650 1.00 55.03 516 VAL A N 1
ATOM 4132 C CA . VAL A 1 516 ? 22.377 13.556 13.401 1.00 55.03 516 VAL A CA 1
ATOM 4133 C C . VAL A 1 516 ? 21.618 12.855 14.531 1.00 55.03 516 VAL A C 1
ATOM 4135 O O . VAL A 1 516 ? 20.860 11.924 14.248 1.00 55.03 516 VAL A O 1
ATOM 4138 N N . PRO A 1 517 ? 21.774 13.255 15.803 1.00 62.28 517 PRO A N 1
ATOM 4139 C CA . PRO A 1 517 ? 20.981 12.702 16.896 1.00 62.28 517 PRO A CA 1
ATOM 4140 C C . PRO A 1 517 ? 19.474 12.812 16.605 1.00 62.28 517 PRO A C 1
ATOM 4142 O O . PRO A 1 517 ? 18.981 13.880 16.257 1.00 62.28 517 PRO A O 1
ATOM 4145 N N . ILE A 1 518 ? 18.718 11.719 16.753 1.00 59.47 518 ILE A N 1
ATOM 4146 C CA . ILE A 1 518 ? 17.266 11.677 16.458 1.00 59.47 518 ILE A CA 1
ATOM 4147 C C . ILE A 1 518 ? 16.493 12.773 17.200 1.00 59.47 518 ILE A C 1
ATOM 4149 O O . ILE A 1 518 ? 15.564 13.373 16.670 1.00 59.47 518 ILE A O 1
ATOM 4153 N N . LYS A 1 519 ? 16.935 13.067 18.417 1.00 59.78 519 LYS A N 1
ATOM 4154 C CA . LYS A 1 519 ? 16.445 14.138 19.282 1.00 59.78 519 LYS A CA 1
ATOM 4155 C C . LYS A 1 519 ? 16.491 15.539 18.645 1.00 59.78 519 LYS A C 1
ATOM 4157 O O . LYS A 1 519 ? 15.554 16.309 18.835 1.00 59.78 519 LYS A O 1
ATOM 4162 N N . GLU A 1 520 ? 17.507 15.829 17.828 1.00 62.97 520 GLU A N 1
ATOM 4163 C CA . GLU A 1 520 ? 17.630 17.083 17.072 1.00 62.97 520 GLU A CA 1
ATOM 4164 C C . GLU A 1 520 ? 16.706 17.072 15.850 1.00 62.97 520 GLU A C 1
ATOM 4166 O O . GLU A 1 520 ? 16.129 18.094 15.493 1.00 62.97 520 GLU A O 1
ATOM 4171 N N . GLN A 1 521 ? 16.510 15.901 15.234 1.00 63.69 521 GLN A N 1
ATOM 4172 C CA . GLN A 1 521 ? 15.635 15.737 14.067 1.00 63.69 521 GLN A CA 1
ATOM 4173 C C . GLN A 1 521 ? 14.149 15.854 14.420 1.00 63.69 521 GLN A C 1
ATOM 4175 O O . GLN A 1 521 ? 13.359 16.351 13.620 1.00 63.69 521 GLN A O 1
ATOM 4180 N N . LEU A 1 522 ? 13.769 15.374 15.605 1.00 63.91 522 LEU A N 1
ATOM 4181 C CA . LEU A 1 522 ? 12.405 15.437 16.128 1.00 63.91 522 LEU A CA 1
ATOM 4182 C C . LEU A 1 522 ? 12.169 16.668 17.016 1.00 63.91 522 LEU A C 1
ATOM 4184 O O . LEU A 1 522 ? 11.059 16.848 17.506 1.00 63.91 522 LEU A O 1
ATOM 4188 N N . PHE A 1 523 ? 13.194 17.501 17.230 1.00 66.56 523 PHE A N 1
ATOM 4189 C CA . PHE A 1 523 ? 13.157 18.674 18.111 1.00 66.56 523 PHE A CA 1
ATOM 4190 C C . PHE A 1 523 ? 12.695 18.367 19.554 1.00 66.56 523 PHE A C 1
ATOM 4192 O O . PHE A 1 523 ? 12.187 19.244 20.250 1.00 66.56 523 PHE A O 1
ATOM 4199 N N . ILE A 1 524 ? 12.895 17.130 20.027 1.00 64.38 524 ILE A N 1
ATOM 4200 C CA . ILE A 1 524 ? 12.437 16.665 21.352 1.00 64.38 524 ILE A CA 1
ATOM 4201 C C . ILE A 1 524 ? 13.343 17.193 22.474 1.00 64.38 524 ILE A C 1
ATOM 4203 O O . ILE A 1 524 ? 12.879 17.375 23.598 1.00 64.38 524 ILE A O 1
ATOM 4207 N N . ASP A 1 525 ? 14.608 17.508 22.171 1.00 63.28 525 ASP A N 1
ATOM 4208 C CA . ASP A 1 525 ? 15.589 18.021 23.143 1.00 63.28 525 ASP A CA 1
ATOM 4209 C C . ASP A 1 525 ? 15.086 19.235 23.940 1.00 63.28 525 ASP A C 1
ATOM 4211 O O . ASP A 1 525 ? 15.358 19.351 25.132 1.00 63.28 525 ASP A O 1
ATOM 4215 N N . ASN A 1 526 ? 14.320 20.121 23.301 1.00 64.19 526 ASN A N 1
ATOM 4216 C CA . ASN A 1 526 ? 13.827 21.347 23.931 1.00 64.19 526 ASN A CA 1
ATOM 4217 C C . ASN A 1 526 ? 12.541 21.144 24.747 1.00 64.19 526 ASN A C 1
ATOM 4219 O O . ASN A 1 526 ? 12.184 22.015 25.537 1.00 64.19 526 ASN A O 1
ATOM 4223 N N . HIS A 1 527 ? 11.852 20.013 24.569 1.00 66.75 527 HIS A N 1
ATOM 4224 C CA . HIS A 1 527 ? 10.547 19.740 25.181 1.00 66.75 527 HIS A CA 1
ATOM 4225 C C . HIS A 1 527 ? 10.573 18.559 26.157 1.00 66.75 527 HIS A C 1
ATOM 4227 O O . HIS A 1 527 ? 9.552 18.243 26.756 1.00 66.75 527 HIS A O 1
ATOM 4233 N N . GLU A 1 528 ? 11.720 17.912 26.376 1.00 67.56 528 GLU A N 1
ATOM 4234 C CA . GLU A 1 528 ? 11.817 16.725 27.232 1.00 67.56 528 GLU A CA 1
ATOM 4235 C C . GLU A 1 528 ? 11.336 16.988 28.666 1.00 67.56 528 GLU A C 1
ATOM 4237 O O . GLU A 1 528 ? 10.486 16.264 29.192 1.00 67.56 528 GLU A O 1
ATOM 4242 N N . GLN A 1 529 ? 11.865 18.038 29.297 1.00 70.12 529 GLN A N 1
ATOM 4243 C CA . GLN A 1 529 ? 11.499 18.403 30.663 1.00 70.12 529 GLN A CA 1
ATOM 4244 C C . GLN A 1 529 ? 10.006 18.752 30.745 1.00 70.12 529 GLN A C 1
ATOM 4246 O O . GLN A 1 529 ? 9.331 18.387 31.702 1.00 70.12 529 GLN A O 1
ATOM 4251 N N . GLU A 1 530 ? 9.481 19.420 29.716 1.00 72.44 530 GLU A N 1
ATOM 4252 C CA . GLU A 1 530 ? 8.074 19.798 29.609 1.00 72.44 530 GLU A CA 1
ATOM 4253 C C . GLU A 1 530 ? 7.169 18.566 29.460 1.00 72.44 530 GLU A C 1
ATOM 4255 O O . GLU A 1 530 ? 6.185 18.446 30.189 1.00 72.44 530 GLU A O 1
ATOM 4260 N N . ILE A 1 531 ? 7.538 17.609 28.600 1.00 69.44 531 ILE A N 1
ATOM 4261 C CA . ILE A 1 531 ? 6.825 16.338 28.407 1.00 69.44 531 ILE A CA 1
ATOM 4262 C C . ILE A 1 531 ? 6.855 15.520 29.694 1.00 69.44 531 ILE A C 1
ATOM 4264 O O . ILE A 1 531 ? 5.809 15.045 30.120 1.00 69.44 531 ILE A O 1
ATOM 4268 N N . LYS A 1 532 ? 8.007 15.384 30.363 1.00 69.44 532 LYS A N 1
ATOM 4269 C CA . LYS A 1 532 ? 8.118 14.631 31.626 1.00 69.44 532 LYS A CA 1
ATOM 4270 C C . LYS A 1 532 ? 7.325 15.274 32.763 1.00 69.44 532 LYS A C 1
ATOM 4272 O O . LYS A 1 532 ? 6.669 14.558 33.521 1.00 69.44 532 LYS A O 1
ATOM 4277 N N . ASN A 1 533 ? 7.344 16.603 32.859 1.00 71.81 533 ASN A N 1
ATOM 4278 C CA . ASN A 1 533 ? 6.583 17.341 33.867 1.00 71.81 533 ASN A CA 1
ATOM 4279 C C . ASN A 1 533 ? 5.070 17.275 33.603 1.00 71.81 533 ASN A C 1
ATOM 4281 O O . ASN A 1 533 ? 4.290 17.175 34.548 1.00 71.81 533 ASN A O 1
ATOM 4285 N N . ASN A 1 534 ? 4.652 17.272 32.332 1.00 72.12 534 ASN A N 1
ATOM 4286 C CA . ASN A 1 534 ? 3.244 17.191 31.936 1.00 72.12 534 ASN A CA 1
ATOM 4287 C C . ASN A 1 534 ? 2.748 15.764 31.679 1.00 72.12 534 ASN A C 1
ATOM 4289 O O . ASN A 1 534 ? 1.554 15.580 31.451 1.00 72.12 534 ASN A O 1
ATOM 4293 N N . LEU A 1 535 ? 3.620 14.755 31.743 1.00 69.88 535 LEU A N 1
ATOM 4294 C CA . LEU A 1 535 ? 3.320 13.365 31.396 1.00 69.88 535 LEU A CA 1
ATOM 4295 C C . LEU A 1 535 ? 2.123 12.839 32.185 1.00 69.88 535 LEU A C 1
ATOM 4297 O O . LEU A 1 535 ? 1.242 12.183 31.645 1.00 69.88 535 LEU A O 1
ATOM 4301 N N . GLU A 1 536 ? 2.078 13.181 33.469 1.00 68.88 536 GLU A N 1
ATOM 4302 C CA . GLU A 1 536 ? 0.985 12.829 34.364 1.00 68.88 536 GLU A CA 1
ATOM 4303 C C . GLU A 1 536 ? -0.336 13.441 33.895 1.00 68.88 536 GLU A C 1
ATOM 4305 O O . GLU A 1 536 ? -1.323 12.722 33.775 1.00 68.88 536 GLU A O 1
ATOM 4310 N N . ASN A 1 537 ? -0.344 14.718 33.510 1.00 68.56 537 ASN A N 1
ATOM 4311 C CA . ASN A 1 537 ? -1.528 15.379 32.962 1.00 68.56 537 ASN A CA 1
ATOM 4312 C C . ASN A 1 537 ? -1.942 14.791 31.601 1.00 68.56 537 ASN A C 1
ATOM 4314 O O . ASN A 1 537 ? -3.135 14.593 31.361 1.00 68.56 537 ASN A O 1
ATOM 4318 N N . ILE A 1 538 ? -0.983 14.487 30.720 1.00 68.62 538 ILE A N 1
ATOM 4319 C CA . ILE A 1 538 ? -1.220 13.938 29.374 1.00 68.62 538 ILE A CA 1
ATOM 4320 C C . ILE A 1 538 ? -1.773 12.515 29.459 1.00 68.62 538 ILE A C 1
ATOM 4322 O O . ILE A 1 538 ? -2.854 12.252 28.934 1.00 68.62 538 ILE A O 1
ATOM 4326 N N . ILE A 1 539 ? -1.086 11.615 30.171 1.00 68.19 539 ILE A N 1
ATOM 4327 C CA . ILE A 1 539 ? -1.522 10.225 30.355 1.00 68.19 539 ILE A CA 1
ATOM 4328 C C . ILE A 1 539 ? -2.883 10.199 31.026 1.00 68.19 539 ILE A C 1
ATOM 4330 O O . ILE A 1 539 ? -3.755 9.459 30.590 1.00 68.19 539 ILE A O 1
ATOM 4334 N N . THR A 1 540 ? -3.091 11.032 32.045 1.00 65.44 540 THR A N 1
ATOM 4335 C CA . THR A 1 540 ? -4.384 11.118 32.720 1.00 65.44 540 THR A CA 1
ATOM 4336 C C . THR A 1 540 ? -5.478 11.615 31.773 1.00 65.44 540 THR A C 1
ATOM 4338 O O . THR A 1 540 ? -6.585 11.091 31.798 1.00 65.44 540 THR A O 1
ATOM 4341 N N . SER A 1 541 ? -5.191 12.568 30.884 1.00 63.19 541 SER A N 1
ATOM 4342 C CA . SER A 1 541 ? -6.164 13.032 29.882 1.00 63.19 541 SER A CA 1
ATOM 4343 C C . SER A 1 541 ? -6.493 11.941 28.855 1.00 63.19 541 SER A C 1
ATOM 4345 O O . SER A 1 541 ? -7.661 11.709 28.555 1.00 63.19 541 SER A O 1
ATOM 4347 N N . ILE A 1 542 ? -5.480 11.229 28.351 1.00 63.69 542 ILE A N 1
ATOM 4348 C CA . ILE A 1 542 ? -5.665 10.142 27.379 1.00 63.69 542 ILE A CA 1
ATOM 4349 C C . ILE A 1 542 ? -6.405 8.969 28.021 1.00 63.69 542 ILE A C 1
ATOM 4351 O O . ILE A 1 542 ? -7.357 8.454 27.444 1.00 63.69 542 ILE A O 1
ATOM 4355 N N . ALA A 1 543 ? -6.032 8.604 29.245 1.00 61.03 543 ALA A N 1
ATOM 4356 C CA . ALA A 1 543 ? -6.684 7.585 30.053 1.00 61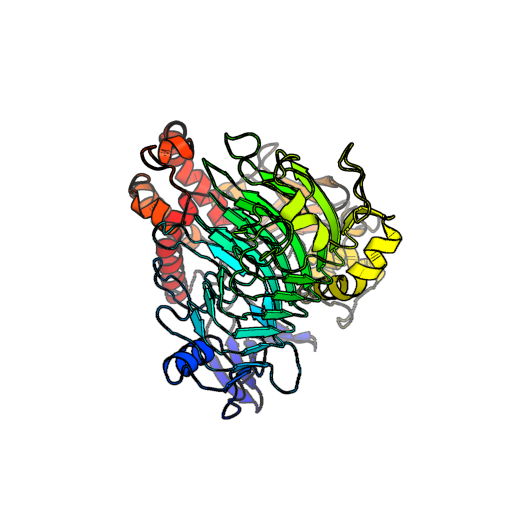.03 543 ALA A CA 1
ATOM 4357 C C . ALA A 1 543 ? -8.200 7.761 30.121 1.00 61.03 543 ALA A C 1
ATOM 4359 O O . ALA A 1 543 ? -8.945 6.787 30.026 1.00 61.03 543 ALA A O 1
ATOM 4360 N N . ASN A 1 544 ? -8.669 8.999 30.262 1.00 57.56 544 ASN A N 1
ATOM 4361 C CA . ASN A 1 544 ? -10.095 9.298 30.340 1.00 57.56 544 ASN A CA 1
ATOM 4362 C C . ASN A 1 544 ? -10.843 9.050 29.030 1.00 57.56 544 ASN A C 1
ATOM 4364 O O . ASN A 1 544 ? -12.029 8.747 29.083 1.00 57.56 544 ASN A O 1
ATOM 4368 N N . ASN A 1 545 ? -10.145 9.086 27.897 1.00 56.31 545 ASN A N 1
ATOM 4369 C CA . ASN A 1 545 ? -10.712 8.860 26.570 1.00 56.31 545 ASN A CA 1
ATOM 4370 C C . ASN A 1 545 ? -10.540 7.420 26.066 1.00 56.31 545 ASN A C 1
ATOM 4372 O O . ASN A 1 545 ? -10.966 7.122 24.954 1.00 56.31 545 ASN A O 1
ATOM 4376 N N . ILE A 1 546 ? -9.908 6.528 26.840 1.00 60.72 546 ILE A N 1
ATOM 4377 C CA . ILE A 1 546 ? -9.844 5.107 26.483 1.00 60.72 546 ILE A CA 1
ATOM 4378 C C . ILE A 1 546 ? -11.086 4.397 27.017 1.00 60.72 546 ILE A C 1
ATOM 4380 O O . ILE A 1 546 ? -11.319 4.346 28.231 1.00 60.72 546 ILE A O 1
ATOM 4384 N N . ASP A 1 547 ? -11.842 3.811 26.098 1.00 58.62 547 ASP A N 1
ATOM 4385 C CA . ASP A 1 547 ? -13.029 3.010 26.370 1.00 58.62 547 ASP A CA 1
ATOM 4386 C C . ASP A 1 547 ? -12.617 1.677 27.030 1.00 58.62 547 ASP A C 1
ATOM 4388 O O . ASP A 1 547 ? -12.211 0.727 26.358 1.00 58.62 547 ASP A O 1
ATOM 4392 N N . ILE A 1 548 ? -12.675 1.597 28.366 1.00 58.44 548 ILE A N 1
ATOM 4393 C CA . ILE A 1 548 ? -12.373 0.366 29.112 1.00 58.44 548 ILE A CA 1
ATOM 4394 C C . ILE A 1 548 ? -13.637 -0.149 29.796 1.00 58.44 548 ILE A C 1
ATOM 4396 O O . ILE A 1 548 ? -14.156 0.480 30.715 1.00 58.44 548 ILE A O 1
ATOM 4400 N N . PHE A 1 549 ? -14.109 -1.315 29.353 1.00 55.19 549 PHE A N 1
ATOM 4401 C CA . PHE A 1 549 ? -15.445 -1.823 29.679 1.00 55.19 549 PHE A CA 1
ATOM 4402 C C . PHE A 1 549 ? -15.509 -2.792 30.865 1.00 55.19 549 PHE A C 1
ATOM 4404 O O . PHE A 1 549 ? -16.581 -2.982 31.432 1.00 55.19 549 PHE A O 1
ATOM 4411 N N . ASP A 1 550 ? -14.385 -3.398 31.262 1.00 58.97 550 ASP A N 1
ATOM 4412 C CA . ASP A 1 550 ? -14.367 -4.412 32.324 1.00 58.97 550 ASP A CA 1
ATOM 4413 C C . ASP A 1 550 ? -13.113 -4.299 33.207 1.00 58.97 550 ASP A C 1
ATOM 4415 O O . ASP A 1 550 ? -12.220 -5.141 33.199 1.00 58.97 550 ASP A O 1
ATOM 4419 N N . LEU A 1 551 ? -13.035 -3.217 33.989 1.00 57.72 551 LEU A N 1
ATOM 4420 C CA . LEU A 1 551 ? -11.948 -2.981 34.956 1.00 57.72 551 LEU A CA 1
ATOM 4421 C C . LEU A 1 551 ? -12.039 -3.875 36.207 1.00 57.72 551 LEU A C 1
ATOM 4423 O O . LEU A 1 551 ? -11.187 -3.789 37.093 1.00 57.72 551 LEU A O 1
ATOM 4427 N N . ASN A 1 552 ? -13.079 -4.704 36.318 1.00 56.56 552 ASN A N 1
ATOM 4428 C CA . ASN A 1 552 ? -13.241 -5.649 37.419 1.00 56.56 552 ASN A CA 1
ATOM 4429 C C . ASN A 1 552 ? -12.647 -7.029 37.108 1.00 56.56 552 ASN A C 1
ATOM 4431 O O . ASN A 1 552 ? -12.395 -7.787 38.045 1.00 56.56 552 ASN A O 1
ATOM 4435 N N . ASP A 1 553 ? -12.369 -7.328 35.838 1.00 64.06 553 ASP A N 1
ATOM 4436 C CA . ASP A 1 553 ? -11.715 -8.560 35.409 1.00 64.06 553 ASP A CA 1
ATOM 4437 C C . ASP A 1 553 ? -10.181 -8.420 35.466 1.00 64.06 553 ASP A C 1
ATOM 4439 O O . ASP A 1 553 ? -9.553 -7.696 34.688 1.00 64.06 553 ASP A O 1
ATOM 4443 N N . ASN A 1 554 ? -9.554 -9.150 36.392 1.00 65.75 554 ASN A N 1
ATOM 4444 C CA . ASN A 1 554 ? -8.099 -9.138 36.562 1.00 65.75 554 ASN A CA 1
ATOM 4445 C C . ASN A 1 554 ? -7.341 -9.609 35.310 1.00 65.75 554 ASN A C 1
ATOM 4447 O O . ASN A 1 554 ? -6.245 -9.108 35.060 1.00 65.75 554 ASN A O 1
ATOM 4451 N N . LYS A 1 555 ? -7.905 -10.522 34.502 1.00 66.75 555 LYS A N 1
ATOM 4452 C CA . LYS A 1 555 ? -7.258 -10.989 33.262 1.00 66.75 555 LYS A CA 1
ATOM 4453 C C . LYS A 1 555 ? -7.272 -9.905 32.195 1.00 66.75 555 LYS A C 1
ATOM 4455 O O . LYS A 1 555 ? -6.276 -9.718 31.501 1.00 66.75 555 LYS A O 1
ATOM 4460 N N . PHE A 1 556 ? -8.383 -9.176 32.084 1.00 66.31 556 PHE A N 1
ATOM 4461 C CA . PHE A 1 556 ? -8.473 -8.030 31.183 1.00 66.31 556 PHE A CA 1
ATOM 4462 C C . PHE A 1 556 ? -7.430 -6.969 31.558 1.00 66.31 556 PHE A C 1
ATOM 4464 O O . PHE A 1 556 ? -6.689 -6.500 30.697 1.00 66.31 556 PHE A O 1
ATOM 4471 N N . LEU A 1 557 ? -7.314 -6.650 32.853 1.00 66.62 557 LEU A N 1
ATOM 4472 C CA . LEU A 1 557 ? -6.303 -5.715 33.350 1.00 66.62 557 LEU A CA 1
ATOM 4473 C C . LEU A 1 557 ? -4.873 -6.178 33.039 1.00 66.62 557 LEU A C 1
ATOM 4475 O O . LEU A 1 557 ? -4.026 -5.346 32.731 1.00 66.62 557 LEU A O 1
ATOM 4479 N N . GLU A 1 558 ? -4.585 -7.477 33.120 1.00 70.06 558 GLU A N 1
ATOM 4480 C CA . GLU A 1 558 ? -3.261 -8.032 32.821 1.00 70.06 558 GLU A CA 1
ATOM 4481 C C . GLU A 1 558 ? -2.915 -7.958 31.325 1.00 70.06 558 GLU A C 1
ATOM 4483 O O . GLU A 1 558 ? -1.825 -7.506 30.971 1.00 70.06 558 GLU A O 1
ATOM 4488 N N . ILE A 1 559 ? -3.855 -8.317 30.442 1.00 69.75 559 ILE A N 1
ATOM 4489 C CA . ILE A 1 559 ? -3.691 -8.189 28.982 1.00 69.75 559 ILE A CA 1
ATOM 4490 C C . ILE A 1 559 ? -3.474 -6.725 28.607 1.00 69.75 559 ILE A C 1
ATOM 4492 O O . ILE A 1 559 ? -2.511 -6.393 27.923 1.00 69.75 559 ILE A O 1
ATOM 4496 N N . TYR A 1 560 ? -4.324 -5.839 29.122 1.00 68.94 560 TYR A N 1
ATOM 4497 C CA . TYR A 1 560 ? -4.243 -4.419 28.820 1.00 68.94 560 TYR A CA 1
ATOM 4498 C C . TYR A 1 560 ? -2.943 -3.785 29.341 1.00 68.94 560 TYR A C 1
ATOM 4500 O O . TYR A 1 560 ? -2.348 -2.952 28.661 1.00 68.94 560 TYR A O 1
ATOM 4508 N N . LYS A 1 561 ? -2.445 -4.210 30.514 1.00 69.88 561 LYS A N 1
ATOM 4509 C CA . LYS A 1 561 ? -1.105 -3.825 30.996 1.00 69.88 561 LYS A CA 1
ATOM 4510 C C . LYS A 1 561 ? -0.014 -4.270 30.028 1.00 69.88 561 LYS A C 1
ATOM 4512 O O . LYS A 1 561 ? 0.855 -3.468 29.706 1.00 69.88 561 LYS A O 1
ATOM 4517 N N . LYS A 1 562 ? -0.068 -5.513 29.549 1.00 72.38 562 LYS A N 1
ATOM 4518 C CA . LYS A 1 562 ? 0.916 -6.058 28.606 1.00 72.38 562 LYS A CA 1
ATOM 4519 C C . LYS A 1 562 ? 0.897 -5.321 27.263 1.00 72.38 562 LYS A C 1
ATOM 4521 O O . LYS A 1 562 ? 1.961 -5.037 26.715 1.00 72.38 562 LYS A O 1
ATOM 4526 N N . ASP A 1 563 ? -0.285 -4.977 26.759 1.00 68.88 563 ASP A N 1
ATOM 4527 C CA . ASP A 1 563 ? -0.441 -4.202 25.525 1.00 68.88 563 ASP A CA 1
ATOM 4528 C C . ASP A 1 563 ? 0.086 -2.774 25.696 1.00 68.88 563 ASP A C 1
ATOM 4530 O O . ASP A 1 563 ? 0.867 -2.301 24.871 1.00 68.88 563 ASP A O 1
ATOM 4534 N N . LEU A 1 564 ? -0.244 -2.111 26.810 1.00 67.00 564 LEU A N 1
ATOM 4535 C CA . LEU A 1 564 ? 0.325 -0.805 27.147 1.00 67.00 564 LEU A CA 1
ATOM 4536 C C . LEU A 1 564 ? 1.848 -0.855 27.284 1.00 67.00 564 LEU A C 1
ATOM 4538 O O . LEU A 1 564 ? 2.525 0.043 26.801 1.00 67.00 564 LEU A O 1
ATOM 4542 N N . GLU A 1 565 ? 2.409 -1.882 27.923 1.00 68.00 565 GLU A N 1
ATOM 4543 C CA . GLU A 1 565 ? 3.860 -2.055 28.041 1.00 68.00 565 GLU A CA 1
ATOM 4544 C C . GLU A 1 565 ? 4.533 -2.275 26.683 1.00 68.00 565 GLU A C 1
ATOM 4546 O O . GLU A 1 565 ? 5.643 -1.780 26.468 1.00 68.00 565 GLU A O 1
ATOM 4551 N N . LYS A 1 566 ? 3.863 -2.986 25.769 1.00 67.50 566 LYS A N 1
ATOM 4552 C CA . LYS A 1 566 ? 4.322 -3.206 24.392 1.00 67.50 566 LYS A CA 1
ATOM 4553 C C . LYS A 1 566 ? 4.299 -1.910 23.577 1.00 67.50 566 LYS A C 1
ATOM 4555 O O . LYS A 1 566 ? 5.249 -1.637 22.849 1.00 67.50 566 LYS A O 1
ATOM 4560 N N . GLU A 1 567 ? 3.260 -1.095 23.747 1.00 65.50 567 GLU A N 1
ATOM 4561 C CA . GLU A 1 567 ? 3.032 0.148 22.994 1.00 65.50 567 GLU A CA 1
ATOM 4562 C C . GLU A 1 567 ? 3.558 1.412 23.701 1.00 65.50 567 GLU A C 1
ATOM 4564 O O . GLU A 1 567 ? 3.458 2.517 23.165 1.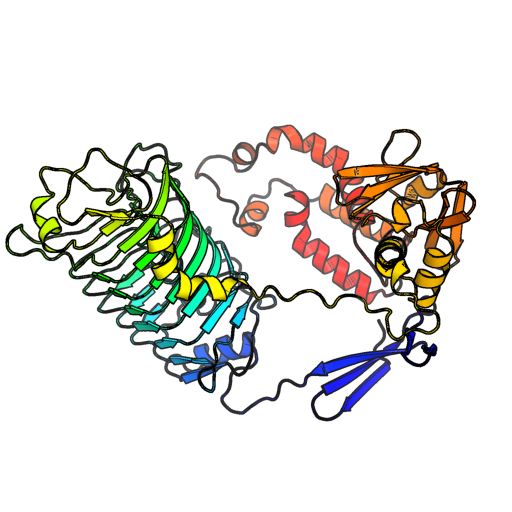00 65.50 567 GLU A O 1
ATOM 4569 N N . LYS A 1 568 ? 4.158 1.285 24.893 1.00 66.88 568 LYS A N 1
ATOM 4570 C CA . LYS A 1 568 ? 4.584 2.420 25.737 1.00 66.88 568 LYS A CA 1
ATOM 4571 C C . LYS A 1 568 ? 5.481 3.420 25.008 1.00 66.88 568 LYS A C 1
ATOM 4573 O O . LYS A 1 568 ? 5.388 4.623 25.232 1.00 66.88 568 LYS A O 1
ATOM 4578 N N . MET A 1 569 ? 6.336 2.918 24.115 1.00 62.47 569 MET A N 1
ATOM 4579 C CA . MET A 1 569 ? 7.228 3.757 23.321 1.00 62.47 569 MET A CA 1
ATOM 4580 C C . MET A 1 569 ? 6.480 4.526 22.239 1.00 62.47 569 MET A C 1
ATOM 4582 O O . MET A 1 569 ? 6.824 5.668 21.951 1.00 62.47 569 MET A O 1
ATOM 4586 N N . LEU A 1 570 ? 5.446 3.912 21.662 1.00 61.69 570 LEU A N 1
ATOM 4587 C CA . LEU A 1 570 ? 4.586 4.558 20.683 1.00 61.69 570 LEU A CA 1
ATOM 4588 C C . LEU A 1 570 ? 3.815 5.713 21.316 1.00 61.69 570 LEU A C 1
ATOM 4590 O O . LEU A 1 570 ? 3.757 6.801 20.753 1.00 61.69 570 LEU A O 1
ATOM 4594 N N . PHE A 1 571 ? 3.291 5.462 22.513 1.00 63.94 571 PHE A N 1
ATOM 4595 C CA . PHE A 1 571 ? 2.506 6.409 23.291 1.00 63.94 571 PHE A CA 1
ATOM 4596 C C . PHE A 1 571 ? 3.290 7.661 23.697 1.00 63.94 571 PHE A C 1
ATOM 4598 O O . PHE A 1 571 ? 2.736 8.746 23.725 1.00 63.94 571 PHE A O 1
ATOM 4605 N N . ILE A 1 572 ? 4.574 7.510 24.022 1.00 62.47 572 ILE A N 1
ATOM 4606 C CA . ILE A 1 572 ? 5.465 8.621 24.382 1.00 62.47 572 ILE A CA 1
ATOM 4607 C C . ILE A 1 572 ? 5.783 9.535 23.192 1.00 62.47 572 ILE A C 1
ATOM 4609 O O . ILE A 1 572 ? 6.034 10.721 23.379 1.00 62.47 572 ILE A O 1
ATOM 4613 N N . LEU A 1 573 ? 5.889 8.953 21.995 1.00 60.16 573 LEU A N 1
ATOM 4614 C CA . LEU A 1 573 ? 6.297 9.667 20.784 1.00 60.16 573 LEU A CA 1
ATOM 4615 C C . LEU A 1 573 ? 5.145 10.433 20.125 1.00 60.16 573 LEU A C 1
ATOM 4617 O O . LEU A 1 573 ? 5.413 11.354 19.355 1.00 60.16 573 LEU A O 1
ATOM 4621 N N . ALA A 1 574 ? 3.906 10.001 20.364 1.00 57.31 574 ALA A N 1
ATOM 4622 C CA . ALA A 1 574 ? 2.684 10.655 19.904 1.00 57.31 574 ALA A CA 1
ATOM 4623 C C . ALA A 1 574 ? 2.320 11.826 20.823 1.00 57.31 574 ALA A C 1
ATOM 4625 O O . ALA A 1 574 ? 1.867 12.856 20.275 1.00 57.31 574 ALA A O 1
#

Radius of gyration: 28.8 Å; Cα contacts (8 Å, |Δi|>4): 1323; chains: 1; bounding box: 68×57×78 Å

InterPro domains:
  IPR008006 Peptidase M26, N-terminal domain [PF05342] (4-163)

Secondary structure (DSSP, 8-state):
-EEEEEEEETTEEEEEEE--TT--EE-TTS-EESEEEEEEEP----TT-B-SHHHHHHHHHH-TTSEEEESS-EE-TT----TT-SSTEEEEEE-SEEEEGGG--EEEE--SS-SEEEEES-EEEEEEEEEEEEEE--TT--EEESSEEEEES-EEEEEEEEEEEEESSEEESSEEEEESS-EEES-EEEEEEEESS-EESSEEEE-TT-EEEEEEEEEEEEE---TT--EESSEEEE-BT-EEEEEEEEEEEEE-SSSS-SSEESSEEEE-----SSS--B--EEEEEEEEEEESSBSSBTT--TTTGGGTGGGEEEEEESS---S---TTEEE--HHHHHHHHHHHHGGG------PPP--TTSTT--GGGHHHHHHHHHH-TTS-HHHHHHHHTTS-TTSHHHHS-EEEEEEEETTEE-S-HHHHGGG--EEEEEETTS-EEEEEEEEEEE-TTS-EEEEEEETTEEEEE--SS---HHHHHHHHHHHHHHHTS-TT-THHHHHTT----TTS-HHHHTTGGGTHHHHHHHHHHHHHHHHHTS----TT-HHHHHHHHHHHHHHHHHHHH-

Foldseek 3Di:
DDFPDWDDPPQWIKTKDFADPPAWDQDLVRDTDRIDIDTHGPQPPPPQADAEPVCVLVVCVVPLAEAYEHAAAYECQPPDDDLQAQASNGPDARQHEYEYPPLAAHEYEDAQHAHEAHYAVYEYESYEYPAHNHFELPPVLAAGENPYREYANYEYYHYEYEHEHEYEHAYADHYGEYDHQYEYYNYEGADEYEYQFAYEQHYAEHEHQYEYELYEGHYDYEYAHDDQGAYAPHYREFYFQYEYYLYEYEEETEHPHPDLFRQFEHHYSDYDFPADLVGTRGHAYENYEYHYHYDSGHHGTRPDDPVRCSRPLVRYAQHEYQDDRDPDDDPRYYYDHPVVSCVSCVVPVVVPPDPPPDDDDDDPSPPPDDPLQVQLLQLLCQQPVRDDSVVSVVQSVQDDCPDCSRVFHWPDKFWDQVPHTDLFCQVCVVRTFWMWIATPVGDIDIWTFDDWDQDPQQFIWTWTDDPPDIHTGTPLARHDVLLVVLLVVLLVVLLPDDLQPVVLCSVVSPHDDPPDRVCVVLVCVVCVVVCSVCVSVVSSSVSRVDHDDCSPDPVSSVVVSVVCVVCVSVVSSD

pLDDT: mean 81.17, std 15.11, range [34.53, 98.94]

Mean predicted aligned error: 14.66 Å

Sequence (574 aa):
MNVKTVKDEGDYYKFVGEFNDNFINILNDGTVSSTFDIYIPKTKNVSGLITSFQQLITEIRKNPSGTFKLANDISAENFELSSNSNSYLENIYFFGTLESDQGKNFTIYDLKKPLFDNLNNAKVQNLHFKNIKIKSTNYSQNVIGTVANNSINSKINNVHLSGEIRAARLVGGIIGSMDDNSVIKNSSFQGNIYSLQSAGGLSGSIQKRSSIEDSYANVNITSKLVNSDKLGGIVAELGSDSSLKNIVIEGNILNNGTDQFPNSGGLIGFITTNGTKDLPDTGVVQNIYAKIKTSRVRPIFGNFNKKNLFDYEKKVNNINFVENFSDESFPWLKLIDENTFHQFAKKWKWLNTKNNKLKTLNFSYLHGFQENFSVAYSNFAKLLPFYDRYTIMKYAHKLDRNSNLFKKKLIGYEFYNGENLIKNLALEKSKINKLKIYFGDGEFEDFKITTFKENTYGIIDFFFESANSELIVHPNSLISDKKIALFSNLITILKNTNLFDNKIYDTQNVYVIPNVPIKEQLFIDNHEQEIKNNLENIITSIANNIDIFDLNDNKFLEIYKKDLEKEKMLFILA

Nearest PDB structures (foldseek):
  6xjb-assembly1_A  TM=7.608E-01  e=7.357E-27  Streptococcus pneumoniae R6
  6xja-assembly1_P  TM=7.868E-01  e=2.888E-26  Streptococcus pneumoniae R6
  7uvk-assembly1_A  TM=8.141E-01  e=1.536E-25  Gemella haemolysans
  7uvl-assembly1_P  TM=8.073E-01  e=1.788E-25  Gemella haemolysans
  7jgj-assembly1_A  TM=7.409E-01  e=8.830E-24  Streptococcus pneumoniae

Organism: NCBI:txid86660